Protein 6A8A (pdb70)

Organism: Leishmania donovani (NCBI:txid5661)

Solvent-accessible surface area: 25463 Å² total; per-residue (Å²): 179,32,52,57,111,56,38,120,116,33,120,142,31,12,29,0,0,0,0,0,0,0,9,0,25,2,14,0,64,4,101,85,26,10,138,82,56,41,80,18,96,19,94,62,38,66,41,12,39,2,9,55,0,0,8,0,0,0,1,0,6,39,4,56,7,106,2,0,0,0,0,4,0,0,87,26,6,3,0,23,17,0,0,99,11,0,57,163,20,40,2,34,0,12,27,0,19,57,22,52,191,25,22,1,0,1,6,5,24,10,24,11,97,102,56,89,56,63,5,36,2,26,0,15,19,0,1,85,107,0,42,11,110,58,0,106,82,92,2,106,81,6,82,36,4,4,88,148,52,11,84,24,0,0,0,1,11,32,12,32,12,64,0,0,5,49,0,0,81,59,0,66,83,99,69,7,40,0,0,0,13,0,7,57,40,3,146,119,64,42,17,118,75,0,78,89,45,0,65,68,2,8,0,0,1,0,58,41,90,7,0,27,81,1,27,70,37,142,5,78,66,39,120,7,0,55,47,0,0,104,26,0,42,160,54,36,5,124,9,0,0,0,21,9,65,99,42,3,0,0,2,0,57,89,48,56,153,25,48,70,24,74,6,91,172,67,171,71,81,34,80,81,15,15,40,10,0,8,2,0,1,0,0,10,0,19,18,128,65,66,74,6,43,59,0,0,91,40,0,9,26,0,11,10,25,1,21,46,97,155,24,21,5,107,0,1,2,85,49,112,66,18,73,109,55,16,67,181,32,56,58,106,52,30,118,111,35,116,138,47,27,36,0,2,0,0,0,0,0,8,0,24,0,15,0,51,4,101,68,24,10,130,90,56,38,81,19,100,16,104,58,33,68,31,12,43,1,8,52,0,0,9,0,0,0,2,0,6,28,4,47,7,137,2,1,0,0,0,4,0,0,85,23,8,2,0,26,24,0,0,97,9,0,59,168,14,42,3,34,0,11,42,0,18,59,23,58,185,22,24,1,0,0,6,5,22,10,23,14,101,100,53,85,57,56,5,34,2,18,0,20,18,0,2,88,99,0,43,12,110,51,0,103,81,92,0,93,81,6,99,129,7,3,75,147,52,13,86,27,0,0,0,0,12,28,13,34,14,63,0,0,6,47,0,0,88,54,0,64,82,85,69,5,37,0,0,0,12,0,8,53,36,1,144,112,66,46,12,128,81,0,76,89,45,0,66,68,2,6,0,0,2,0,54,47,82,9,0,27,81,0,27,66,42,143,8,89,72,38,76,20,0,64,60,0,1,50,22,0,52,160,53,36,3,113,2,0,0,0,22,9,65,98,43,3,0,0,2,0,63,100,53,56,85,51,63,69,32,74,6,100,172,66,159,64,62,30,80,79,16,17,41,8,0,7,2,0,1,0,0,10,0,17,15,127,66,67,67,6,42,68,0,0,97,54,0,11,25,0,12,11,43,1,18,56,46,134,23,22,4,119,12,2,6,66,50,113,107,18,75,110,73,10,66

InterPro domains:
  IPR002139 Ribokinase/fructokinase [PR00990] (20-41)
  IPR002139 Ribokinase/fructokinase [PR00990] (47-66)
  IPR002139 Ribokinase/fructokinase [PR00990] (198-213)
  IPR002139 Ribokinase/fructokinase [PR00990] (242-253)
  IPR011611 Carbohydrate kinase PfkB [PF00294] (17-320)
  IPR011877 Ribokinase [MF_01987] (16-326)
  IPR011877 Ribokinase [cd01174] (17-320)
  IPR029056 Ribokinase-like [G3DSA:3.40.1190.20] (3-329)
  IPR029056 Ribokinase-like [SSF53613] (16-322)

Secondary structure (DSSP, 8-state):
--S----TT-TT--SEEEES--EEEEEEE-SSPPPTT-EEE-SEEEEEEE-HHHHHHHHHHHHT--EEEEEEEESSHHHHHHHHHHHTTTEE-TTEEEESSSPPPEEEEEEETTTTEEEEEEE-GGGGG--HHHHHHHTTTTTTTS-TT--EEEE-SSS-HHHHHHHHHHHHHTT-EEEE---SPPPHHHHHHHGGGGGG-SEE---HHHHHHHHS----SHHHHHHHHHHHHHTT-SEEEEE-GGG-EEEESTTSPPEEEPPP----S--TTHHHHHHHHHHHHHHTT--HHHHHHHHHHHHHHHHTSSSGGGGSPPGGGSPTT--/--S----TT-TT--SEEEES--EEEEEEEESSPPPTT-EEE-SEEEEEEE-HHHHHHHHHHHTT--EEEEEEEESSHHHHHHHHHHHTTTEE-TTEEEETTSPPPEEEEEEETTT--EEEEEE-GGGGG--HHHHHHHHTTTTTTS-TT--EEEE-SSS-HHHHHHHHHHHHHTT-EEEE---SPPPHHHHHHHGGGGGG-SEE---HHHHHHHHS---SSHHHHHHHHHHHHHTT-SEEEEE-GGG-EEEESTTPPPEEEPPP----S--TTHHHHHHHHHHHHHHTT--HHHHHHHHHHHHHHHHTSSSGGGGSPPGGGSPTT--

CATH classification: 3.40.1190.20

Radius of gyration: 28.68 Å; Cα contacts (8 Å, |Δi|>4): 1686; chains: 2; bounding box: 71×69×66 Å

B-factor: mean 31.41, std 11.91, range [14.88, 84.22]

Sequence (654 aa):
RARNVRSHTGEYAPDILVVGSCFLDYVGYVDHMPQVGETMHSVSSFHKGFGGKGANQAVAAGRLGAKVAMVSMVGTDGDGSDYIKELERNGVDTAYMFRTGKSSTGLAMILVDTKSSNNNEIVICPNATNHFTPELLLRAQTNNYERILHHTGLKYLICQNEIPLPTTLDTIKEEAHSRGVYTVFNSAPAPKPAEVEQIKPFLPYVSLFCCPNEVEATLITGVKVTDTESAFSAIKALQQLGVRDVVITLGAAGFVLSEENGAEPVHVTGKHVKAVDTTGAGDCFVGSSMVYFMSRGRNLLEACKRANECAAISVTRKGTQLSYPHHPSELPAGVMRARNVRSHTGEYAPDILVVGSCFLDYVGYVDHMPQVGETMHSVSFHKGFGGKGANQAVAAGRLGAKVAMVSMMVGTDGDGSDYIKELERNGVDTAYMFRTGKSSTGLAMMILVDTKSSNNNEIVICPNATNHFTPELLLRAQTNNYERILHTGLKYLICQNEIPLPTTLDTIKEAHSRGVYTVFNSAPAPKPAEVEQIKPFLPYVSLFCCPNEVVEATLITGVKVTDTESAFSAIKALQQLGVRDVVITLGAAGFVLSEENGAEPVHVTGKHVKAVDTTTGAGDCFVGSMVYFMSSRGRNLLEACKRANECAAISVTRKGTQLSYPHPSELPAGVM

Nearest PDB structures (foldseek):
  6a8c-assembly1_B  TM=9.988E-01  e=6.078E-63  Leishmania donovani BPK282A1
  5zwy-assembly1_B  TM=9.967E-01  e=1.254E-61  Leishmania donovani BPK282A1
  5zwy-assembly1_A  TM=9.913E-01  e=1.463E-56  Leishmania donovani BPK282A1
  7vtg-assembly2_D  TM=9.209E-01  e=3.611E-22  Escherichia coli
  7vtg-assembly1_B  TM=9.178E-01  e=1.147E-21  Escherichia coli

Structure (mmCIF, N/CA/C/O backbone):
data_6A8A
#
_entry.id   6A8A
#
_cell.length_a   99.902
_cell.length_b   99.902
_cell.length_c   125.554
_cell.angle_alpha   90.00
_cell.angle_beta   90.00
_cell.angle_gamma   120.00
#
_symmetry.space_group_name_H-M   'P 61'
#
loop_
_entity.id
_entity.type
_entity.pdbx_description
1 polymer Ribokinase
2 non-polymer GLYCEROL
3 non-polymer "ADENOSINE-5'-TRIPHOSPHATE"
4 non-polymer 'SODIUM ION'
5 non-polymer 'CHLORIDE ION'
6 water water
#
loop_
_atom_site.group_PDB
_atom_site.id
_atom_site.type_symbol
_atom_site.label_atom_id
_atom_site.label_alt_id
_atom_site.label_comp_id
_atom_site.label_asym_id
_atom_site.label_entity_id
_atom_site.label_seq_id
_atom_site.pdbx_PDB_ins_code
_atom_site.Cartn_x
_atom_site.Cartn_y
_atom_site.Cartn_z
_atom_site.occupancy
_atom_site.B_iso_or_equiv
_atom_site.auth_seq_id
_atom_site.auth_comp_id
_atom_site.auth_asym_id
_atom_site.auth_atom_id
_atom_site.pdbx_PDB_model_num
ATOM 1 N N . ARG A 1 23 ? 4.861 -1.455 7.834 1.00 50.93 3 ARG A N 1
ATOM 2 C CA . ARG A 1 23 ? 6.088 -1.439 6.991 1.00 45.60 3 ARG A CA 1
ATOM 3 C C . ARG A 1 23 ? 7.264 -1.018 7.883 1.00 40.10 3 ARG A C 1
ATOM 4 O O . ARG A 1 23 ? 7.341 0.113 8.352 1.00 37.92 3 ARG A O 1
ATOM 12 N N . ALA A 1 24 ? 8.157 -1.971 8.138 1.00 33.73 4 ALA A N 1
ATOM 13 C CA . ALA A 1 24 ? 9.418 -1.694 8.802 1.00 34.88 4 ALA A CA 1
ATOM 14 C C . ALA A 1 24 ? 10.342 -0.974 7.800 1.00 32.25 4 ALA A C 1
ATOM 15 O O . ALA A 1 24 ? 11.110 -0.103 8.183 1.00 29.43 4 ALA A O 1
ATOM 17 N N . ARG A 1 25 ? 10.166 -1.260 6.496 1.00 29.64 5 ARG A N 1
ATOM 18 C CA . ARG A 1 25 ? 11.079 -0.754 5.490 1.00 28.91 5 ARG A CA 1
ATOM 19 C C . ARG A 1 25 ? 10.851 0.736 5.295 1.00 29.87 5 ARG A C 1
ATOM 20 O O . ARG A 1 25 ? 9.749 1.206 5.436 1.00 29.37 5 ARG A O 1
ATOM 28 N N . ASN A 1 26 ? 11.915 1.426 4.878 1.00 27.77 6 ASN A N 1
ATOM 29 C CA . ASN A 1 26 ? 11.841 2.784 4.341 1.00 26.99 6 ASN A CA 1
ATOM 30 C C . ASN A 1 26 ? 10.929 2.851 3.107 1.00 27.65 6 ASN A C 1
ATOM 31 O O . ASN A 1 26 ? 10.643 1.830 2.446 1.00 23.62 6 ASN A O 1
ATOM 36 N N . VAL A 1 27 ? 10.470 4.075 2.829 1.00 31.83 7 VAL A N 1
ATOM 37 C CA . VAL A 1 27 ? 9.728 4.408 1.626 1.00 36.27 7 VAL A CA 1
ATOM 38 C C . VAL A 1 27 ? 10.540 5.433 0.822 1.00 35.45 7 VAL A C 1
ATOM 39 O O . VAL A 1 27 ? 11.075 6.388 1.389 1.00 37.45 7 VAL A O 1
ATOM 43 N N . ARG A 1 28 ? 10.645 5.192 -0.490 1.00 38.87 8 ARG A N 1
ATOM 44 C CA . ARG A 1 28 ? 11.268 6.117 -1.443 1.00 39.92 8 ARG A CA 1
ATOM 45 C C . ARG A 1 28 ? 10.246 7.219 -1.712 1.00 49.30 8 ARG A C 1
ATOM 46 O O . ARG A 1 28 ? 9.060 6.947 -1.611 1.00 51.24 8 ARG A O 1
ATOM 48 N N . SER A 1 29 ? 10.687 8.451 -2.001 1.00 57.39 9 SER A N 1
ATOM 49 C CA . SER A 1 29 ? 9.729 9.544 -2.366 1.00 64.93 9 SER A CA 1
ATOM 50 C C . SER A 1 29 ? 9.577 9.652 -3.893 1.00 68.44 9 SER A C 1
ATOM 51 O O . SER A 1 29 ? 10.428 9.152 -4.632 1.00 72.58 9 SER A O 1
ATOM 54 N N . HIS A 1 30 ? 8.497 10.313 -4.349 1.00 69.47 10 HIS A N 1
ATOM 55 C CA . HIS A 1 30 ? 8.207 10.541 -5.792 1.00 70.21 10 HIS A CA 1
ATOM 56 C C . HIS A 1 30 ? 9.380 11.260 -6.478 1.00 73.13 10 HIS A C 1
ATOM 57 O O . HIS A 1 30 ? 9.691 10.960 -7.633 1.00 72.91 10 HIS A O 1
ATOM 59 N N . THR A 1 31 ? 10.024 12.198 -5.760 1.00 74.59 11 THR A N 1
ATOM 60 C CA . THR A 1 31 ? 11.058 13.102 -6.335 1.00 74.97 11 THR A CA 1
ATOM 61 C C . THR A 1 31 ? 12.480 12.543 -6.175 1.00 67.47 11 THR A C 1
ATOM 62 O O . THR A 1 31 ? 13.405 13.067 -6.778 1.00 68.89 11 THR A O 1
ATOM 66 N N . GLY A 1 32 ? 12.643 11.507 -5.345 1.00 64.40 12 GLY A N 1
ATOM 67 C CA . GLY A 1 32 ? 13.931 10.855 -5.113 1.00 61.29 12 GLY A CA 1
ATOM 68 C C . GLY A 1 32 ? 14.852 11.669 -4.215 1.00 53.80 12 GLY A C 1
ATOM 69 O O . GLY A 1 32 ? 16.055 11.642 -4.406 1.00 49.80 12 GLY A O 1
ATOM 70 N N . GLU A 1 33 ? 14.298 12.357 -3.207 1.00 54.72 13 GLU A N 1
ATOM 71 C CA . GLU A 1 33 ? 15.105 13.288 -2.351 1.00 58.22 13 GLU A CA 1
ATOM 72 C C . GLU A 1 33 ? 16.117 12.518 -1.483 1.00 55.68 13 GLU A C 1
ATOM 73 O O . GLU A 1 33 ? 17.128 13.110 -1.085 1.00 54.64 13 GLU A O 1
ATOM 79 N N . TYR A 1 34 ? 15.837 11.237 -1.183 1.00 49.02 14 TYR A N 1
ATOM 80 C CA . TYR A 1 34 ? 16.646 10.440 -0.257 1.00 49.67 14 TYR A CA 1
ATOM 81 C C . TYR A 1 34 ? 17.399 9.338 -1.013 1.00 43.36 14 TYR A C 1
ATOM 82 O O . TYR A 1 34 ? 17.898 8.407 -0.377 1.00 36.31 14 TYR A O 1
ATOM 91 N N . ALA A 1 35 ? 17.510 9.470 -2.345 1.00 38.89 15 ALA A N 1
ATOM 92 C CA . ALA A 1 35 ? 18.109 8.429 -3.193 1.00 39.87 15 ALA A CA 1
ATOM 93 C C . ALA A 1 35 ? 19.555 8.219 -2.767 1.00 31.19 15 ALA A C 1
ATOM 94 O O . ALA A 1 35 ? 20.279 9.143 -2.417 1.00 31.02 15 ALA A O 1
ATOM 96 N N . PRO A 1 36 ? 20.019 6.970 -2.729 1.00 28.76 16 PRO A N 1
ATOM 97 C CA . PRO A 1 36 ? 21.359 6.709 -2.225 1.00 25.30 16 PRO A CA 1
ATOM 98 C C . PRO A 1 36 ? 22.477 7.047 -3.229 1.00 24.40 16 PRO A C 1
ATOM 99 O O . PRO A 1 36 ? 22.308 7.030 -4.455 1.00 24.22 16 PRO A O 1
ATOM 103 N N . ASP A 1 37 ? 23.659 7.289 -2.674 1.00 25.25 17 ASP A N 1
ATOM 104 C CA . ASP A 1 37 ? 24.936 7.349 -3.388 1.00 27.28 17 ASP A CA 1
ATOM 105 C C . ASP A 1 37 ? 25.493 5.949 -3.683 1.00 22.15 17 ASP A C 1
ATOM 106 O O . ASP A 1 37 ? 26.202 5.785 -4.685 1.00 22.06 17 ASP A O 1
ATOM 111 N N . ILE A 1 38 ? 25.265 5.002 -2.757 1.00 21.18 18 ILE A N 1
ATOM 112 C CA . ILE A 1 38 ? 25.787 3.661 -2.819 1.00 20.01 18 ILE A CA 1
ATOM 113 C C . ILE A 1 38 ? 24.631 2.651 -2.722 1.00 20.96 18 ILE A C 1
ATOM 114 O O . ILE A 1 38 ? 23.843 2.660 -1.761 1.00 21.31 18 ILE A O 1
ATOM 119 N N . LEU A 1 39 ? 24.574 1.746 -3.697 1.00 20.68 19 LEU A N 1
ATOM 120 C CA . LEU A 1 39 ? 23.623 0.637 -3.714 1.00 19.36 19 LEU A CA 1
ATOM 121 C C . LEU A 1 39 ? 24.384 -0.666 -3.511 1.00 19.33 19 LEU A C 1
ATOM 122 O O . LEU A 1 39 ? 25.356 -0.928 -4.203 1.00 19.07 19 LEU A O 1
ATOM 127 N N . VAL A 1 40 ? 23.987 -1.446 -2.497 1.00 19.22 20 VAL A N 1
ATOM 128 C CA . VAL A 1 40 ? 24.483 -2.809 -2.253 1.00 17.39 20 VAL A CA 1
ATOM 129 C C . VAL A 1 40 ? 23.396 -3.797 -2.665 1.00 19.61 20 VAL A C 1
ATOM 130 O O . VAL A 1 40 ? 22.310 -3.788 -2.060 1.00 19.94 20 VAL A O 1
ATOM 134 N N . VAL A 1 41 ? 23.722 -4.630 -3.662 1.00 17.73 21 VAL A N 1
ATOM 135 C CA . VAL A 1 41 ? 22.854 -5.674 -4.123 1.00 18.16 21 VAL A CA 1
ATOM 136 C C . VAL A 1 41 ? 23.501 -6.998 -3.747 1.00 19.05 21 VAL A C 1
ATOM 137 O O . VAL A 1 41 ? 24.472 -7.408 -4.347 1.00 20.62 21 VAL A O 1
ATOM 141 N N . GLY A 1 42 ? 22.967 -7.620 -2.691 1.00 18.96 22 GLY A N 1
ATOM 142 C CA . GLY A 1 42 ? 23.576 -8.816 -2.144 1.00 18.24 22 GLY A CA 1
ATOM 143 C C . GLY A 1 42 ? 22.762 -9.381 -0.990 1.00 18.37 22 GLY A C 1
ATOM 144 O O . GLY A 1 42 ? 21.542 -9.201 -0.919 1.00 17.53 22 GLY A O 1
ATOM 145 N N . SER A 1 43 ? 23.449 -10.132 -0.139 1.00 18.55 23 SER A N 1
ATOM 146 C CA . SER A 1 43 ? 22.904 -11.076 0.815 1.00 18.76 23 SER A CA 1
ATOM 147 C C . SER A 1 43 ? 22.703 -10.429 2.186 1.00 18.36 23 SER A C 1
ATOM 148 O O . SER A 1 43 ? 23.549 -9.677 2.697 1.00 16.85 23 SER A O 1
ATOM 151 N N . CYS A 1 44 ? 21.637 -10.891 2.838 1.00 19.23 24 CYS A N 1
ATOM 152 C CA . CYS A 1 44 ? 21.394 -10.646 4.224 1.00 17.96 24 CYS A CA 1
ATOM 153 C C . CYS A 1 44 ? 21.106 -11.981 4.907 1.00 19.53 24 CYS A C 1
ATOM 154 O O . CYS A 1 44 ? 20.120 -12.607 4.574 1.00 20.20 24 CYS A O 1
ATOM 157 N N . PHE A 1 45 ? 21.960 -12.394 5.856 1.00 18.43 25 PHE A N 1
ATOM 158 C CA . PHE A 1 45 ? 21.800 -13.633 6.548 1.00 17.70 25 PHE A CA 1
ATOM 159 C C . PHE A 1 45 ? 21.854 -13.347 8.042 1.00 18.36 25 PHE A C 1
ATOM 160 O O . PHE A 1 45 ? 22.771 -12.697 8.510 1.00 20.61 25 PHE A O 1
ATOM 168 N N . LEU A 1 46 ? 20.911 -13.891 8.790 1.00 18.67 26 LEU A N 1
ATOM 169 C CA . LEU A 1 46 ? 21.013 -13.886 10.240 1.00 18.39 26 LEU A CA 1
ATOM 170 C C . LEU A 1 46 ? 22.021 -14.962 10.644 1.00 19.03 26 LEU A C 1
ATOM 171 O O . LEU A 1 46 ? 22.070 -16.002 10.035 1.00 19.72 26 LEU A O 1
ATOM 176 N N . ASP A 1 47 ? 22.786 -14.727 11.714 1.00 17.95 27 ASP A N 1
ATOM 177 C CA . ASP A 1 47 ? 23.727 -15.688 12.144 1.00 17.92 27 ASP A CA 1
ATOM 178 C C . ASP A 1 47 ? 23.238 -16.203 13.481 1.00 18.20 27 ASP A C 1
ATOM 179 O O . ASP A 1 47 ? 23.174 -15.437 14.448 1.00 21.00 27 ASP A O 1
ATOM 184 N N . TYR A 1 48 ? 22.885 -17.479 13.514 1.00 19.08 28 TYR A N 1
ATOM 185 C CA . TYR A 1 48 ? 22.323 -18.112 14.697 1.00 20.21 28 TYR A CA 1
ATOM 186 C C . TYR A 1 48 ? 23.488 -18.886 15.315 1.00 20.99 28 TYR A C 1
ATOM 187 O O . TYR A 1 48 ? 23.944 -19.882 14.718 1.00 21.51 28 TYR A O 1
ATOM 196 N N . VAL A 1 49 ? 24.022 -18.411 16.456 1.00 21.40 29 VAL A N 1
ATOM 197 C CA . VAL A 1 49 ? 25.297 -18.970 16.922 1.00 20.86 29 VAL A CA 1
ATOM 198 C C . VAL A 1 49 ? 25.054 -19.722 18.220 1.00 23.11 29 VAL A C 1
ATOM 199 O O . VAL A 1 49 ? 24.698 -19.121 19.189 1.00 21.35 29 VAL A O 1
ATOM 203 N N . GLY A 1 50 ? 25.205 -21.052 18.175 1.00 21.44 30 GLY A N 1
ATOM 204 C CA . GLY A 1 50 ? 25.076 -21.830 19.346 1.00 23.37 30 GLY A CA 1
ATOM 205 C C . GLY A 1 50 ? 26.448 -22.256 19.817 1.00 25.25 30 GLY A C 1
ATOM 206 O O . GLY A 1 50 ? 27.191 -22.865 19.030 1.00 24.39 30 GLY A O 1
ATOM 207 N N . TYR A 1 51 ? 26.771 -21.894 21.060 1.00 23.10 31 TYR A N 1
ATOM 208 C CA . TYR A 1 51 ? 28.027 -22.221 21.691 1.00 25.14 31 TYR A CA 1
ATOM 209 C C . TYR A 1 51 ? 27.826 -23.564 22.370 1.00 26.94 31 TYR A C 1
ATOM 210 O O . TYR A 1 51 ? 26.864 -23.707 23.099 1.00 24.63 31 TYR A O 1
ATOM 219 N N . VAL A 1 52 ? 28.729 -24.515 22.104 1.00 24.51 32 VAL A N 1
ATOM 220 C CA . VAL A 1 52 ? 28.555 -25.871 22.586 1.00 27.00 32 VAL A CA 1
ATOM 221 C C . VAL A 1 52 ? 29.839 -26.387 23.268 1.00 29.36 32 VAL A C 1
ATOM 222 O O . VAL A 1 52 ? 30.981 -25.948 22.958 1.00 26.91 32 VAL A O 1
ATOM 226 N N . ASP A 1 53 ? 29.639 -27.317 24.213 1.00 30.91 33 ASP A N 1
ATOM 227 C CA . ASP A 1 53 ? 30.738 -27.928 24.970 1.00 32.45 33 ASP A CA 1
ATOM 228 C C . ASP A 1 53 ? 31.464 -28.965 24.100 1.00 33.66 33 ASP A C 1
ATOM 229 O O . ASP A 1 53 ? 32.608 -29.261 24.331 1.00 31.37 33 ASP A O 1
ATOM 234 N N . HIS A 1 54 ? 30.778 -29.494 23.091 1.00 30.65 34 HIS A N 1
ATOM 235 C CA . HIS A 1 54 ? 31.357 -30.361 22.072 1.00 30.41 34 HIS A CA 1
ATOM 236 C C . HIS A 1 54 ? 30.452 -30.284 20.838 1.00 30.73 34 HIS A C 1
ATOM 237 O O . HIS A 1 54 ? 29.274 -29.896 20.944 1.00 29.99 34 HIS A O 1
ATOM 244 N N . MET A 1 55 ? 30.987 -30.632 19.676 1.00 28.44 35 MET A N 1
ATOM 245 C CA . MET A 1 55 ? 30.151 -30.712 18.490 1.00 29.60 35 MET A CA 1
ATOM 246 C C . MET A 1 55 ? 29.214 -31.896 18.624 1.00 31.63 35 MET A C 1
ATOM 247 O O . MET A 1 55 ? 29.576 -32.929 19.183 1.00 30.93 35 MET A O 1
ATOM 252 N N . PRO A 1 56 ? 27.959 -31.790 18.154 1.00 30.24 36 PRO A N 1
ATOM 253 C CA . PRO A 1 56 ? 27.036 -32.914 18.281 1.00 30.87 36 PRO A CA 1
ATOM 254 C C . PRO A 1 56 ? 27.489 -34.080 17.382 1.00 35.24 36 PRO A C 1
ATOM 255 O O . PRO A 1 56 ? 27.927 -33.876 16.238 1.00 30.31 36 PRO A O 1
ATOM 259 N N . GLN A 1 57 ? 27.401 -35.300 17.914 1.00 36.62 37 GLN A N 1
ATOM 260 C CA . GLN A 1 57 ? 27.577 -36.487 17.068 1.00 39.45 37 GLN A CA 1
ATOM 261 C C . GLN A 1 57 ? 26.216 -36.805 16.439 1.00 36.16 37 GLN A C 1
ATOM 262 O O . GLN A 1 57 ? 25.175 -36.322 16.869 1.00 33.46 37 GLN A O 1
ATOM 268 N N . VAL A 1 58 ? 26.235 -37.667 15.425 1.00 38.31 38 VAL A N 1
ATOM 269 C CA . VAL A 1 58 ? 25.041 -38.040 14.705 1.00 37.87 38 VAL A CA 1
ATOM 270 C C . VAL A 1 58 ? 24.035 -38.602 15.701 1.00 39.14 38 VAL A C 1
ATOM 271 O O . VAL A 1 58 ? 24.386 -39.397 16.532 1.00 42.45 38 VAL A O 1
ATOM 275 N N . GLY A 1 59 ? 22.790 -38.133 15.627 1.00 39.73 39 GLY A N 1
ATOM 276 C CA . GLY A 1 59 ? 21.719 -38.604 16.469 1.00 38.79 39 GLY A CA 1
ATOM 277 C C . GLY A 1 59 ? 21.628 -37.856 17.792 1.00 36.73 39 GLY A C 1
ATOM 278 O O . GLY A 1 59 ? 20.682 -38.073 18.539 1.00 35.78 39 GLY A O 1
ATOM 279 N N . GLU A 1 60 ? 22.584 -36.959 18.066 1.00 37.36 40 GLU A N 1
ATOM 280 C CA . GLU A 1 60 ? 22.663 -36.317 19.384 1.00 36.20 40 GLU A CA 1
ATOM 281 C C . GLU A 1 60 ? 21.717 -35.113 19.458 1.00 35.16 40 GLU A C 1
ATOM 282 O O . GLU A 1 60 ? 21.667 -34.315 18.531 1.00 32.84 40 GLU A O 1
ATOM 288 N N . THR A 1 61 ? 20.965 -35.030 20.562 1.00 32.46 41 THR A N 1
ATOM 289 C CA . THR A 1 61 ? 20.287 -33.840 21.011 1.00 33.04 41 THR A CA 1
ATOM 290 C C . THR A 1 61 ? 21.037 -33.289 22.220 1.00 33.10 41 THR A C 1
ATOM 291 O O . THR A 1 61 ? 21.191 -34.018 23.185 1.00 32.26 41 THR A O 1
ATOM 295 N N . MET A 1 62 ? 21.491 -32.024 22.158 1.00 29.67 42 MET A N 1
ATOM 296 C CA . MET A 1 62 ? 22.193 -31.369 23.293 1.00 29.05 42 MET A CA 1
ATOM 297 C C . MET A 1 62 ? 21.697 -29.922 23.496 1.00 27.49 42 MET A C 1
ATOM 298 O O . MET A 1 62 ? 20.963 -29.363 22.700 1.00 22.58 42 MET A O 1
ATOM 303 N N . HIS A 1 63 ? 22.107 -29.335 24.609 1.00 25.71 43 HIS A N 1
ATOM 304 C CA . HIS A 1 63 ? 21.870 -27.941 24.865 1.00 25.85 43 HIS A CA 1
ATOM 305 C C . HIS A 1 63 ? 23.129 -27.150 24.547 1.00 23.71 43 HIS A C 1
ATOM 306 O O . HIS A 1 63 ? 24.252 -27.657 24.704 1.00 25.24 43 HIS A O 1
ATOM 313 N N . SER A 1 64 ? 22.921 -25.878 24.191 1.00 22.43 44 SER A N 1
ATOM 314 C CA . SER A 1 64 ? 23.978 -24.931 24.067 1.00 23.10 44 SER A CA 1
ATOM 315 C C . SER A 1 64 ? 24.367 -24.462 25.466 1.00 21.28 44 SER A C 1
ATOM 316 O O . SER A 1 64 ? 23.611 -24.604 26.385 1.00 22.15 44 SER A O 1
ATOM 319 N N . VAL A 1 65 ? 25.559 -23.895 25.574 1.00 23.12 45 VAL A N 1
ATOM 320 C CA . VAL A 1 65 ? 26.005 -23.257 26.814 1.00 27.28 45 VAL A CA 1
ATOM 321 C C . VAL A 1 65 ? 25.768 -21.749 26.722 1.00 27.02 45 VAL A C 1
ATOM 322 O O . VAL A 1 65 ? 25.637 -21.092 27.737 1.00 27.35 45 VAL A O 1
ATOM 326 N N . SER A 1 66 ? 25.636 -21.234 25.498 1.00 23.47 46 SER A N 1
ATOM 327 C CA A SER A 1 66 ? 25.352 -19.838 25.250 0.70 24.68 46 SER A CA 1
ATOM 328 C CA B SER A 1 66 ? 25.277 -19.847 25.272 0.30 24.29 46 SER A CA 1
ATOM 329 C C . SER A 1 66 ? 24.810 -19.724 23.820 1.00 23.69 46 SER A C 1
ATOM 330 O O . SER A 1 66 ? 24.970 -20.639 23.034 1.00 21.75 46 SER A O 1
ATOM 335 N N . PHE A 1 67 ? 24.156 -18.604 23.517 1.00 22.31 47 PHE A N 1
ATOM 336 C CA . PHE A 1 67 ? 23.646 -18.333 22.202 1.00 21.37 47 PHE A CA 1
ATOM 337 C C . PHE A 1 67 ? 23.874 -16.849 21.867 1.00 24.58 47 PHE A C 1
ATOM 338 O O . PHE A 1 67 ? 23.825 -16.005 22.732 1.00 21.99 47 PHE A O 1
ATOM 346 N N . HIS A 1 68 ? 24.066 -16.545 20.584 1.00 23.30 48 HIS A N 1
ATOM 347 C CA . HIS A 1 68 ? 24.242 -15.210 20.108 1.00 22.45 48 HIS A CA 1
ATOM 348 C C . HIS A 1 68 ? 23.565 -15.125 18.742 1.00 22.37 48 HIS A C 1
ATOM 349 O O . HIS A 1 68 ? 23.727 -16.040 17.931 1.00 21.52 48 HIS A O 1
ATOM 356 N N . LYS A 1 69 ? 22.770 -14.073 18.543 1.00 21.49 49 LYS A N 1
ATOM 357 C CA . LYS A 1 69 ? 22.169 -13.780 17.251 1.00 23.44 49 LYS A CA 1
ATOM 358 C C . LYS A 1 69 ? 22.886 -12.571 16.669 1.00 24.40 49 LYS A C 1
ATOM 359 O O . LYS A 1 69 ? 22.986 -11.524 17.311 1.00 23.18 49 LYS A O 1
ATOM 365 N N . GLY A 1 70 ? 23.467 -12.793 15.494 1.00 23.19 50 GLY A N 1
ATOM 366 C CA . GLY A 1 70 ? 24.217 -11.788 14.787 1.00 25.15 50 GLY A CA 1
ATOM 367 C C . GLY A 1 70 ? 23.575 -11.503 13.443 1.00 22.07 50 GLY A C 1
ATOM 368 O O . GLY A 1 70 ? 22.765 -12.257 12.977 1.00 19.25 50 GLY A O 1
ATOM 369 N N . PHE A 1 71 ? 23.952 -10.362 12.868 1.00 18.80 51 PHE A N 1
ATOM 370 C CA . PHE A 1 71 ? 23.487 -9.910 11.587 1.00 18.75 51 PHE A CA 1
ATOM 371 C C . PHE A 1 71 ? 24.654 -10.045 10.610 1.00 19.35 51 PHE A C 1
ATOM 372 O O . PHE A 1 71 ? 25.665 -9.329 10.756 1.00 21.71 51 PHE A O 1
ATOM 380 N N . GLY A 1 72 ? 24.495 -10.898 9.590 1.00 17.82 52 GLY A N 1
ATOM 381 C CA . GLY A 1 72 ? 25.520 -11.151 8.644 1.00 17.64 52 GLY A CA 1
ATOM 382 C C . GLY A 1 72 ? 25.014 -11.160 7.234 1.00 15.92 52 GLY A C 1
ATOM 383 O O . GLY A 1 72 ? 24.083 -10.507 6.902 1.00 15.80 52 GLY A O 1
ATOM 384 N N . GLY A 1 73 ? 25.676 -11.954 6.405 1.00 16.94 53 GLY A N 1
ATOM 385 C CA . GLY A 1 73 ? 25.574 -11.811 4.946 1.00 17.69 53 GLY A CA 1
ATOM 386 C C . GLY A 1 73 ? 26.577 -10.789 4.514 1.00 18.59 53 GLY A C 1
ATOM 387 O O . GLY A 1 73 ? 26.607 -9.722 5.093 1.00 19.78 53 GLY A O 1
ATOM 388 N N . LYS A 1 74 ? 27.400 -11.122 3.511 1.00 17.76 54 LYS A N 1
ATOM 389 C CA . LYS A 1 74 ? 28.438 -10.223 3.042 1.00 18.77 54 LYS A CA 1
ATOM 390 C C . LYS A 1 74 ? 27.812 -8.921 2.518 1.00 19.38 54 LYS A C 1
ATOM 391 O O . LYS A 1 74 ? 28.382 -7.862 2.672 1.00 18.33 54 LYS A O 1
ATOM 397 N N . GLY A 1 75 ? 26.642 -9.003 1.864 1.00 20.06 55 GLY A N 1
ATOM 398 C CA . GLY A 1 75 ? 25.980 -7.816 1.321 1.00 19.71 55 GLY A CA 1
ATOM 399 C C . GLY A 1 75 ? 25.645 -6.811 2.415 1.00 17.80 55 GLY A C 1
ATOM 400 O O . GLY A 1 75 ? 26.069 -5.630 2.400 1.00 18.98 55 GLY A O 1
ATOM 401 N N . ALA A 1 76 ? 24.930 -7.291 3.433 1.00 17.93 56 ALA A N 1
ATOM 402 C CA . ALA A 1 76 ? 24.520 -6.482 4.546 1.00 17.10 56 ALA A CA 1
ATOM 403 C C . ALA A 1 76 ? 25.735 -6.002 5.333 1.00 16.89 56 ALA A C 1
ATOM 404 O O . ALA A 1 76 ? 25.751 -4.872 5.799 1.00 16.29 56 ALA A O 1
ATOM 406 N N . ASN A 1 77 ? 26.721 -6.885 5.529 1.00 17.97 57 ASN A N 1
ATOM 407 C CA . ASN A 1 77 ? 27.937 -6.494 6.240 1.00 18.11 57 ASN A CA 1
ATOM 408 C C . ASN A 1 77 ? 28.547 -5.285 5.537 1.00 18.40 57 ASN A C 1
ATOM 409 O O . ASN A 1 77 ? 28.985 -4.330 6.177 1.00 16.07 57 ASN A O 1
ATOM 414 N N . GLN A 1 78 ? 28.620 -5.343 4.200 1.00 17.59 58 GLN A N 1
ATOM 415 C CA . GLN A 1 78 ? 29.312 -4.250 3.496 1.00 17.26 58 GLN A CA 1
ATOM 416 C C . GLN A 1 78 ? 28.480 -2.976 3.597 1.00 17.54 58 GLN A C 1
ATOM 417 O O . GLN A 1 78 ? 29.056 -1.868 3.751 1.00 19.13 58 GLN A O 1
ATOM 423 N N . ALA A 1 79 ? 27.150 -3.098 3.485 1.00 16.91 59 ALA A N 1
ATOM 424 C CA . ALA A 1 79 ? 26.255 -1.940 3.602 1.00 15.65 59 ALA A CA 1
ATOM 425 C C . ALA A 1 79 ? 26.386 -1.306 4.980 1.00 14.88 59 ALA A C 1
ATOM 426 O O . ALA A 1 79 ? 26.468 -0.095 5.071 1.00 16.12 59 ALA A O 1
ATOM 428 N N . VAL A 1 80 ? 26.416 -2.130 6.021 1.00 16.73 60 VAL A N 1
ATOM 429 C CA . VAL A 1 80 ? 26.501 -1.659 7.408 1.00 17.95 60 VAL A CA 1
ATOM 430 C C . VAL A 1 80 ? 27.879 -1.070 7.716 1.00 18.30 60 VAL A C 1
ATOM 431 O O . VAL A 1 80 ? 27.983 -0.091 8.452 1.00 20.57 60 VAL A O 1
ATOM 435 N N . ALA A 1 81 ? 28.946 -1.655 7.199 1.00 20.02 61 ALA A N 1
ATOM 436 C CA . ALA A 1 81 ? 30.273 -1.015 7.319 1.00 19.67 61 ALA A CA 1
ATOM 437 C C . ALA A 1 81 ? 30.180 0.426 6.808 1.00 18.16 61 ALA A C 1
ATOM 438 O O . ALA A 1 81 ? 30.540 1.386 7.506 1.00 21.86 61 ALA A O 1
ATOM 440 N N . ALA A 1 82 ? 29.609 0.608 5.624 1.00 19.32 62 ALA A N 1
ATOM 441 C CA . ALA A 1 82 ? 29.447 1.941 5.000 1.00 19.12 62 ALA A CA 1
ATOM 442 C C . ALA A 1 82 ? 28.499 2.829 5.825 1.00 20.36 62 ALA A C 1
ATOM 443 O O . ALA A 1 82 ? 28.834 3.963 6.204 1.00 20.81 62 ALA A O 1
ATOM 445 N N . GLY A 1 83 ? 27.341 2.258 6.206 1.00 19.46 63 GLY A N 1
ATOM 446 C CA . GLY A 1 83 ? 26.306 2.955 6.906 1.00 19.86 63 GLY A CA 1
ATOM 447 C C . GLY A 1 83 ? 26.757 3.463 8.271 1.00 20.16 63 GLY A C 1
ATOM 448 O O . GLY A 1 83 ? 26.405 4.569 8.632 1.00 21.05 63 GLY A O 1
ATOM 449 N N . ARG A 1 84 ? 27.576 2.684 8.976 1.00 19.13 64 ARG A N 1
ATOM 450 C CA . ARG A 1 84 ? 28.084 3.080 10.267 1.00 22.64 64 ARG A CA 1
ATOM 451 C C . ARG A 1 84 ? 29.015 4.304 10.152 1.00 22.14 64 ARG A C 1
ATOM 452 O O . ARG A 1 84 ? 29.223 4.987 11.123 1.00 19.51 64 ARG A O 1
ATOM 460 N N . LEU A 1 85 ? 29.583 4.526 8.966 1.00 20.47 65 LEU A N 1
ATOM 461 C CA . LEU A 1 85 ? 30.494 5.657 8.738 1.00 22.02 65 LEU A CA 1
ATOM 462 C C . LEU A 1 85 ? 29.704 6.861 8.236 1.00 22.56 65 LEU A C 1
ATOM 463 O O . LEU A 1 85 ? 30.264 7.950 8.153 1.00 21.51 65 LEU A O 1
ATOM 468 N N . GLY A 1 86 ? 28.406 6.654 7.920 1.00 20.49 66 GLY A N 1
ATOM 469 C CA . GLY A 1 86 ? 27.534 7.734 7.544 1.00 20.60 66 GLY A CA 1
ATOM 470 C C . GLY A 1 86 ? 27.144 7.679 6.071 1.00 20.09 66 GLY A C 1
ATOM 471 O O . GLY A 1 86 ? 26.475 8.579 5.554 1.00 22.89 66 GLY A O 1
ATOM 472 N N . ALA A 1 87 ? 27.483 6.579 5.398 1.00 21.33 67 ALA A N 1
ATOM 473 C CA . ALA A 1 87 ? 27.158 6.435 3.956 1.00 21.50 67 ALA A CA 1
ATOM 474 C C . ALA A 1 87 ? 25.661 6.591 3.657 1.00 23.41 67 ALA A C 1
ATOM 475 O O . ALA A 1 87 ? 24.819 6.072 4.383 1.00 19.62 67 ALA A O 1
ATOM 477 N N . LYS A 1 88 ? 25.343 7.252 2.537 1.00 20.86 68 LYS A N 1
ATOM 478 C CA . LYS A 1 88 ? 24.012 7.205 1.970 1.00 25.20 68 LYS A CA 1
ATOM 479 C C . LYS A 1 88 ? 23.863 5.930 1.136 1.00 21.59 68 LYS A C 1
ATOM 480 O O . LYS A 1 88 ? 23.919 5.967 -0.125 1.00 22.49 68 LYS A O 1
ATOM 486 N N . VAL A 1 89 ? 23.714 4.811 1.838 1.00 20.95 69 VAL A N 1
ATOM 487 C CA . VAL A 1 89 ? 23.794 3.489 1.240 1.00 20.81 69 VAL A CA 1
ATOM 488 C C . VAL A 1 89 ? 22.387 2.889 1.338 1.00 21.19 69 VAL A C 1
ATOM 489 O O . VAL A 1 89 ? 21.655 3.169 2.293 1.00 17.38 69 VAL A O 1
ATOM 493 N N . ALA A 1 90 ? 22.002 2.122 0.319 1.00 21.32 70 ALA A N 1
ATOM 494 C CA . ALA A 1 90 ? 20.739 1.371 0.321 1.00 20.16 70 ALA A CA 1
ATOM 495 C C . ALA A 1 90 ? 21.049 -0.086 0.039 1.00 19.15 70 ALA A C 1
ATOM 496 O O . ALA A 1 90 ? 21.936 -0.387 -0.756 1.00 21.07 70 ALA A O 1
ATOM 498 N N . MET A 1 91 ? 20.331 -0.976 0.738 1.00 19.67 71 MET A N 1
ATOM 499 C CA . MET A 1 91 ? 20.470 -2.387 0.637 1.00 18.33 71 MET A CA 1
ATOM 500 C C . MET A 1 91 ? 19.362 -2.925 -0.248 1.00 20.63 71 MET A C 1
ATOM 501 O O . MET A 1 91 ? 18.156 -2.612 -0.046 1.00 21.29 71 MET A O 1
ATOM 506 N N . VAL A 1 92 ? 19.765 -3.712 -1.247 1.00 20.71 72 VAL A N 1
ATOM 507 C CA . VAL A 1 92 ? 18.809 -4.373 -2.121 1.00 19.87 72 VAL A CA 1
ATOM 508 C C . VAL A 1 92 ? 19.052 -5.866 -1.959 1.00 18.56 72 VAL A C 1
ATOM 509 O O . VAL A 1 92 ? 20.154 -6.337 -2.195 1.00 17.77 72 VAL A O 1
ATOM 513 N N . SER A 1 93 ? 18.040 -6.590 -1.496 1.00 17.35 73 SER A N 1
ATOM 514 C CA . SER A 1 93 ? 18.206 -7.954 -1.143 1.00 17.52 73 SER A CA 1
ATOM 515 C C . SER A 1 93 ? 16.818 -8.578 -1.038 1.00 18.26 73 SER A C 1
ATOM 516 O O . SER A 1 93 ? 15.790 -7.887 -1.295 1.00 19.77 73 SER A O 1
ATOM 519 N N . MET A 1 94 ? 16.783 -9.859 -0.666 1.00 18.50 74 MET A N 1
ATOM 520 C CA . MET A 1 94 ? 15.477 -10.467 -0.307 1.00 19.43 74 MET A CA 1
ATOM 521 C C . MET A 1 94 ? 15.600 -11.151 1.043 1.00 19.50 74 MET A C 1
ATOM 522 O O . MET A 1 94 ? 16.588 -11.839 1.342 1.00 18.74 74 MET A O 1
ATOM 527 N N . VAL A 1 95 ? 14.590 -10.875 1.868 1.00 20.03 75 VAL A N 1
ATOM 528 C CA . VAL A 1 95 ? 14.397 -11.527 3.162 1.00 19.86 75 VAL A CA 1
ATOM 529 C C . VAL A 1 95 ? 12.952 -12.054 3.200 1.00 20.21 75 VAL A C 1
ATOM 530 O O . VAL A 1 95 ? 12.207 -11.866 2.255 1.00 20.17 75 VAL A O 1
ATOM 534 N N . GLY A 1 96 ? 12.592 -12.759 4.277 1.00 20.28 76 GLY A N 1
ATOM 535 C CA . GLY A 1 96 ? 11.226 -13.266 4.429 1.00 21.71 76 GLY A CA 1
ATOM 536 C C . GLY A 1 96 ? 10.263 -12.203 4.936 1.00 20.54 76 GLY A C 1
ATOM 537 O O . GLY A 1 96 ? 10.656 -11.143 5.328 1.00 19.28 76 GLY A O 1
ATOM 538 N N . THR A 1 97 ? 8.962 -12.541 4.954 1.00 20.38 77 THR A N 1
ATOM 539 C CA . THR A 1 97 ? 7.970 -11.792 5.660 1.00 20.25 77 THR A CA 1
ATOM 540 C C . THR A 1 97 ? 8.017 -12.156 7.149 1.00 19.79 77 THR A C 1
ATOM 541 O O . THR A 1 97 ? 7.301 -11.559 7.970 1.00 20.89 77 THR A O 1
ATOM 545 N N . ASP A 1 98 ? 8.799 -13.176 7.464 1.00 19.21 78 ASP A N 1
ATOM 546 C CA . ASP A 1 98 ? 9.024 -13.621 8.827 1.00 20.35 78 ASP A CA 1
ATOM 547 C C . ASP A 1 98 ? 9.584 -12.477 9.694 1.00 19.77 78 ASP A C 1
ATOM 548 O O . ASP A 1 98 ? 10.120 -1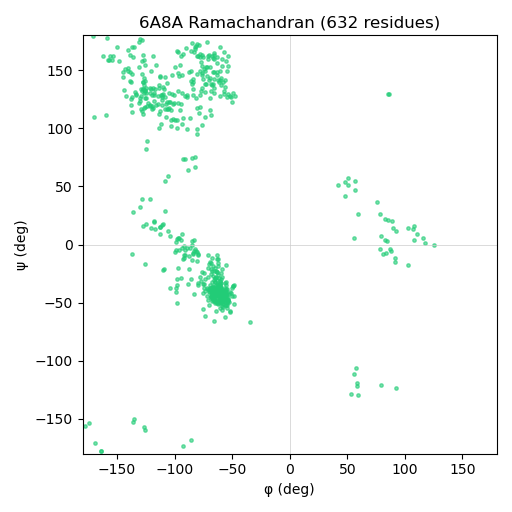1.429 9.226 1.00 19.19 78 ASP A O 1
ATOM 553 N N . GLY A 1 99 ? 9.534 -12.698 11.010 1.00 20.65 79 GLY A N 1
ATOM 554 C CA . GLY A 1 99 ? 9.999 -11.730 11.980 1.00 19.67 79 GLY A CA 1
ATOM 555 C C . GLY A 1 99 ? 11.510 -11.495 11.871 1.00 19.60 79 GLY A C 1
ATOM 556 O O . GLY A 1 99 ? 11.999 -10.390 12.092 1.00 19.18 79 GLY A O 1
ATOM 557 N N . ASP A 1 100 ? 12.256 -12.532 11.498 1.00 19.37 80 ASP A N 1
ATOM 558 C CA . ASP A 1 100 ? 13.702 -12.431 11.237 1.00 21.43 80 ASP A CA 1
ATOM 559 C C . ASP A 1 100 ? 13.968 -11.380 10.156 1.00 20.29 80 ASP A C 1
ATOM 560 O O . ASP A 1 100 ? 14.877 -10.544 10.309 1.00 21.82 80 ASP A O 1
ATOM 565 N N . GLY A 1 101 ? 13.155 -11.386 9.093 1.00 20.85 81 GLY A N 1
ATOM 566 C CA . GLY A 1 101 ? 13.230 -10.400 8.038 1.00 19.96 81 GLY A CA 1
ATOM 567 C C . GLY A 1 101 ? 13.002 -8.989 8.580 1.00 22.03 81 GLY A C 1
ATOM 568 O O . GLY A 1 101 ? 13.749 -8.029 8.266 1.00 18.18 81 GLY A O 1
ATOM 569 N N . SER A 1 102 ? 11.966 -8.840 9.409 1.00 20.41 82 SER A N 1
ATOM 570 C CA . SER A 1 102 ? 11.642 -7.535 10.009 1.00 20.69 82 SER A CA 1
ATOM 571 C C . SER A 1 102 ? 12.783 -7.089 10.925 1.00 20.11 82 SER A C 1
ATOM 572 O O . SER A 1 102 ? 13.141 -5.916 10.925 1.00 20.25 82 SER A O 1
ATOM 575 N N . ASP A 1 103 ? 13.319 -8.015 11.729 1.00 19.72 83 ASP A N 1
ATOM 576 C CA . ASP A 1 103 ? 14.468 -7.704 12.599 1.00 20.16 83 ASP A CA 1
ATOM 577 C C . ASP A 1 103 ? 15.641 -7.162 11.773 1.00 20.47 83 ASP A C 1
ATOM 578 O O . ASP A 1 103 ? 16.292 -6.185 12.193 1.00 19.13 83 ASP A O 1
ATOM 583 N N . TYR A 1 104 ? 15.914 -7.787 10.615 1.00 18.52 84 TYR A N 1
ATOM 584 C CA . TYR A 1 104 ? 17.052 -7.356 9.775 1.00 20.05 84 TYR A CA 1
ATOM 585 C C . TYR A 1 104 ? 16.774 -5.946 9.231 1.00 19.92 84 TYR A C 1
ATOM 586 O O . TYR A 1 104 ? 17.643 -5.051 9.206 1.00 18.55 84 TYR A O 1
ATOM 595 N N . ILE A 1 105 ? 15.547 -5.741 8.766 1.00 19.64 85 ILE A N 1
ATOM 596 C CA . ILE A 1 105 ? 15.219 -4.477 8.119 1.00 20.14 85 ILE A CA 1
ATOM 597 C C . ILE A 1 105 ? 15.421 -3.333 9.119 1.00 20.91 85 ILE A C 1
ATOM 598 O O . ILE A 1 105 ? 16.051 -2.301 8.792 1.00 19.23 85 ILE A O 1
ATOM 603 N N . LYS A 1 106 ? 14.963 -3.541 10.361 1.00 19.67 86 LYS A N 1
ATOM 604 C CA . LYS A 1 106 ? 15.155 -2.548 11.396 1.00 20.56 86 LYS A CA 1
ATOM 605 C C . LYS A 1 106 ? 16.660 -2.344 11.688 1.00 20.42 86 LYS A C 1
ATOM 606 O O . LYS A 1 106 ? 17.107 -1.203 11.889 1.00 22.37 86 LYS A O 1
ATOM 612 N N . GLU A 1 107 ? 17.436 -3.436 11.766 1.00 18.52 87 GLU A N 1
ATOM 613 C CA . GLU A 1 107 ? 18.832 -3.394 12.119 1.00 16.97 87 GLU A CA 1
ATOM 614 C C . GLU A 1 107 ? 19.590 -2.575 11.093 1.00 15.99 87 GLU A C 1
ATOM 615 O O . GLU A 1 107 ? 20.527 -1.875 11.423 1.00 16.63 87 GLU A O 1
ATOM 621 N N . LEU A 1 108 ? 19.184 -2.704 9.834 1.00 17.38 88 LEU A N 1
ATOM 622 C CA . LEU A 1 108 ? 19.831 -2.018 8.761 1.00 17.39 88 LEU A CA 1
ATOM 623 C C . LEU A 1 108 ? 19.624 -0.518 8.951 1.00 18.15 88 LEU A C 1
ATOM 624 O O . LEU A 1 108 ? 20.588 0.273 8.827 1.00 16.44 88 LEU A O 1
ATOM 629 N N . GLU A 1 109 ? 18.378 -0.137 9.257 1.00 16.91 89 GLU A N 1
ATOM 630 C CA . GLU A 1 109 ? 18.033 1.265 9.443 1.00 17.40 89 GLU A CA 1
ATOM 631 C C . GLU A 1 109 ? 18.850 1.865 10.581 1.00 17.86 89 GLU A C 1
ATOM 632 O O . GLU A 1 109 ? 19.375 2.976 10.471 1.00 18.15 89 GLU A O 1
ATOM 638 N N . ARG A 1 110 ? 18.951 1.130 11.684 1.00 17.43 90 ARG A N 1
ATOM 639 C CA . ARG A 1 110 ? 19.673 1.606 12.846 1.00 19.95 90 ARG A CA 1
ATOM 640 C C . ARG A 1 110 ? 21.177 1.715 12.560 1.00 19.32 90 ARG A C 1
ATOM 641 O O . ARG A 1 110 ? 21.900 2.260 13.380 1.00 20.62 90 ARG A O 1
ATOM 649 N N . ASN A 1 111 ? 21.646 1.156 11.428 1.00 18.86 91 ASN A N 1
ATOM 650 C CA . ASN A 1 111 ? 23.038 1.228 11.059 1.00 19.24 91 ASN A CA 1
ATOM 651 C C . ASN A 1 111 ? 23.232 2.084 9.814 1.00 17.90 91 ASN A C 1
ATOM 652 O O . ASN A 1 111 ? 24.324 2.036 9.176 1.00 21.13 91 ASN A O 1
ATOM 657 N N . GLY A 1 112 ? 22.198 2.852 9.459 1.00 19.50 92 GLY A N 1
ATOM 658 C CA . GLY A 1 112 ? 22.321 3.912 8.513 1.00 17.76 92 GLY A CA 1
ATOM 659 C C . GLY A 1 112 ? 22.086 3.440 7.094 1.00 19.14 92 GLY A C 1
ATOM 660 O O . GLY A 1 112 ? 22.539 4.075 6.169 1.00 17.40 92 GLY A O 1
ATOM 661 N N . VAL A 1 113 ? 21.409 2.296 6.937 1.00 18.70 93 VAL A N 1
ATOM 662 C CA . VAL A 1 113 ? 21.201 1.692 5.637 1.00 19.06 93 VAL A CA 1
ATOM 663 C C . VAL A 1 113 ? 19.713 1.799 5.289 1.00 21.26 93 VAL A C 1
ATOM 664 O O . VAL A 1 113 ? 18.841 1.447 6.130 1.00 22.73 93 VAL A O 1
ATOM 668 N N . ASP A 1 114 ? 19.447 2.361 4.111 1.00 19.93 94 ASP A N 1
ATOM 669 C CA . ASP A 1 114 ? 18.089 2.547 3.572 1.00 22.15 94 ASP A CA 1
ATOM 670 C C . ASP A 1 114 ? 17.557 1.177 3.138 1.00 20.20 94 ASP A C 1
ATOM 671 O O . ASP A 1 114 ? 18.300 0.379 2.491 1.00 19.53 94 ASP A O 1
ATOM 676 N N . THR A 1 115 ? 16.277 0.903 3.433 1.00 19.76 95 THR A N 1
ATOM 677 C CA . THR A 1 115 ? 15.732 -0.433 3.227 1.00 19.11 95 THR A CA 1
ATOM 678 C C . THR A 1 115 ? 14.559 -0.438 2.271 1.00 20.06 95 THR A C 1
ATOM 679 O O . THR A 1 115 ? 13.914 -1.443 2.147 1.00 20.80 95 THR A O 1
ATOM 683 N N . ALA A 1 116 ? 14.362 0.647 1.541 1.00 23.65 96 ALA A N 1
ATOM 684 C CA . ALA A 1 116 ? 13.212 0.783 0.677 1.00 25.42 96 ALA A CA 1
ATOM 685 C C . ALA A 1 116 ? 13.185 -0.327 -0.368 1.00 28.40 96 ALA A C 1
ATOM 686 O O . ALA A 1 116 ? 12.108 -0.690 -0.847 1.00 27.86 96 ALA A O 1
ATOM 688 N N . TYR A 1 117 ? 14.356 -0.834 -0.777 1.00 26.70 97 TYR A N 1
ATOM 689 C CA . TYR A 1 117 ? 14.395 -1.731 -1.890 1.00 27.64 97 TYR A CA 1
ATOM 690 C C . TYR A 1 117 ? 14.736 -3.126 -1.395 1.00 27.72 97 TYR A C 1
ATOM 691 O O . TYR A 1 117 ? 15.205 -3.953 -2.173 1.00 31.25 97 TYR A O 1
ATOM 700 N N . MET A 1 118 ? 14.570 -3.364 -0.089 1.00 24.88 98 MET A N 1
ATOM 701 C CA . MET A 1 118 ? 14.551 -4.688 0.442 1.00 24.33 98 MET A CA 1
ATOM 702 C C . MET A 1 118 ? 13.254 -5.365 -0.062 1.00 27.85 98 MET A C 1
ATOM 703 O O . MET A 1 118 ? 12.178 -4.736 -0.070 1.00 32.29 98 MET A O 1
ATOM 708 N N . PHE A 1 119 ? 13.377 -6.583 -0.583 1.00 22.34 99 PHE A N 1
ATOM 709 C CA . PHE A 1 119 ? 12.243 -7.353 -1.041 1.00 23.57 99 PHE A CA 1
ATOM 710 C C . PHE A 1 119 ? 11.915 -8.394 0.011 1.00 22.77 99 PHE A C 1
ATOM 711 O O . PHE A 1 119 ? 12.806 -8.825 0.713 1.00 20.92 99 PHE A O 1
ATOM 719 N N . ARG A 1 120 ? 10.626 -8.709 0.169 1.00 20.92 100 ARG A N 1
ATOM 720 C CA . ARG A 1 120 ? 10.180 -9.660 1.185 1.00 23.15 100 ARG A CA 1
ATOM 721 C C . ARG A 1 120 ? 9.333 -10.710 0.475 1.00 24.30 100 ARG A C 1
ATOM 722 O O . ARG A 1 120 ? 8.498 -10.343 -0.368 1.00 24.14 100 ARG A O 1
ATOM 730 N N . THR A 1 121 ? 9.648 -11.973 0.743 1.00 22.87 101 THR A N 1
ATOM 731 C CA . THR A 1 121 ? 8.926 -13.090 0.203 1.00 24.75 101 THR A CA 1
ATOM 732 C C . THR A 1 121 ? 8.222 -13.825 1.335 1.00 27.80 101 THR A C 1
ATOM 733 O O . THR A 1 121 ? 8.791 -14.110 2.392 1.00 24.69 101 THR A O 1
ATOM 737 N N . GLY A 1 122 ? 6.969 -14.203 1.044 1.00 28.43 102 GLY A N 1
ATOM 738 C CA . GLY A 1 122 ? 6.197 -15.051 1.904 1.00 27.09 102 GLY A CA 1
ATOM 739 C C . GLY A 1 122 ? 6.503 -16.515 1.687 1.00 26.71 102 GLY A C 1
ATOM 740 O O . GLY A 1 122 ? 6.038 -17.327 2.421 1.00 30.51 102 GLY A O 1
ATOM 741 N N . LYS A 1 123 ? 7.320 -16.865 0.706 1.00 24.71 103 LYS A N 1
ATOM 742 C CA . LYS A 1 123 ? 7.493 -18.263 0.330 1.00 26.16 103 LYS A CA 1
ATOM 743 C C . LYS A 1 1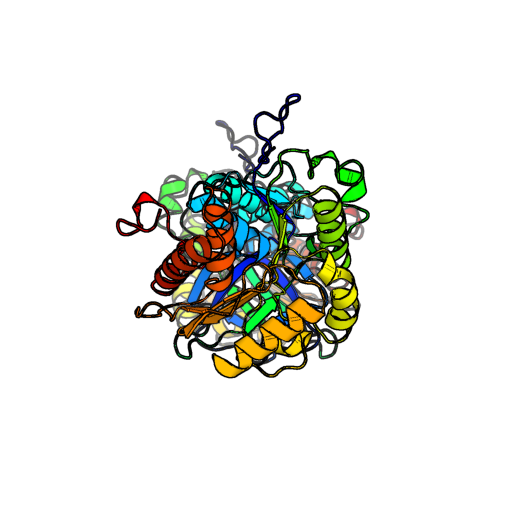23 ? 8.765 -18.884 0.913 1.00 26.47 103 LYS A C 1
ATOM 744 O O . LYS A 1 123 ? 8.963 -20.093 0.774 1.00 25.78 103 LYS A O 1
ATOM 750 N N . SER A 1 124 ? 9.612 -18.064 1.561 1.00 23.16 104 SER A N 1
ATOM 751 C CA . SER A 1 124 ? 10.915 -18.480 2.032 1.00 21.20 104 SER A CA 1
ATOM 752 C C . SER A 1 124 ? 11.171 -17.752 3.346 1.00 19.30 104 SER A C 1
ATOM 753 O O . SER A 1 124 ? 10.722 -16.626 3.504 1.00 19.80 104 SER A O 1
ATOM 756 N N . SER A 1 125 ? 11.909 -18.409 4.227 1.00 18.98 105 SER A N 1
ATOM 757 C CA . SER A 1 125 ? 12.425 -17.799 5.396 1.00 18.93 105 SER A CA 1
ATOM 758 C C . SER A 1 125 ? 13.538 -16.806 5.000 1.00 18.55 105 SER A C 1
ATOM 759 O O . SER A 1 125 ? 14.091 -16.826 3.884 1.00 18.79 105 SER A O 1
ATOM 762 N N . THR A 1 126 ? 13.867 -15.912 5.922 1.00 17.52 106 THR A N 1
ATOM 763 C CA . THR A 1 126 ? 15.012 -15.090 5.787 1.00 18.47 106 THR A CA 1
ATOM 764 C C . THR A 1 126 ? 16.243 -16.000 5.761 1.00 17.90 106 THR A C 1
ATOM 765 O O . THR A 1 126 ? 16.302 -17.023 6.457 1.00 19.06 106 THR A O 1
ATOM 769 N N . GLY A 1 127 ? 17.213 -15.650 4.914 1.00 17.57 107 GLY A N 1
ATOM 770 C CA . GLY A 1 127 ? 18.484 -16.313 4.899 1.00 16.58 107 GLY A CA 1
ATOM 771 C C . GLY A 1 127 ? 19.138 -16.301 6.278 1.00 19.84 107 GLY A C 1
ATOM 772 O O . GLY A 1 127 ? 18.927 -15.399 7.071 1.00 20.59 107 GLY A O 1
ATOM 773 N N . LEU A 1 128 ? 19.919 -17.332 6.578 1.00 20.10 108 LEU A N 1
ATOM 774 C CA . LEU A 1 128 ? 20.570 -17.449 7.868 1.00 19.26 108 LEU A CA 1
ATOM 775 C C . LEU A 1 128 ? 21.713 -18.460 7.762 1.00 19.23 108 LEU A C 1
ATOM 776 O O . LEU A 1 128 ? 21.777 -19.244 6.831 1.00 20.61 108 LEU A O 1
ATOM 781 N N . ALA A 1 129 ? 22.619 -18.405 8.737 1.00 18.79 109 ALA A N 1
ATOM 782 C CA . ALA A 1 129 ? 23.648 -19.384 8.914 1.00 20.54 109 ALA A CA 1
ATOM 783 C C . ALA A 1 129 ? 23.459 -19.966 10.309 1.00 20.32 109 ALA A C 1
ATOM 784 O O . ALA A 1 129 ? 23.267 -19.212 11.243 1.00 19.60 109 ALA A O 1
ATOM 786 N N . MET A 1 130 ? 23.439 -21.299 10.403 1.00 20.46 110 MET A N 1
ATOM 787 C CA . MET A 1 130 ? 23.450 -21.996 11.666 1.00 20.99 110 MET A CA 1
ATOM 788 C C . MET A 1 130 ? 24.898 -22.379 12.003 1.00 22.38 110 MET A C 1
ATOM 789 O O . MET A 1 130 ? 25.528 -23.149 11.302 1.00 20.66 110 MET A O 1
ATOM 794 N N . ILE A 1 131 ? 25.403 -21.805 13.091 1.00 21.88 111 ILE A N 1
ATOM 795 C CA . ILE A 1 131 ? 26.785 -21.785 13.422 1.00 22.42 111 ILE A CA 1
ATOM 796 C C . ILE A 1 131 ? 26.942 -22.406 14.810 1.00 24.63 111 ILE A C 1
ATOM 797 O O . ILE A 1 131 ? 26.352 -21.916 15.762 1.00 24.16 111 ILE A O 1
ATOM 802 N N . LEU A 1 132 ? 27.734 -23.475 14.908 1.00 22.11 112 LEU A N 1
ATOM 803 C CA . LEU A 1 132 ? 28.046 -24.065 16.221 1.00 23.57 112 LEU A CA 1
ATOM 804 C C . LEU A 1 132 ? 29.501 -23.766 16.508 1.00 23.78 112 LEU A C 1
ATOM 805 O O . LEU A 1 132 ? 30.331 -23.952 15.638 1.00 24.12 112 LEU A O 1
ATOM 810 N N . VAL A 1 133 ? 29.768 -23.308 17.731 1.00 25.47 113 VAL A N 1
ATOM 811 C CA . VAL A 1 133 ? 31.071 -22.849 18.136 1.00 25.67 113 VAL A CA 1
ATOM 812 C C . VAL A 1 133 ? 31.437 -23.609 19.396 1.00 30.49 113 VAL A C 1
ATOM 813 O O . VAL A 1 133 ? 30.714 -23.512 20.388 1.00 29.12 113 VAL A O 1
ATOM 817 N N . ASP A 1 134 ? 32.522 -24.389 19.310 1.00 30.86 114 ASP A N 1
ATOM 818 C CA . ASP A 1 134 ? 33.151 -24.977 20.494 1.00 31.68 114 ASP A CA 1
ATOM 819 C C . ASP A 1 134 ? 34.269 -24.023 20.935 1.00 33.44 114 ASP A C 1
ATOM 820 O O . ASP A 1 134 ? 35.320 -23.970 20.316 1.00 33.20 114 ASP A O 1
ATOM 825 N N . THR A 1 135 ? 34.044 -23.253 21.995 1.00 37.54 115 THR A N 1
ATOM 826 C CA . THR A 1 135 ? 35.056 -22.273 22.457 1.00 43.36 115 THR A CA 1
ATOM 827 C C . THR A 1 135 ? 36.302 -22.986 23.018 1.00 46.29 115 THR A C 1
ATOM 828 O O . THR A 1 135 ? 37.417 -22.506 22.775 1.00 42.31 115 THR A O 1
ATOM 832 N N . LYS A 1 136 ? 36.112 -24.119 23.731 1.00 44.10 116 LYS A N 1
ATOM 833 C CA . LYS A 1 136 ? 37.233 -24.907 24.327 1.00 46.97 116 LYS A CA 1
ATOM 834 C C . LYS A 1 136 ? 38.245 -25.255 23.222 1.00 51.63 116 LYS A C 1
ATOM 835 O O . LYS A 1 136 ? 39.407 -24.896 23.323 1.00 49.27 116 LYS A O 1
ATOM 837 N N . SER A 1 137 ? 37.763 -25.893 22.143 1.00 48.78 117 SER A N 1
ATOM 838 C CA . SER A 1 137 ? 38.583 -26.335 21.008 1.00 47.80 117 SER A CA 1
ATOM 839 C C . SER A 1 137 ? 38.669 -25.276 19.907 1.00 49.00 117 SER A C 1
ATOM 840 O O . SER A 1 137 ? 39.368 -25.511 18.931 1.00 47.97 117 SER A O 1
ATOM 843 N N . SER A 1 138 ? 37.934 -24.159 20.056 1.00 44.23 118 SER A N 1
ATOM 844 C CA . SER A 1 138 ? 37.805 -23.096 19.058 1.00 48.90 118 SER A CA 1
ATOM 845 C C . SER A 1 138 ? 37.654 -23.683 17.641 1.00 46.13 118 SER A C 1
ATOM 846 O O . SER A 1 138 ? 38.372 -23.306 16.712 1.00 52.21 118 SER A O 1
ATOM 849 N N . ASN A 1 139 ? 36.707 -24.609 17.479 1.00 39.81 119 ASN A N 1
ATOM 850 C CA . ASN A 1 139 ? 36.312 -25.126 16.168 1.00 39.46 119 ASN A CA 1
ATOM 851 C C . ASN A 1 139 ? 34.850 -24.736 15.908 1.00 37.59 119 ASN A C 1
ATOM 852 O O . ASN A 1 139 ? 34.108 -24.555 16.863 1.00 35.91 119 ASN A O 1
ATOM 857 N N . ASN A 1 140 ? 34.456 -24.641 14.631 1.00 32.80 120 ASN A N 1
ATOM 858 C CA A ASN A 1 140 ? 33.108 -24.261 14.238 0.70 34.89 120 ASN A CA 1
ATOM 859 C CA B ASN A 1 140 ? 33.077 -24.311 14.314 0.30 32.20 120 ASN A CA 1
ATOM 860 C C . ASN A 1 140 ? 32.523 -25.329 13.319 1.00 33.54 120 ASN A C 1
ATOM 861 O O . ASN A 1 140 ? 33.266 -26.103 12.714 1.00 31.62 120 ASN A O 1
ATOM 870 N N . GLU A 1 141 ? 31.195 -25.351 13.226 1.00 28.54 121 GLU A N 1
ATOM 871 C CA . GLU A 1 141 ? 30.478 -26.031 12.189 1.00 27.22 121 GLU A CA 1
ATOM 872 C C . GLU A 1 141 ? 29.395 -25.065 11.705 1.00 26.99 121 GLU A C 1
ATOM 873 O O . GLU A 1 141 ? 28.745 -24.463 12.510 1.00 27.66 121 GLU A O 1
ATOM 879 N N . ILE A 1 142 ? 29.267 -24.880 10.394 1.00 25.73 122 ILE A N 1
ATOM 880 C CA . ILE A 1 142 ? 28.425 -23.860 9.876 1.00 24.03 122 ILE A CA 1
ATOM 881 C C . ILE A 1 142 ? 27.605 -24.474 8.762 1.00 23.82 122 ILE A C 1
ATOM 882 O O . ILE A 1 142 ? 28.168 -25.073 7.842 1.00 23.06 122 ILE A O 1
ATOM 887 N N . VAL A 1 143 ? 26.287 -24.279 8.831 1.00 22.68 123 VAL A N 1
ATOM 888 C CA . VAL A 1 143 ? 25.397 -24.668 7.748 1.00 23.37 123 VAL A CA 1
ATOM 889 C C . VAL A 1 143 ? 24.715 -23.397 7.259 1.00 22.73 123 VAL A C 1
ATOM 890 O O . VAL A 1 143 ? 23.954 -22.797 8.014 1.00 22.73 123 VAL A O 1
ATOM 894 N N . ILE A 1 144 ? 24.963 -23.055 5.994 1.00 22.49 124 ILE A N 1
ATOM 895 C CA . ILE A 1 144 ? 24.465 -21.861 5.378 1.00 22.87 124 ILE A CA 1
ATOM 896 C C . ILE A 1 144 ? 23.136 -22.176 4.722 1.00 22.40 124 ILE A C 1
ATOM 897 O O . ILE A 1 144 ? 23.051 -23.129 3.945 1.00 22.58 124 ILE A O 1
ATOM 902 N N . CYS A 1 145 ? 22.127 -21.359 5.050 1.00 19.27 125 CYS A N 1
ATOM 903 C CA . CYS A 1 145 ? 20.758 -21.555 4.622 1.00 19.96 125 CYS A CA 1
ATOM 904 C C . CYS A 1 145 ? 20.268 -20.304 3.919 1.00 19.33 125 CYS A C 1
ATOM 905 O O . CYS A 1 145 ? 19.658 -19.430 4.534 1.00 18.52 125 CYS A O 1
ATOM 908 N N . PRO A 1 146 ? 20.579 -20.139 2.621 1.00 18.83 126 PRO A N 1
ATOM 909 C CA . PRO A 1 146 ? 20.327 -18.871 1.945 1.00 19.47 126 PRO A CA 1
ATOM 910 C C . PRO A 1 146 ? 18.848 -18.502 1.829 1.00 17.79 126 PRO A C 1
ATOM 911 O O . PRO A 1 146 ? 18.486 -17.314 1.839 1.00 17.61 126 PRO A O 1
ATOM 915 N N . ASN A 1 147 ? 18.019 -19.531 1.779 1.00 19.82 127 ASN A N 1
ATOM 916 C CA . ASN A 1 147 ? 16.580 -19.418 1.982 1.00 19.55 127 ASN A CA 1
ATOM 917 C C . ASN A 1 147 ? 16.041 -18.448 0.936 1.00 19.74 127 ASN A C 1
ATOM 918 O O . ASN A 1 147 ? 16.249 -18.678 -0.252 1.00 19.60 127 ASN A O 1
ATOM 923 N N . ALA A 1 148 ? 15.397 -17.360 1.358 1.00 20.62 128 ALA A N 1
ATOM 924 C CA . ALA A 1 148 ? 14.871 -16.328 0.435 1.00 21.55 128 ALA A CA 1
ATOM 925 C C . ALA A 1 148 ? 15.905 -15.886 -0.614 1.00 19.64 128 ALA A C 1
ATOM 926 O O . ALA A 1 148 ? 15.556 -15.630 -1.726 1.00 18.25 128 ALA A O 1
ATOM 928 N N . THR A 1 149 ? 17.195 -15.833 -0.244 1.00 20.68 129 THR A N 1
ATOM 929 C CA . THR A 1 149 ? 18.252 -15.351 -1.121 1.00 18.85 129 THR A CA 1
ATOM 930 C C . THR A 1 149 ? 18.290 -16.138 -2.436 1.00 18.98 129 THR A C 1
ATOM 931 O O . THR A 1 149 ? 18.577 -15.603 -3.478 1.00 16.21 129 THR A O 1
ATOM 935 N N . ASN A 1 150 ? 17.950 -17.421 -2.385 1.00 20.93 130 ASN A N 1
ATOM 936 C CA . ASN A 1 150 ? 18.046 -18.295 -3.553 1.00 24.38 130 ASN A CA 1
ATOM 937 C C . ASN A 1 150 ? 17.014 -17.905 -4.612 1.00 22.89 130 ASN A C 1
ATOM 938 O O . ASN A 1 150 ? 17.164 -18.323 -5.735 1.00 23.13 130 ASN A O 1
ATOM 943 N N . HIS A 1 151 ? 16.005 -17.105 -4.240 1.00 19.85 131 HIS A N 1
ATOM 944 C CA . HIS A 1 151 ? 14.938 -16.683 -5.115 1.00 20.27 131 HIS A CA 1
ATOM 945 C C . HIS A 1 151 ? 15.087 -15.215 -5.541 1.00 19.67 131 HIS A C 1
ATOM 946 O O . HIS A 1 151 ? 14.162 -14.643 -6.135 1.00 19.75 131 HIS A O 1
ATOM 953 N N . PHE A 1 152 ? 16.255 -14.625 -5.265 1.00 19.43 132 PHE A N 1
ATOM 954 C CA . PHE A 1 152 ? 16.562 -13.256 -5.568 1.00 18.80 132 PHE A CA 1
ATOM 955 C C . PHE A 1 152 ? 17.218 -13.267 -6.932 1.00 19.83 132 PHE A C 1
ATOM 956 O O . PHE A 1 152 ? 18.451 -13.196 -7.032 1.00 18.38 132 PHE A O 1
ATOM 964 N N . THR A 1 153 ? 16.385 -13.481 -7.944 1.00 19.07 133 THR A N 1
ATOM 965 C CA . THR A 1 153 ? 16.850 -13.764 -9.269 1.00 19.46 133 THR A CA 1
ATOM 966 C C . THR A 1 153 ? 16.844 -12.477 -10.062 1.00 20.11 133 THR A C 1
ATOM 967 O O . THR A 1 153 ? 16.175 -11.513 -9.691 1.00 18.94 133 THR A O 1
ATOM 971 N N . PRO A 1 154 ? 17.509 -12.434 -11.246 1.00 22.26 134 PRO A N 1
ATOM 972 C CA . PRO A 1 154 ? 17.450 -11.225 -12.055 1.00 22.40 134 PRO A CA 1
ATOM 973 C C . PRO A 1 154 ? 16.011 -10.969 -12.506 1.00 21.68 134 PRO A C 1
ATOM 974 O O . PRO A 1 154 ? 15.630 -9.834 -12.653 1.00 23.16 134 PRO A O 1
ATOM 978 N N . GLU A 1 155 ? 15.249 -12.041 -12.781 1.00 20.31 135 GLU A N 1
ATOM 979 C CA . GLU A 1 155 ? 13.912 -11.863 -13.337 1.00 21.07 135 GLU A CA 1
ATOM 980 C C . GLU A 1 155 ? 13.015 -11.202 -12.294 1.00 20.29 135 GLU A C 1
ATOM 981 O O . GLU A 1 155 ? 12.196 -10.326 -12.593 1.00 20.52 135 GLU A O 1
ATOM 987 N N . LEU A 1 156 ? 13.146 -11.655 -11.045 1.00 20.84 136 LEU A N 1
ATOM 988 C CA A LEU A 1 156 ? 12.363 -11.092 -9.959 0.50 20.93 136 LEU A CA 1
ATOM 989 C CA B LEU A 1 156 ? 12.387 -11.104 -9.915 0.50 21.29 136 LEU A CA 1
ATOM 990 C C . LEU A 1 156 ? 12.788 -9.645 -9.705 1.00 20.65 136 LEU A C 1
ATOM 991 O O . LEU A 1 156 ? 11.942 -8.766 -9.552 1.00 21.32 136 LEU A O 1
ATOM 1000 N N . LEU A 1 157 ? 14.104 -9.416 -9.655 1.00 23.13 137 LEU A N 1
ATOM 1001 C CA . LEU A 1 157 ? 14.674 -8.082 -9.436 1.00 22.26 137 LEU A CA 1
ATOM 1002 C C . LEU A 1 157 ? 14.167 -7.156 -10.522 1.00 20.96 137 LEU A C 1
ATOM 1003 O O . LEU A 1 157 ? 13.669 -6.098 -10.222 1.00 22.59 137 LEU A O 1
ATOM 1008 N N . ARG A 1 158 ? 14.299 -7.570 -11.791 1.00 22.99 138 ARG A N 1
ATOM 1009 C CA . ARG A 1 158 ? 13.770 -6.746 -12.864 1.00 24.42 138 ARG A CA 1
ATOM 1010 C C . ARG A 1 158 ? 12.252 -6.509 -12.688 1.00 26.16 138 ARG A C 1
ATOM 1011 O O . ARG A 1 158 ? 11.796 -5.389 -12.808 1.00 26.43 138 ARG A O 1
ATOM 1019 N N . ALA A 1 159 ? 11.477 -7.557 -12.368 1.00 24.78 139 ALA A N 1
ATOM 1020 C CA . ALA A 1 159 ? 9.992 -7.405 -12.267 1.00 27.42 139 ALA A CA 1
ATOM 1021 C C . ALA A 1 159 ? 9.617 -6.373 -11.197 1.00 28.69 139 ALA A C 1
ATOM 1022 O O . ALA A 1 159 ? 8.596 -5.712 -11.325 1.00 28.93 139 ALA A O 1
ATOM 1024 N N . GLN A 1 160 ? 10.417 -6.284 -10.137 1.00 30.54 140 GLN A N 1
ATOM 1025 C CA . GLN A 1 160 ? 10.099 -5.463 -8.973 1.00 33.91 140 GLN A CA 1
ATOM 1026 C C . GLN A 1 160 ? 10.694 -4.047 -9.115 1.00 34.39 140 GLN A C 1
ATOM 1027 O O . GLN A 1 160 ? 10.409 -3.198 -8.306 1.00 34.77 140 GLN A O 1
ATOM 1033 N N . THR A 1 161 ? 11.581 -3.814 -10.084 1.00 28.30 141 THR A N 1
ATOM 1034 C CA . THR A 1 161 ? 12.309 -2.522 -10.170 1.00 27.34 141 THR A CA 1
ATOM 1035 C C . THR A 1 161 ? 12.147 -1.842 -11.540 1.00 27.00 141 THR A C 1
ATOM 1036 O O . THR A 1 161 ? 12.957 -0.986 -11.902 1.00 25.11 141 THR A O 1
ATOM 1040 N N . ASN A 1 162 ? 11.141 -2.253 -12.319 1.00 30.94 142 ASN A N 1
ATOM 1041 C CA . ASN A 1 162 ? 10.965 -1.772 -13.680 1.00 31.96 142 ASN A CA 1
ATOM 1042 C C . ASN A 1 162 ? 12.274 -1.900 -14.476 1.00 29.59 142 ASN A C 1
ATOM 1043 O O . ASN A 1 162 ? 12.824 -0.931 -14.954 1.00 29.03 142 ASN A O 1
ATOM 1048 N N . ASN A 1 163 ? 12.803 -3.118 -14.560 1.00 28.27 143 ASN A N 1
ATOM 1049 C CA . ASN A 1 163 ? 14.021 -3.404 -15.321 1.00 30.23 143 ASN A CA 1
ATOM 1050 C C . ASN A 1 163 ? 15.159 -2.512 -14.819 1.00 27.02 143 ASN A C 1
ATOM 1051 O O . ASN A 1 163 ? 15.884 -1.926 -15.626 1.00 25.51 143 ASN A O 1
ATOM 1056 N N . TYR A 1 164 ? 15.294 -2.465 -13.481 1.00 23.96 144 TYR A N 1
ATOM 1057 C CA . TYR A 1 164 ? 16.395 -1.823 -12.717 1.00 27.17 144 TYR A CA 1
ATOM 1058 C C . TYR A 1 164 ? 16.249 -0.303 -12.619 1.00 30.21 144 TYR A C 1
ATOM 1059 O O . TYR A 1 164 ? 17.028 0.298 -11.916 1.00 31.96 144 TYR A O 1
ATOM 1068 N N . GLU A 1 165 ? 15.239 0.289 -13.265 1.00 35.24 145 GLU A N 1
ATOM 1069 C CA . GLU A 1 165 ? 15.067 1.744 -13.276 1.00 39.48 145 GLU A CA 1
ATOM 1070 C C . GLU A 1 165 ? 14.829 2.290 -11.868 1.00 35.39 145 GLU A C 1
ATOM 1071 O O . GLU A 1 165 ? 15.289 3.362 -11.561 1.00 35.30 145 GLU A O 1
ATOM 1077 N N . ARG A 1 166 ? 14.077 1.563 -11.042 1.00 36.26 146 ARG A N 1
ATOM 1078 C CA . ARG A 1 166 ? 13.744 1.994 -9.695 1.00 32.76 146 ARG A CA 1
ATOM 1079 C C . ARG A 1 166 ? 15.014 2.065 -8.835 1.00 32.28 146 ARG A C 1
ATOM 1080 O O . ARG A 1 166 ? 15.068 2.817 -7.892 1.00 34.49 146 ARG A O 1
ATOM 1082 N N . ILE A 1 167 ? 16.040 1.254 -9.118 1.00 29.33 147 ILE A N 1
ATOM 1083 C CA . ILE A 1 167 ? 17.167 1.197 -8.182 1.00 28.78 147 ILE A CA 1
ATOM 1084 C C . ILE A 1 167 ? 18.422 1.842 -8.773 1.00 29.22 147 ILE A C 1
ATOM 1085 O O . ILE A 1 167 ? 19.311 2.205 -8.026 1.00 30.34 147 ILE A O 1
ATOM 1090 N N . LEU A 1 168 ? 18.496 1.950 -10.104 1.00 31.00 148 LEU A N 1
ATOM 1091 C CA . LEU A 1 168 ? 19.650 2.539 -10.758 1.00 34.18 148 LEU A CA 1
ATOM 1092 C C . LEU A 1 168 ? 19.298 3.943 -11.275 1.00 36.80 148 LEU A C 1
ATOM 1093 O O . LEU A 1 168 ? 19.414 4.201 -12.431 1.00 40.00 148 LEU A O 1
ATOM 1098 N N . HIS A 1 169 ? 18.890 4.836 -10.358 1.00 39.09 149 HIS A N 1
ATOM 1099 C CA A HIS A 1 169 ? 18.584 6.237 -10.698 0.50 41.07 149 HIS A CA 1
ATOM 1100 C CA B HIS A 1 169 ? 18.613 6.270 -10.586 0.50 40.59 149 HIS A CA 1
ATOM 1101 C C . HIS A 1 169 ? 19.873 6.970 -11.112 1.00 41.44 149 HIS A C 1
ATOM 1102 O O . HIS A 1 169 ? 20.969 6.618 -10.704 1.00 38.45 149 HIS A O 1
ATOM 1115 N N . THR A 1 170 ? 19.720 8.004 -11.955 1.00 43.76 150 THR A N 1
ATOM 1116 C CA . THR A 1 170 ? 20.858 8.829 -12.449 1.00 46.93 150 THR A CA 1
ATOM 1117 C C . THR A 1 170 ? 21.774 9.312 -11.309 1.00 42.63 150 THR A C 1
ATOM 1118 O O . THR A 1 170 ? 22.984 9.370 -11.474 1.00 48.87 150 THR A O 1
ATOM 1122 N N . GLY A 1 171 ? 21.229 9.634 -10.136 1.00 42.49 151 GLY A N 1
ATOM 1123 C CA . GLY A 1 171 ? 22.106 10.084 -9.010 1.00 40.71 151 GLY A CA 1
ATOM 1124 C C . GLY A 1 171 ? 23.112 9.040 -8.490 1.00 40.63 151 GLY A C 1
ATOM 1125 O O . GLY A 1 171 ? 23.967 9.366 -7.644 1.00 38.29 151 GLY A O 1
ATOM 1126 N N . LEU A 1 172 ? 23.018 7.770 -8.923 1.00 31.56 152 LEU A N 1
ATOM 1127 C CA . LEU A 1 172 ? 23.697 6.671 -8.207 1.00 26.12 152 LEU A CA 1
ATOM 1128 C C . LEU A 1 172 ? 25.159 6.622 -8.633 1.00 24.73 152 LEU A C 1
ATOM 1129 O O . LEU A 1 172 ? 25.478 6.510 -9.828 1.00 29.83 152 LEU A O 1
ATOM 1134 N N . LYS A 1 173 ? 26.035 6.657 -7.657 1.00 22.70 153 LYS A N 1
ATOM 1135 C CA . LYS A 1 173 ? 27.441 6.722 -7.933 1.00 24.61 153 LYS A CA 1
ATOM 1136 C C . LYS A 1 173 ? 28.104 5.336 -7.860 1.00 23.79 153 LYS A C 1
ATOM 1137 O O . LYS A 1 173 ? 29.025 5.086 -8.625 1.00 22.75 153 LYS A O 1
ATOM 1143 N N . TYR A 1 174 ? 27.653 4.455 -6.952 1.00 20.78 154 TYR A N 1
ATOM 1144 C CA . TYR A 1 174 ? 28.318 3.178 -6.652 1.00 19.23 154 TYR A CA 1
ATOM 1145 C C . TYR A 1 174 ? 27.312 2.035 -6.481 1.00 20.20 154 TYR A C 1
ATOM 1146 O O . TYR A 1 174 ? 26.247 2.201 -5.943 1.00 19.88 154 TYR A O 1
ATOM 1155 N N . LEU A 1 175 ? 27.697 0.877 -7.010 1.00 20.92 155 LEU A N 1
ATOM 1156 C CA . LEU A 1 175 ? 27.055 -0.390 -6.800 1.00 19.96 155 LEU A CA 1
ATOM 1157 C C . LEU A 1 175 ? 28.105 -1.269 -6.141 1.00 19.66 155 LEU A C 1
ATOM 1158 O O . LEU A 1 175 ? 29.215 -1.306 -6.624 1.00 22.21 155 LEU A O 1
ATOM 1163 N N . ILE A 1 176 ? 27.739 -1.996 -5.092 1.00 17.94 156 ILE A N 1
ATOM 1164 C CA . ILE A 1 176 ? 28.575 -3.047 -4.538 1.00 16.96 156 ILE A CA 1
ATOM 1165 C C . ILE A 1 176 ? 27.814 -4.363 -4.630 1.00 17.99 156 ILE A C 1
ATOM 1166 O O . ILE A 1 176 ? 26.627 -4.444 -4.171 1.00 15.61 156 ILE A O 1
ATOM 1171 N N . CYS A 1 177 ? 28.483 -5.377 -5.201 1.00 17.98 157 CYS A N 1
ATOM 1172 C CA . CYS A 1 177 ? 27.982 -6.736 -5.236 1.00 19.06 157 CYS A CA 1
ATOM 1173 C C . CYS A 1 177 ? 29.035 -7.675 -4.663 1.00 21.15 157 CYS A C 1
ATOM 1174 O O . CYS A 1 177 ? 30.247 -7.362 -4.681 1.00 20.39 157 CYS A O 1
ATOM 1177 N N . GLN A 1 178 ? 28.566 -8.846 -4.236 1.00 18.23 158 GLN A N 1
ATOM 1178 C CA . GLN A 1 178 ? 29.407 -9.911 -3.796 1.00 18.36 158 GLN A CA 1
ATOM 1179 C C . GLN A 1 178 ? 29.035 -11.159 -4.599 1.00 18.88 158 GLN A C 1
ATOM 1180 O O . GLN A 1 178 ? 28.445 -11.050 -5.690 1.00 20.02 158 GLN A O 1
ATOM 1186 N N . ASN A 1 179 ? 29.378 -12.341 -4.074 1.00 19.41 159 ASN A N 1
ATOM 1187 C CA . ASN A 1 179 ? 29.067 -13.609 -4.717 1.00 21.56 159 ASN A CA 1
ATOM 1188 C C . ASN A 1 179 ? 28.224 -14.456 -3.758 1.00 22.20 159 ASN A C 1
ATOM 1189 O O . ASN A 1 179 ? 28.383 -15.635 -3.721 1.00 21.74 159 ASN A O 1
ATOM 1194 N N . GLU A 1 180 ? 27.289 -13.836 -3.018 1.00 21.32 160 GLU A N 1
ATOM 1195 C CA . GLU A 1 180 ? 26.512 -14.547 -2.043 1.00 21.28 160 GLU A CA 1
ATOM 1196 C C . GLU A 1 180 ? 25.012 -14.520 -2.382 1.00 22.19 160 GLU A C 1
ATOM 1197 O O . GLU A 1 180 ? 24.205 -14.721 -1.513 1.00 23.99 160 GLU A O 1
ATOM 1203 N N . ILE A 1 181 ? 24.660 -14.232 -3.637 1.00 18.87 161 ILE A N 1
ATOM 1204 C CA . ILE A 1 181 ? 23.311 -14.292 -4.139 1.00 19.84 161 ILE A CA 1
ATOM 1205 C C . ILE A 1 181 ? 23.433 -14.992 -5.497 1.00 22.82 161 ILE A C 1
ATOM 1206 O O . ILE A 1 181 ? 24.555 -15.278 -5.941 1.00 22.20 161 ILE A O 1
ATOM 1211 N N . PRO A 1 182 ? 22.321 -15.388 -6.159 1.00 21.77 162 PRO A N 1
ATOM 1212 C CA . PRO A 1 182 ? 22.426 -16.075 -7.447 1.00 22.48 162 PRO A CA 1
ATOM 1213 C C . PRO A 1 182 ? 23.363 -15.278 -8.352 1.00 21.95 162 PRO A C 1
ATOM 1214 O O . PRO A 1 182 ? 23.238 -14.086 -8.451 1.00 19.36 162 PRO A O 1
ATOM 1218 N N . LEU A 1 183 ? 24.329 -15.978 -8.955 1.00 23.92 163 LEU A N 1
ATOM 1219 C CA . LEU A 1 183 ? 25.373 -15.299 -9.728 1.00 23.33 163 LEU A CA 1
ATOM 1220 C C . LEU A 1 183 ? 24.770 -14.479 -10.867 1.00 21.94 163 LEU A C 1
ATOM 1221 O O . LEU A 1 183 ? 25.188 -13.343 -11.099 1.00 20.39 163 LEU A O 1
ATOM 1226 N N . PRO A 1 184 ? 23.715 -14.942 -11.572 1.00 21.66 164 PRO A N 1
ATOM 1227 C CA . PRO A 1 184 ? 23.169 -14.125 -12.648 1.00 22.21 164 PRO A CA 1
ATOM 1228 C C . PRO A 1 184 ? 22.662 -12.776 -12.107 1.00 20.47 164 PRO A C 1
ATOM 1229 O O . PRO A 1 184 ? 22.704 -11.759 -12.795 1.00 22.78 164 PRO A O 1
ATOM 1233 N N . THR A 1 185 ? 22.184 -12.733 -10.858 1.00 21.17 165 THR A N 1
ATOM 1234 C CA . THR A 1 185 ? 21.653 -11.486 -10.333 1.00 20.10 165 THR A CA 1
ATOM 1235 C C . THR A 1 185 ? 22.811 -10.491 -10.201 1.00 19.79 165 THR A C 1
ATOM 1236 O O . THR A 1 185 ? 22.687 -9.331 -10.612 1.00 20.58 165 THR A O 1
ATOM 1240 N N . THR A 1 186 ? 23.921 -10.968 -9.626 1.00 18.75 166 THR A N 1
ATOM 1241 C CA . THR A 1 186 ? 25.102 -10.183 -9.417 1.00 20.29 166 THR A CA 1
ATOM 1242 C C . THR A 1 186 ? 25.594 -9.664 -10.781 1.00 19.30 166 THR A C 1
ATOM 1243 O O . THR A 1 186 ? 25.757 -8.485 -10.977 1.00 20.99 166 THR A O 1
ATOM 1247 N N . LEU A 1 187 ? 25.778 -10.579 -11.737 1.00 23.07 167 LEU A N 1
ATOM 1248 C CA . LEU A 1 187 ? 26.389 -10.217 -13.009 1.00 23.29 167 LEU A CA 1
ATOM 1249 C C . LEU A 1 187 ? 25.481 -9.276 -13.797 1.00 22.89 167 LEU A C 1
ATOM 1250 O O . LEU A 1 187 ? 25.953 -8.301 -14.369 1.00 23.42 167 LEU A O 1
ATOM 1255 N N . ASP A 1 188 ? 24.176 -9.562 -13.853 1.00 24.87 168 ASP A N 1
ATOM 1256 C CA . ASP A 1 188 ? 23.271 -8.726 -14.642 1.00 23.69 168 ASP A CA 1
ATOM 1257 C C . ASP A 1 188 ? 23.190 -7.342 -13.993 1.00 23.14 168 ASP A C 1
ATOM 1258 O O . ASP A 1 188 ? 23.142 -6.330 -14.669 1.00 20.98 168 ASP A O 1
ATOM 1263 N N . THR A 1 189 ? 23.184 -7.288 -12.650 1.00 22.58 169 THR A N 1
ATOM 1264 C CA . THR A 1 189 ? 23.103 -6.005 -11.989 1.00 20.10 169 THR A CA 1
ATOM 1265 C C . THR A 1 189 ? 24.371 -5.180 -12.290 1.00 21.50 169 THR A C 1
ATOM 1266 O O . THR A 1 189 ? 24.314 -3.960 -12.524 1.00 19.64 169 THR A O 1
ATOM 1270 N N . ILE A 1 190 ? 25.527 -5.841 -12.265 1.00 21.40 170 ILE A N 1
ATOM 1271 C CA . ILE A 1 190 ? 26.784 -5.162 -12.546 1.00 21.12 170 ILE A CA 1
ATOM 1272 C C . ILE A 1 190 ? 26.725 -4.573 -13.961 1.00 21.97 170 ILE A C 1
ATOM 1273 O O . ILE A 1 190 ? 27.076 -3.394 -14.169 1.00 23.58 170 ILE A O 1
ATOM 1278 N N . LYS A 1 191 ? 26.323 -5.397 -14.921 1.00 23.25 171 LYS A N 1
ATOM 1279 C CA . LYS A 1 191 ? 26.355 -4.986 -16.326 1.00 24.80 171 LYS A CA 1
ATOM 1280 C C . LYS A 1 191 ? 25.446 -3.774 -16.513 1.00 25.65 171 LYS A C 1
ATOM 1281 O O . LYS A 1 191 ? 25.852 -2.727 -17.046 1.00 26.34 171 LYS A O 1
ATOM 1287 N N . GLU A 1 192 ? 24.202 -3.888 -16.023 1.00 24.66 172 GLU A N 1
ATOM 1288 C CA A GLU A 1 192 ? 23.229 -2.784 -16.190 0.50 26.09 172 GLU A CA 1
ATOM 1289 C CA B GLU A 1 192 ? 23.200 -2.807 -16.128 0.50 25.74 172 GLU A CA 1
ATOM 1290 C C . GLU A 1 192 ? 23.738 -1.519 -15.484 1.00 26.60 172 GLU A C 1
ATOM 1291 O O . GLU A 1 192 ? 23.594 -0.414 -16.025 1.00 24.73 172 GLU A O 1
ATOM 1302 N N . ALA A 1 193 ? 24.316 -1.646 -14.277 1.00 23.18 173 ALA A N 1
ATOM 1303 C CA . ALA A 1 193 ? 24.720 -0.458 -13.562 1.00 24.06 173 ALA A CA 1
ATOM 1304 C C . ALA A 1 193 ? 25.880 0.200 -14.333 1.00 23.91 173 ALA A C 1
ATOM 1305 O O . ALA A 1 193 ? 25.918 1.398 -14.516 1.00 25.49 173 ALA A O 1
ATOM 1307 N N . HIS A 1 194 ? 26.822 -0.620 -14.780 1.00 24.25 174 HIS A N 1
ATOM 1308 C CA . HIS A 1 194 ? 27.986 -0.120 -15.490 1.00 29.00 174 HIS A CA 1
ATOM 1309 C C . HIS A 1 194 ? 27.542 0.578 -16.778 1.00 27.61 174 HIS A C 1
ATOM 1310 O O . HIS A 1 194 ? 28.083 1.589 -17.108 1.00 27.54 174 HIS A O 1
ATOM 1317 N N . SER A 1 195 ? 26.524 0.044 -17.455 1.00 29.97 175 SER A N 1
ATOM 1318 C CA . SER A 1 195 ? 26.043 0.617 -18.716 1.00 31.95 175 SER A CA 1
ATOM 1319 C C . SER A 1 195 ? 25.430 1.998 -18.471 1.00 33.81 175 SER A C 1
ATOM 1320 O O . SER A 1 195 ? 25.327 2.809 -19.406 1.00 31.26 175 SER A O 1
ATOM 1323 N N . ARG A 1 196 ? 25.074 2.294 -17.209 1.00 30.90 176 ARG A N 1
ATOM 1324 C CA . ARG A 1 196 ? 24.442 3.570 -16.859 1.00 29.34 176 ARG A CA 1
ATOM 1325 C C . ARG A 1 196 ? 25.474 4.546 -16.285 1.00 29.68 176 ARG A C 1
ATOM 1326 O O . ARG A 1 196 ? 25.131 5.654 -15.921 1.00 31.08 176 ARG A O 1
ATOM 1334 N N . GLY A 1 197 ? 26.738 4.131 -16.233 1.00 27.06 177 GLY A N 1
ATOM 1335 C CA . GLY A 1 197 ? 27.787 4.970 -15.771 1.00 27.74 177 GLY A CA 1
ATOM 1336 C C . GLY A 1 197 ? 27.915 4.918 -14.263 1.00 27.70 177 GLY A C 1
ATOM 1337 O O . GLY A 1 197 ? 28.515 5.776 -13.666 1.00 28.86 177 GLY A O 1
ATOM 1338 N N . VAL A 1 198 ? 27.405 3.857 -13.648 1.00 27.48 178 VAL A N 1
ATOM 1339 C CA . VAL A 1 198 ? 27.645 3.650 -12.223 1.00 25.99 178 VAL A CA 1
ATOM 1340 C C . VAL A 1 198 ? 29.003 2.960 -12.081 1.00 24.01 178 VAL A C 1
ATOM 1341 O O . VAL A 1 198 ? 29.354 2.051 -12.868 1.00 25.52 178 VAL A O 1
ATOM 1345 N N . TYR A 1 199 ? 29.737 3.353 -11.046 1.00 25.26 179 TYR A N 1
ATOM 1346 C CA . TYR A 1 199 ? 30.967 2.710 -10.698 1.00 24.50 179 TYR A CA 1
ATOM 1347 C C . TYR A 1 199 ? 30.662 1.408 -9.957 1.00 22.70 179 TYR A C 1
ATOM 1348 O O . TYR A 1 199 ? 30.210 1.441 -8.818 1.00 22.47 179 TYR A O 1
ATOM 1357 N N . THR A 1 200 ? 30.997 0.275 -10.590 1.00 21.84 180 THR A N 1
ATOM 1358 C CA . THR A 1 200 ? 30.652 -1.044 -10.067 1.00 22.71 180 THR A CA 1
ATOM 1359 C C . THR A 1 200 ? 31.830 -1.650 -9.304 1.00 23.10 180 THR A C 1
ATOM 1360 O O . THR A 1 200 ? 32.968 -1.719 -9.796 1.00 22.14 180 THR A O 1
ATOM 1364 N N . VAL A 1 201 ? 31.513 -2.153 -8.096 1.00 21.33 181 VAL A N 1
ATOM 1365 C CA . VAL A 1 201 ? 32.419 -2.777 -7.206 1.00 18.56 181 VAL A CA 1
ATOM 1366 C C . VAL A 1 201 ? 31.975 -4.234 -6.993 1.00 19.94 181 VAL A C 1
ATOM 1367 O O . VAL A 1 201 ? 30.841 -4.504 -6.613 1.00 20.54 181 VAL A O 1
ATOM 1371 N N . PHE A 1 202 ? 32.856 -5.191 -7.264 1.00 19.40 182 PHE A N 1
ATOM 1372 C CA . PHE A 1 202 ? 32.538 -6.583 -7.201 1.00 18.48 182 PHE A CA 1
ATOM 1373 C C . PHE A 1 202 ? 33.583 -7.245 -6.320 1.00 23.55 182 PHE A C 1
ATOM 1374 O O . PHE A 1 202 ? 34.779 -7.269 -6.660 1.00 23.36 182 PHE A O 1
ATOM 1382 N N . ASN A 1 203 ? 33.130 -7.708 -5.149 1.00 23.33 183 ASN A N 1
ATOM 1383 C CA . ASN A 1 203 ? 33.910 -8.469 -4.207 1.00 23.23 183 ASN A CA 1
ATOM 1384 C C . ASN A 1 203 ? 33.473 -9.920 -4.364 1.00 26.31 183 ASN A C 1
ATOM 1385 O O . ASN A 1 203 ? 32.355 -10.275 -3.855 1.00 23.26 183 ASN A O 1
ATOM 1390 N N . SER A 1 204 ? 34.290 -10.733 -5.064 1.00 21.73 184 SER A N 1
ATOM 1391 C CA . SER A 1 204 ? 33.838 -12.057 -5.491 1.00 22.63 184 SER A CA 1
ATOM 1392 C C . SER A 1 204 ? 34.004 -13.051 -4.333 1.00 23.49 184 SER A C 1
ATOM 1393 O O . SER A 1 204 ? 34.858 -13.979 -4.384 1.00 22.50 184 SER A O 1
ATOM 1396 N N . ALA A 1 205 ? 33.203 -12.830 -3.275 1.00 21.73 185 ALA A N 1
ATOM 1397 C CA . ALA A 1 205 ? 33.164 -13.640 -2.052 1.00 22.63 185 ALA A CA 1
ATOM 1398 C C . ALA A 1 205 ? 31.722 -14.087 -1.749 1.00 23.42 185 ALA A C 1
ATOM 1399 O O . ALA A 1 205 ? 30.796 -13.301 -1.891 1.00 20.90 185 ALA A O 1
ATOM 1401 N N . PRO A 1 206 ? 31.517 -15.326 -1.309 1.00 22.69 186 PRO A N 1
ATOM 1402 C CA . PRO A 1 206 ? 32.545 -16.324 -1.162 1.00 24.87 186 PRO A CA 1
ATOM 1403 C C . PRO A 1 206 ? 33.137 -16.748 -2.510 1.00 25.22 186 PRO A C 1
ATOM 1404 O O . PRO A 1 206 ? 32.585 -16.477 -3.577 1.00 22.36 186 PRO A O 1
ATOM 1408 N N . ALA A 1 207 ? 34.302 -17.388 -2.394 1.00 26.75 187 ALA A N 1
ATOM 1409 C CA . ALA A 1 207 ? 35.167 -17.733 -3.473 1.00 29.84 187 ALA A CA 1
ATOM 1410 C C . ALA A 1 207 ? 34.397 -18.389 -4.614 1.00 28.29 187 ALA A C 1
ATOM 1411 O O . ALA A 1 207 ? 33.619 -19.319 -4.408 1.00 26.65 187 ALA A O 1
ATOM 1413 N N . PRO A 1 208 ? 34.538 -17.911 -5.859 1.00 26.31 188 PRO A N 1
ATOM 1414 C CA . PRO A 1 208 ? 33.832 -18.533 -6.963 1.00 28.96 188 PRO A CA 1
ATOM 1415 C C . PRO A 1 208 ? 34.325 -19.951 -7.281 1.00 33.22 188 PRO A C 1
ATOM 1416 O O . PRO A 1 208 ? 35.513 -20.211 -7.309 1.00 34.55 188 PRO A O 1
ATOM 1420 N N . LYS A 1 209 ? 33.373 -20.842 -7.531 1.00 32.70 189 LYS A N 1
ATOM 1421 C CA . LYS A 1 209 ? 33.611 -22.183 -8.005 1.00 34.94 189 LYS A CA 1
ATOM 1422 C C . LYS A 1 209 ? 33.989 -22.154 -9.490 1.00 31.29 189 LYS A C 1
ATOM 1423 O O . LYS A 1 209 ? 33.783 -21.164 -10.192 1.00 23.93 189 LYS A O 1
ATOM 1429 N N . PRO A 1 210 ? 34.616 -23.234 -10.020 1.00 35.70 190 PRO A N 1
ATOM 1430 C CA . PRO A 1 210 ? 35.158 -23.200 -11.390 1.00 33.48 190 PRO A CA 1
ATOM 1431 C C . PRO A 1 210 ? 34.143 -22.753 -12.455 1.00 31.97 190 PRO A C 1
ATOM 1432 O O . PRO A 1 210 ? 34.475 -21.957 -13.292 1.00 33.03 190 PRO A O 1
ATOM 1436 N N . ALA A 1 211 ? 32.894 -23.220 -12.396 1.00 32.07 191 ALA A N 1
ATOM 1437 C CA . ALA A 1 211 ? 31.883 -22.760 -13.380 1.00 32.56 191 ALA A CA 1
ATOM 1438 C C . ALA A 1 211 ? 31.481 -21.288 -13.123 1.00 33.57 191 ALA A C 1
ATOM 1439 O O . ALA A 1 211 ? 31.138 -20.598 -14.059 1.00 31.46 191 ALA A O 1
ATOM 1441 N N . GLU A 1 212 ? 31.558 -20.810 -11.868 1.00 30.23 192 GLU A N 1
ATOM 1442 C CA . GLU A 1 212 ? 31.308 -19.402 -11.554 1.00 29.79 192 GLU A CA 1
ATOM 1443 C C . GLU A 1 212 ? 32.434 -18.535 -12.137 1.00 29.65 192 GLU A C 1
ATOM 1444 O O . GLU A 1 212 ? 32.171 -17.524 -12.777 1.00 26.59 192 GLU A O 1
ATOM 1450 N N . VAL A 1 213 ? 33.683 -18.980 -11.975 1.00 29.64 193 VAL A N 1
ATOM 1451 C CA . VAL A 1 213 ? 34.782 -18.241 -12.554 1.00 27.94 193 VAL A CA 1
ATOM 1452 C C . VAL A 1 213 ? 34.539 -18.070 -14.053 1.00 27.12 193 VAL A C 1
ATOM 1453 O O . VAL A 1 213 ? 34.731 -16.994 -14.572 1.00 28.32 193 VAL A O 1
ATOM 1457 N N . GLU A 1 214 ? 34.169 -19.145 -14.750 1.00 30.03 194 GLU A N 1
ATOM 1458 C CA . GLU A 1 214 ? 33.986 -19.069 -16.208 1.00 33.89 194 GLU A CA 1
ATOM 1459 C C . GLU A 1 214 ? 32.903 -18.040 -16.584 1.00 32.13 194 GLU A C 1
ATOM 1460 O O . GLU A 1 214 ? 33.008 -17.312 -17.557 1.00 30.54 194 GLU A O 1
ATOM 1466 N N . GLN A 1 215 ? 31.842 -17.942 -15.784 1.00 29.13 195 GLN A N 1
ATOM 1467 C CA . GLN A 1 215 ? 30.744 -17.032 -16.084 1.00 29.14 195 GLN A CA 1
ATOM 1468 C C . GLN A 1 215 ? 31.108 -15.577 -15.749 1.00 25.57 195 GLN A C 1
ATOM 1469 O O . GLN A 1 215 ? 30.595 -14.635 -16.380 1.00 25.55 195 GLN A O 1
ATOM 1475 N N . ILE A 1 216 ? 31.950 -15.402 -14.729 1.00 28.05 196 ILE A N 1
ATOM 1476 C CA . ILE A 1 216 ? 32.377 -14.081 -14.270 1.00 25.90 196 ILE A CA 1
ATOM 1477 C C . ILE A 1 216 ? 33.274 -13.405 -15.317 1.00 28.76 196 ILE A C 1
ATOM 1478 O O . ILE A 1 216 ? 33.119 -12.237 -15.608 1.00 26.98 196 ILE A O 1
ATOM 1483 N N . LYS A 1 217 ? 34.221 -14.150 -15.884 1.00 29.94 197 LYS A N 1
ATOM 1484 C CA . LYS A 1 217 ? 35.292 -13.522 -16.648 1.00 33.33 197 LYS A CA 1
ATOM 1485 C C . LYS A 1 217 ? 34.748 -12.633 -17.757 1.00 29.81 197 LYS A C 1
ATOM 1486 O O . LYS A 1 217 ? 35.207 -11.510 -17.853 1.00 32.12 197 LYS A O 1
ATOM 1492 N N . PRO A 1 218 ? 33.753 -13.031 -18.584 1.00 32.45 198 PRO A N 1
ATOM 1493 C CA . PRO A 1 218 ? 33.193 -12.131 -19.592 1.00 32.97 198 PRO A CA 1
ATOM 1494 C C . PRO A 1 218 ? 32.510 -10.884 -19.016 1.00 33.51 198 PRO A C 1
ATOM 1495 O O . PRO A 1 218 ? 32.290 -9.952 -19.769 1.00 30.93 198 PRO A O 1
ATOM 1499 N N . PHE A 1 219 ? 32.189 -10.870 -17.707 1.00 29.54 199 PHE A N 1
ATOM 1500 C CA . PHE A 1 219 ? 31.578 -9.698 -17.134 1.00 27.95 199 PHE A CA 1
ATOM 1501 C C . PHE A 1 219 ? 32.594 -8.705 -16.574 1.00 28.05 199 PHE A C 1
ATOM 1502 O O . PHE A 1 219 ? 32.225 -7.599 -16.256 1.00 28.20 199 PHE A O 1
ATOM 1510 N N . LEU A 1 220 ? 33.871 -9.083 -16.508 1.00 28.33 200 LEU A N 1
ATOM 1511 C CA . LEU A 1 220 ? 34.846 -8.281 -15.808 1.00 29.00 200 LEU A CA 1
ATOM 1512 C C . LEU A 1 220 ? 34.986 -6.921 -16.468 1.00 25.84 200 LEU A C 1
ATOM 1513 O O . LEU A 1 220 ? 35.195 -5.950 -15.772 1.00 22.25 200 LEU A O 1
ATOM 1518 N N . PRO A 1 221 ? 34.861 -6.764 -17.805 1.00 27.70 201 PRO A N 1
ATOM 1519 C CA . PRO A 1 221 ? 34.840 -5.420 -18.381 1.00 27.83 201 PRO A CA 1
ATOM 1520 C C . PRO A 1 221 ? 33.780 -4.471 -17.818 1.00 30.05 201 PRO A C 1
ATOM 1521 O O . PRO A 1 221 ? 33.876 -3.297 -18.019 1.00 30.47 201 PRO A O 1
ATOM 1525 N N . TYR A 1 222 ? 32.746 -4.996 -17.140 1.00 29.49 202 TYR A N 1
ATOM 1526 C CA . TYR A 1 222 ? 31.695 -4.152 -16.568 1.00 27.38 202 TYR A CA 1
ATOM 1527 C C . TYR A 1 222 ? 31.935 -3.892 -15.080 1.00 26.23 202 TYR A C 1
ATOM 1528 O O . TYR A 1 222 ? 31.102 -3.260 -14.464 1.00 25.27 202 TYR A O 1
ATOM 1537 N N . VAL A 1 223 ? 33.063 -4.367 -14.550 1.00 24.61 203 VAL A N 1
ATOM 1538 C CA . VAL A 1 223 ? 33.480 -4.192 -13.176 1.00 24.74 203 VAL A CA 1
ATOM 1539 C C . VAL A 1 223 ? 34.505 -3.064 -13.082 1.00 26.46 203 VAL A C 1
ATOM 1540 O O . VAL A 1 223 ? 35.650 -3.244 -13.522 1.00 24.06 203 VAL A O 1
ATOM 1544 N N . SER A 1 224 ? 34.071 -1.918 -12.535 1.00 22.74 204 SER A N 1
ATOM 1545 C CA . SER A 1 224 ? 34.939 -0.774 -12.318 1.00 24.04 204 SER A CA 1
ATOM 1546 C C . SER A 1 224 ? 36.051 -1.153 -11.362 1.00 25.55 204 SER A C 1
ATOM 1547 O O . SER A 1 224 ? 37.222 -0.791 -11.595 1.00 25.09 204 SER A O 1
ATOM 1550 N N . LEU A 1 225 ? 35.675 -1.854 -10.283 1.00 25.15 205 LEU A N 1
ATOM 1551 C CA . LEU A 1 225 ? 36.579 -2.181 -9.235 1.00 20.85 205 LEU A CA 1
ATOM 1552 C C . LEU A 1 225 ? 36.359 -3.626 -8.800 1.00 22.49 205 LEU A C 1
ATOM 1553 O O . LEU A 1 225 ? 35.263 -3.962 -8.312 1.00 22.30 205 LEU A O 1
ATOM 1558 N N . PHE A 1 226 ? 37.370 -4.478 -9.032 1.00 20.95 206 PHE A N 1
ATOM 1559 C CA . PHE A 1 226 ? 37.347 -5.839 -8.613 1.00 22.16 206 PHE A CA 1
ATOM 1560 C C . PHE A 1 226 ? 38.179 -5.951 -7.354 1.00 23.92 206 PHE A C 1
ATOM 1561 O O . PHE A 1 226 ? 39.366 -5.585 -7.383 1.00 25.33 206 PHE A O 1
ATOM 1569 N N . CYS A 1 227 ? 37.583 -6.433 -6.247 1.00 22.25 207 CYS A N 1
ATOM 1570 C CA A CYS A 1 227 ? 38.220 -6.371 -4.949 0.50 25.82 207 CYS A CA 1
ATOM 1571 C CA B CYS A 1 227 ? 38.268 -6.378 -4.965 0.50 21.90 207 CYS A CA 1
ATOM 1572 C C . CYS A 1 227 ? 38.280 -7.745 -4.279 1.00 26.58 207 CYS A C 1
ATOM 1573 O O . CYS A 1 227 ? 37.710 -7.948 -3.208 1.00 27.99 207 CYS A O 1
ATOM 1578 N N . PRO A 1 228 ? 39.021 -8.732 -4.834 1.00 25.57 208 PRO A N 1
ATOM 1579 C CA . PRO A 1 228 ? 39.088 -10.062 -4.238 1.00 26.55 208 PRO A CA 1
ATOM 1580 C C . PRO A 1 228 ? 40.096 -10.159 -3.097 1.00 24.02 208 PRO A C 1
ATOM 1581 O O . PRO A 1 228 ? 40.880 -9.240 -2.890 1.00 26.28 208 PRO A O 1
ATOM 1585 N N . ASN A 1 229 ? 40.060 -11.278 -2.384 1.00 23.41 209 ASN A N 1
ATOM 1586 C CA . ASN A 1 229 ? 41.139 -11.627 -1.434 1.00 25.57 209 ASN A CA 1
ATOM 1587 C C . ASN A 1 229 ? 42.107 -12.489 -2.236 1.00 25.71 209 ASN A C 1
ATOM 1588 O O . ASN A 1 229 ? 41.933 -12.663 -3.484 1.00 25.90 209 ASN A O 1
ATOM 1593 N N . GLU A 1 230 ? 43.101 -13.054 -1.557 1.00 25.72 210 GLU A N 1
ATOM 1594 C CA . GLU A 1 230 ? 44.148 -13.757 -2.310 1.00 30.99 210 GLU A CA 1
ATOM 1595 C C . GLU A 1 230 ? 43.587 -15.028 -2.964 1.00 29.62 210 GLU A C 1
ATOM 1596 O O . GLU A 1 230 ? 43.857 -15.325 -4.156 1.00 31.33 210 GLU A O 1
ATOM 1602 N N . VAL A 1 231 ? 42.811 -15.795 -2.192 1.00 32.66 211 VAL A N 1
ATOM 1603 C CA . VAL A 1 231 ? 42.206 -17.042 -2.739 1.00 34.06 211 VAL A CA 1
ATOM 1604 C C . VAL A 1 231 ? 41.373 -16.703 -3.984 1.00 29.72 211 VAL A C 1
ATOM 1605 O O . VAL A 1 231 ? 41.525 -17.320 -5.051 1.00 29.25 211 VAL A O 1
ATOM 1609 N N . GLU A 1 232 ? 40.541 -15.659 -3.889 1.00 29.50 212 GLU A N 1
ATOM 1610 C CA . GLU A 1 232 ? 39.608 -15.337 -4.975 1.00 28.22 212 GLU A CA 1
ATOM 1611 C C . GLU A 1 232 ? 40.380 -14.858 -6.203 1.00 26.73 212 GLU A C 1
ATOM 1612 O O . GLU A 1 232 ? 40.033 -15.210 -7.350 1.00 25.33 212 GLU A O 1
ATOM 1618 N N . ALA A 1 233 ? 41.453 -14.089 -5.972 1.00 27.33 213 ALA A N 1
ATOM 1619 C CA . ALA A 1 233 ? 42.257 -13.638 -7.109 1.00 28.56 213 ALA A CA 1
ATOM 1620 C C . ALA A 1 233 ? 42.903 -14.855 -7.789 1.00 28.42 213 ALA A C 1
ATOM 1621 O O . ALA A 1 233 ? 42.969 -14.896 -9.035 1.00 32.08 213 ALA A O 1
ATOM 1623 N N . THR A 1 234 ? 43.332 -15.830 -6.970 1.00 31.51 214 THR A N 1
ATOM 1624 C CA . THR A 1 234 ? 43.954 -17.061 -7.441 1.00 33.08 214 THR A CA 1
ATOM 1625 C C . THR A 1 234 ? 42.987 -17.782 -8.378 1.00 36.58 214 THR A C 1
ATOM 1626 O O . THR A 1 234 ? 43.325 -18.030 -9.582 1.00 36.09 214 THR A O 1
ATOM 1630 N N . LEU A 1 235 ? 41.762 -18.008 -7.873 1.00 36.37 215 LEU A N 1
ATOM 1631 C CA . LEU A 1 235 ? 40.769 -18.780 -8.611 1.00 34.09 215 LEU A CA 1
ATOM 1632 C C . LEU A 1 235 ? 40.421 -18.054 -9.907 1.00 31.47 215 LEU A C 1
ATOM 1633 O O . LEU A 1 235 ? 40.302 -18.678 -10.927 1.00 34.46 215 LEU A O 1
ATOM 1638 N N . ILE A 1 236 ? 40.336 -16.725 -9.893 1.00 35.31 216 ILE A N 1
ATOM 1639 C CA . ILE A 1 236 ? 39.864 -15.995 -11.067 1.00 31.74 216 ILE A CA 1
ATOM 1640 C C . ILE A 1 236 ? 40.942 -15.929 -12.166 1.00 38.31 216 ILE A C 1
ATOM 1641 O O . ILE A 1 236 ? 40.588 -15.979 -13.388 1.00 34.56 216 ILE A O 1
ATOM 1646 N N . THR A 1 237 ? 42.203 -15.693 -11.756 1.00 35.17 217 THR A N 1
ATOM 1647 C CA . THR A 1 237 ? 43.296 -15.303 -12.695 1.00 37.12 217 THR A CA 1
ATOM 1648 C C . THR A 1 237 ? 44.169 -16.496 -13.097 1.00 40.92 217 THR A C 1
ATOM 1649 O O . THR A 1 237 ? 44.735 -16.491 -14.185 1.00 41.19 217 THR A O 1
ATOM 1653 N N . GLY A 1 238 ? 44.284 -17.482 -12.197 1.00 44.18 218 GLY A N 1
ATOM 1654 C CA . GLY A 1 238 ? 45.182 -18.609 -12.366 1.00 48.14 218 GLY A CA 1
ATOM 1655 C C . GLY A 1 238 ? 46.604 -18.291 -11.903 1.00 50.92 218 GLY A C 1
ATOM 1656 O O . GLY A 1 238 ? 47.479 -19.135 -12.041 1.00 46.65 218 GLY A O 1
ATOM 1657 N N . VAL A 1 239 ? 46.823 -17.077 -11.358 1.00 45.67 219 VAL A N 1
ATOM 1658 C CA . VAL A 1 239 ? 48.043 -16.706 -10.657 1.00 42.04 219 VAL A CA 1
ATOM 1659 C C . VAL A 1 239 ? 47.906 -17.182 -9.214 1.00 42.38 219 VAL A C 1
ATOM 1660 O O . VAL A 1 239 ? 46.937 -16.827 -8.556 1.00 43.52 219 VAL A O 1
ATOM 1664 N N . LYS A 1 240 ? 48.889 -17.920 -8.702 1.00 34.40 220 LYS A N 1
ATOM 1665 C CA . LYS A 1 240 ? 48.818 -18.369 -7.333 1.00 37.36 220 LYS A CA 1
ATOM 1666 C C . LYS A 1 240 ? 49.153 -17.191 -6.421 1.00 40.23 220 LYS A C 1
ATOM 1667 O O . LYS A 1 240 ? 50.317 -16.839 -6.276 1.00 39.13 220 LYS A O 1
ATOM 1673 N N . VAL A 1 241 ? 48.137 -16.575 -5.801 1.00 37.17 221 VAL A N 1
ATOM 1674 C CA . VAL A 1 241 ? 48.410 -15.351 -5.036 1.00 32.65 221 VAL A CA 1
ATOM 1675 C C . VAL A 1 241 ? 48.635 -15.726 -3.586 1.00 35.48 221 VAL A C 1
ATOM 1676 O O .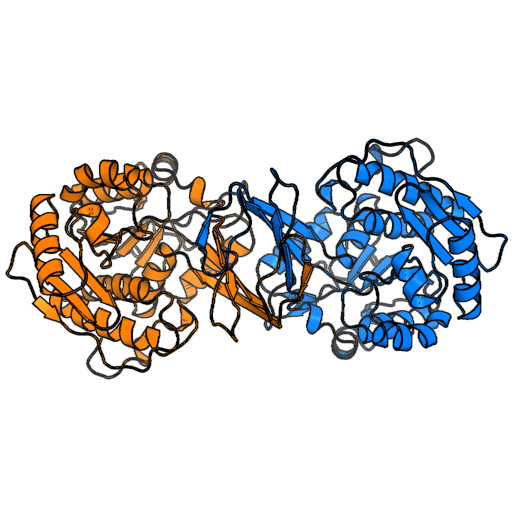 VAL A 1 241 ? 47.755 -16.293 -2.990 1.00 40.31 221 VAL A O 1
ATOM 1680 N N . THR A 1 242 ? 49.825 -15.384 -3.061 1.00 34.54 222 THR A N 1
ATOM 1681 C CA . THR A 1 242 ? 50.265 -15.748 -1.697 1.00 39.07 222 THR A CA 1
ATOM 1682 C C . THR A 1 242 ? 50.948 -14.571 -1.000 1.00 38.42 222 THR A C 1
ATOM 1683 O O . THR A 1 242 ? 51.279 -14.666 0.186 1.00 45.68 222 THR A O 1
ATOM 1687 N N . ASP A 1 243 ? 51.196 -13.484 -1.744 1.00 39.91 223 ASP A N 1
AT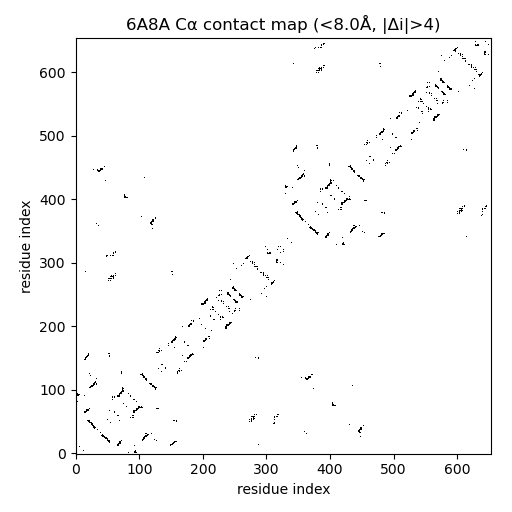OM 1688 C CA . ASP A 1 243 ? 52.093 -12.462 -1.289 1.00 33.15 223 ASP A CA 1
ATOM 1689 C C . ASP A 1 243 ? 51.986 -11.265 -2.228 1.00 33.16 223 ASP A C 1
ATOM 1690 O O . ASP A 1 243 ? 51.248 -11.299 -3.233 1.00 35.94 223 ASP A O 1
ATOM 1695 N N . THR A 1 244 ? 52.760 -10.223 -1.907 1.00 31.47 224 THR A N 1
ATOM 1696 C CA . THR A 1 244 ? 52.662 -8.971 -2.609 1.00 32.73 224 THR A CA 1
ATOM 1697 C C . THR A 1 244 ? 52.993 -9.156 -4.101 1.00 28.33 224 THR A C 1
ATOM 1698 O O . THR A 1 244 ? 52.279 -8.667 -4.943 1.00 28.67 224 THR A O 1
ATOM 1702 N N . GLU A 1 245 ? 54.099 -9.840 -4.410 1.00 30.14 225 GLU A N 1
ATOM 1703 C CA . GLU A 1 245 ? 54.570 -9.909 -5.803 1.00 31.71 225 GLU A CA 1
ATOM 1704 C C . GLU A 1 245 ? 53.548 -10.700 -6.634 1.00 26.64 225 GLU A C 1
ATOM 1705 O O . GLU A 1 245 ? 53.282 -10.331 -7.751 1.00 26.33 225 GLU A O 1
ATOM 1711 N N . SER A 1 246 ? 53.031 -11.805 -6.093 1.00 26.61 226 SER A N 1
ATOM 1712 C CA . SER A 1 246 ? 52.031 -12.611 -6.821 1.00 28.21 226 SER A CA 1
ATOM 1713 C C . SER A 1 246 ? 50.689 -11.849 -6.926 1.00 31.73 226 SER A C 1
ATOM 1714 O O . SER A 1 246 ? 49.987 -11.946 -7.946 1.00 30.16 226 SER A O 1
ATOM 1717 N N . ALA A 1 247 ? 50.353 -11.069 -5.889 1.00 28.65 227 ALA A N 1
ATOM 1718 C CA . ALA A 1 247 ? 49.189 -10.205 -5.936 1.00 29.86 227 ALA A CA 1
ATOM 1719 C C . ALA A 1 247 ? 49.367 -9.201 -7.064 1.00 29.86 227 ALA A C 1
ATOM 1720 O O . ALA A 1 247 ? 48.449 -8.973 -7.806 1.00 25.14 227 ALA A O 1
ATOM 1722 N N . PHE A 1 248 ? 50.572 -8.623 -7.216 1.00 29.26 228 PHE A N 1
ATOM 1723 C CA . PHE A 1 248 ? 50.791 -7.677 -8.330 1.00 27.56 228 PHE A CA 1
ATOM 1724 C C . PHE A 1 248 ? 50.589 -8.393 -9.681 1.00 29.35 228 PHE A C 1
ATOM 1725 O O . PHE A 1 248 ? 50.086 -7.794 -10.626 1.00 34.21 228 PHE A O 1
ATOM 1733 N N . SER A 1 249 ? 50.971 -9.670 -9.793 1.00 31.32 229 SER A N 1
ATOM 1734 C CA . SER A 1 249 ? 50.802 -10.392 -11.092 1.00 34.36 229 SER A CA 1
ATOM 1735 C C . SER A 1 249 ? 49.311 -10.580 -11.358 1.00 33.16 229 SER A C 1
ATOM 1736 O O . SER A 1 249 ? 48.830 -10.396 -12.499 1.00 27.98 229 SER A O 1
ATOM 1739 N N . ALA A 1 250 ? 48.592 -10.920 -10.275 1.00 31.09 230 ALA A N 1
ATOM 1740 C CA . ALA A 1 250 ? 47.132 -11.107 -10.336 1.00 30.23 230 ALA A CA 1
ATOM 1741 C C . ALA A 1 250 ? 46.473 -9.820 -10.836 1.00 28.56 230 ALA A C 1
ATOM 1742 O O . ALA A 1 250 ? 45.683 -9.853 -11.774 1.00 33.21 230 ALA A O 1
ATOM 1744 N N . ILE A 1 251 ? 46.873 -8.674 -10.281 1.00 29.66 231 ILE A N 1
ATOM 1745 C CA . ILE A 1 251 ? 46.365 -7.393 -10.749 1.00 30.31 231 ILE A CA 1
ATOM 1746 C C . ILE A 1 251 ? 46.480 -7.298 -12.269 1.00 33.69 231 ILE A C 1
ATOM 1747 O O . ILE A 1 251 ? 45.577 -6.777 -12.930 1.00 30.22 231 ILE A O 1
ATOM 1752 N N . LYS A 1 252 ? 47.629 -7.714 -12.808 1.00 35.93 232 LYS A N 1
ATOM 1753 C CA . LYS A 1 252 ? 47.894 -7.565 -14.240 1.00 38.16 232 LYS A CA 1
ATOM 1754 C C . LYS A 1 252 ? 46.903 -8.419 -15.035 1.00 32.96 232 LYS A C 1
ATOM 1755 O O . LYS A 1 252 ? 46.288 -7.928 -15.970 1.00 35.06 232 LYS A O 1
ATOM 1761 N N . ALA A 1 253 ? 46.761 -9.692 -14.642 1.00 29.91 233 ALA A N 1
ATOM 1762 C CA . ALA A 1 253 ? 45.802 -10.605 -15.292 1.00 31.08 233 ALA A CA 1
ATOM 1763 C C . ALA A 1 253 ? 44.384 -9.998 -15.260 1.00 29.55 233 ALA A C 1
ATOM 1764 O O . ALA A 1 253 ? 43.681 -9.979 -16.273 1.00 29.73 233 ALA A O 1
ATOM 1766 N N . LEU A 1 254 ? 44.024 -9.383 -14.123 1.00 28.90 234 LEU A N 1
ATOM 1767 C CA . LEU A 1 254 ? 42.692 -8.803 -13.939 1.00 29.33 234 LEU A CA 1
ATOM 1768 C C . LEU A 1 254 ? 42.505 -7.605 -14.859 1.00 30.68 234 LEU A C 1
ATOM 1769 O O . LEU A 1 254 ? 41.450 -7.473 -15.471 1.00 34.64 234 LEU A O 1
ATOM 1774 N N . GLN A 1 255 ? 43.534 -6.768 -15.021 1.00 33.46 235 GLN A N 1
ATOM 1775 C CA . GLN A 1 255 ? 43.480 -5.652 -15.986 1.00 35.65 235 GLN A CA 1
ATOM 1776 C C . GLN A 1 255 ? 43.342 -6.191 -17.418 1.00 34.70 235 GLN A C 1
ATOM 1777 O O . GLN A 1 255 ? 42.634 -5.640 -18.236 1.00 33.03 235 GLN A O 1
ATOM 1783 N N . GLN A 1 256 ? 44.032 -7.287 -17.728 1.00 38.34 236 GLN A N 1
ATOM 1784 C CA . GLN A 1 256 ? 43.921 -7.923 -19.060 1.00 40.93 236 GLN A CA 1
ATOM 1785 C C . GLN A 1 256 ? 42.485 -8.407 -19.336 1.00 40.37 236 GLN A C 1
ATOM 1786 O O . GLN A 1 256 ? 42.058 -8.486 -20.481 1.00 37.10 236 GLN A O 1
ATOM 1792 N N . LEU A 1 257 ? 41.745 -8.762 -18.277 1.00 39.93 237 LEU A N 1
ATOM 1793 C CA . LEU A 1 257 ? 40.361 -9.262 -18.418 1.00 35.98 237 LEU A CA 1
ATOM 1794 C C . LEU A 1 257 ? 39.352 -8.104 -18.456 1.00 33.59 237 LEU A C 1
ATOM 1795 O O . LEU A 1 257 ? 38.144 -8.353 -18.638 1.00 33.30 237 LEU A O 1
ATOM 1800 N N . GLY A 1 258 ? 39.848 -6.862 -18.301 1.00 29.67 238 GLY A N 1
ATOM 1801 C CA . GLY A 1 258 ? 39.142 -5.629 -18.585 1.00 27.07 238 GLY A CA 1
ATOM 1802 C C . GLY A 1 258 ? 38.713 -4.871 -17.324 1.00 26.18 238 GLY A C 1
ATOM 1803 O O . GLY A 1 258 ? 37.942 -3.955 -17.384 1.00 25.51 238 GLY A O 1
ATOM 1804 N N . VAL A 1 259 ? 39.241 -5.246 -16.159 1.00 29.65 239 VAL A N 1
ATOM 1805 C CA . VAL A 1 259 ? 38.935 -4.552 -14.940 1.00 29.54 239 VAL A CA 1
ATOM 1806 C C . VAL A 1 259 ? 39.739 -3.252 -14.931 1.00 33.90 239 VAL A C 1
ATOM 1807 O O . VAL A 1 259 ? 40.950 -3.307 -15.124 1.00 31.76 239 VAL A O 1
ATOM 1811 N N . ARG A 1 260 ? 39.063 -2.140 -14.616 1.00 30.87 240 ARG A N 1
ATOM 1812 C CA . ARG A 1 260 ? 39.645 -0.817 -14.595 1.00 33.25 240 ARG A CA 1
ATOM 1813 C C . ARG A 1 260 ? 40.550 -0.679 -13.379 1.00 31.21 240 ARG A C 1
ATOM 1814 O O . ARG A 1 260 ? 41.714 -0.458 -13.529 1.00 30.70 240 ARG A O 1
ATOM 1822 N N . ASP A 1 261 ? 39.964 -0.807 -12.188 1.00 28.49 241 ASP A N 1
ATOM 1823 C CA . ASP A 1 261 ? 40.612 -0.686 -10.896 1.00 24.47 241 ASP A CA 1
ATOM 1824 C C . ASP A 1 261 ? 40.659 -2.062 -10.241 1.00 25.81 241 ASP A C 1
ATOM 1825 O O . ASP A 1 261 ? 39.677 -2.836 -10.302 1.00 26.39 241 ASP A O 1
ATOM 1830 N N . VAL A 1 262 ? 41.817 -2.416 -9.668 1.00 23.06 242 VAL A N 1
ATOM 1831 C CA . VAL A 1 262 ? 41.938 -3.633 -8.942 1.00 25.13 242 VAL A CA 1
ATOM 1832 C C . VAL A 1 262 ? 42.470 -3.371 -7.541 1.00 23.86 242 VAL A C 1
ATOM 1833 O O . VAL A 1 262 ? 43.413 -2.610 -7.360 1.00 25.09 242 VAL A O 1
ATOM 1837 N N . VAL A 1 263 ? 41.796 -3.966 -6.548 1.00 22.74 243 VAL A N 1
ATOM 1838 C CA . VAL A 1 263 ? 42.294 -4.019 -5.163 1.00 24.39 243 VAL A CA 1
ATOM 1839 C C . VAL A 1 263 ? 42.293 -5.494 -4.742 1.00 27.36 243 VAL A C 1
ATOM 1840 O O . VAL A 1 263 ? 41.271 -6.182 -4.853 1.00 28.56 243 VAL A O 1
ATOM 1844 N N . ILE A 1 264 ? 43.432 -5.998 -4.264 1.00 24.60 244 ILE A N 1
ATOM 1845 C CA . ILE A 1 264 ? 43.464 -7.306 -3.705 1.00 24.05 244 ILE A CA 1
ATOM 1846 C C . ILE A 1 264 ? 43.824 -7.148 -2.235 1.00 26.40 244 ILE A C 1
ATOM 1847 O O . ILE A 1 264 ? 44.881 -6.598 -1.942 1.00 26.81 244 ILE A O 1
ATOM 1852 N N . THR A 1 265 ? 42.940 -7.591 -1.332 1.00 22.25 245 THR A N 1
ATOM 1853 C CA . THR A 1 265 ? 43.213 -7.565 0.091 1.00 22.19 245 THR A CA 1
ATOM 1854 C C . THR A 1 265 ? 44.095 -8.770 0.440 1.00 24.93 245 THR A C 1
ATOM 1855 O O . THR A 1 265 ? 43.994 -9.869 -0.162 1.00 24.45 245 THR A O 1
ATOM 1859 N N . LEU A 1 266 ? 44.980 -8.579 1.422 1.00 26.57 246 LEU A N 1
ATOM 1860 C CA . LEU A 1 266 ? 45.999 -9.610 1.781 1.00 28.71 246 LEU A CA 1
ATOM 1861 C C . LEU A 1 266 ? 45.973 -9.855 3.296 1.00 30.64 246 LEU A C 1
ATOM 1862 O O . LEU A 1 266 ? 47.006 -10.170 3.902 1.00 31.11 246 LEU A O 1
ATOM 1867 N N . GLY A 1 267 ? 44.795 -9.733 3.909 1.00 27.79 247 GLY A N 1
ATOM 1868 C CA . GLY A 1 267 ? 44.714 -9.912 5.345 1.00 28.60 247 GLY A CA 1
ATOM 1869 C C . GLY A 1 267 ? 45.693 -9.032 6.098 1.00 29.79 247 GLY A C 1
ATOM 1870 O O . GLY A 1 267 ? 45.698 -7.828 5.921 1.00 31.14 247 GLY A O 1
ATOM 1871 N N . ALA A 1 268 ? 46.490 -9.636 6.994 1.00 31.68 248 ALA A N 1
ATOM 1872 C CA . ALA A 1 268 ? 47.450 -8.925 7.818 1.00 30.76 248 ALA A CA 1
ATOM 1873 C C . ALA A 1 268 ? 48.462 -8.196 6.929 1.00 32.68 248 ALA A C 1
ATOM 1874 O O . ALA A 1 268 ? 49.006 -7.224 7.339 1.00 34.03 248 ALA A O 1
ATOM 1876 N N . ALA A 1 269 ? 48.675 -8.658 5.690 1.00 33.59 249 ALA A N 1
ATOM 1877 C CA . ALA A 1 269 ? 49.611 -7.977 4.784 1.00 33.20 249 ALA A CA 1
ATOM 1878 C C . ALA A 1 269 ? 48.959 -6.783 4.070 1.00 29.33 249 ALA A C 1
ATOM 1879 O O . ALA A 1 269 ? 49.615 -6.173 3.274 1.00 30.94 249 ALA A O 1
ATOM 1881 N N . GLY A 1 270 ? 47.697 -6.419 4.370 1.00 26.53 250 GLY A N 1
ATOM 1882 C CA . GLY A 1 270 ? 47.144 -5.150 3.900 1.00 26.00 250 GLY A CA 1
ATOM 1883 C C . GLY A 1 270 ? 46.416 -5.320 2.581 1.00 26.65 250 GLY A C 1
ATOM 1884 O O . GLY A 1 270 ? 45.494 -6.149 2.461 1.00 24.30 250 GLY A O 1
ATOM 1885 N N . PHE A 1 271 ? 46.831 -4.560 1.582 1.00 23.91 251 PHE A N 1
ATOM 1886 C CA . PHE A 1 271 ? 46.251 -4.661 0.268 1.00 24.47 251 PHE A CA 1
ATOM 1887 C C . PHE A 1 271 ? 47.241 -4.229 -0.798 1.00 25.54 251 PHE A C 1
ATOM 1888 O O . PHE A 1 271 ? 48.210 -3.562 -0.482 1.00 33.61 251 PHE A O 1
ATOM 1896 N N . VAL A 1 272 ? 46.971 -4.622 -2.045 1.00 24.91 252 VAL A N 1
ATOM 1897 C CA . VAL A 1 272 ? 47.615 -4.069 -3.202 1.00 28.17 252 VAL A CA 1
ATOM 1898 C C . VAL A 1 272 ? 46.542 -3.474 -4.087 1.00 26.92 252 VAL A C 1
ATOM 1899 O O . VAL A 1 272 ? 45.404 -4.002 -4.133 1.00 28.55 252 VAL A O 1
ATOM 1903 N N . LEU A 1 273 ? 46.904 -2.420 -4.811 1.00 26.32 253 LEU A N 1
ATOM 1904 C CA . LEU A 1 273 ? 46.010 -1.881 -5.788 1.00 26.86 253 LEU A CA 1
ATOM 1905 C C . LEU A 1 273 ? 46.737 -1.268 -6.976 1.00 28.08 253 LEU A C 1
ATOM 1906 O O . LEU A 1 273 ? 47.877 -0.874 -6.865 1.00 32.67 253 LEU A O 1
ATOM 1911 N N . SER A 1 274 ? 46.014 -1.182 -8.087 1.00 25.41 254 SER A N 1
ATOM 1912 C CA . SER A 1 274 ? 46.304 -0.327 -9.181 1.00 26.77 254 SER A CA 1
ATOM 1913 C C . SER A 1 274 ? 45.055 0.449 -9.562 1.00 28.19 254 SER A C 1
ATOM 1914 O O . SER A 1 274 ? 44.057 -0.202 -9.892 1.00 27.00 254 SER A O 1
ATOM 1917 N N . GLU A 1 275 ? 45.143 1.794 -9.560 1.00 31.84 255 GLU A N 1
ATOM 1918 C CA A GLU A 1 275 ? 44.136 2.703 -10.103 0.60 32.22 255 GLU A CA 1
ATOM 1919 C CA B GLU A 1 275 ? 44.089 2.670 -10.110 0.40 32.32 255 GLU A CA 1
ATOM 1920 C C . GLU A 1 275 ? 44.347 2.801 -11.619 1.00 36.38 255 GLU A C 1
ATOM 1921 O O . GLU A 1 275 ? 45.388 3.355 -12.087 1.00 32.23 255 GLU A O 1
ATOM 1932 N N . ASN A 1 276 ? 43.424 2.227 -12.391 1.00 34.27 256 ASN A N 1
ATOM 1933 C CA . ASN A 1 276 ? 43.309 2.400 -13.839 1.00 37.84 256 ASN A CA 1
ATOM 1934 C C . ASN A 1 276 ? 44.652 2.164 -14.567 1.00 40.37 256 ASN A C 1
ATOM 1935 O O . ASN A 1 276 ? 45.056 2.973 -15.371 1.00 37.06 256 ASN A O 1
ATOM 1940 N N . GLY A 1 277 ? 45.309 1.031 -14.293 1.00 44.26 257 GLY A N 1
ATOM 1941 C CA . GLY A 1 277 ? 46.553 0.624 -14.979 1.00 46.99 257 GLY A CA 1
ATOM 1942 C C . GLY A 1 277 ? 47.827 1.283 -14.445 1.00 46.33 257 GLY A C 1
ATOM 1943 O O . GLY A 1 277 ? 48.917 0.884 -14.844 1.00 48.43 257 GLY A O 1
ATOM 1944 N N . ALA A 1 278 ? 47.716 2.278 -13.549 1.00 40.65 258 ALA A N 1
ATOM 1945 C CA . ALA A 1 278 ? 48.897 2.949 -12.969 1.00 40.57 258 ALA A CA 1
ATOM 1946 C C . ALA A 1 278 ? 49.755 1.928 -12.211 1.00 42.01 258 ALA A C 1
ATOM 1947 O O . ALA A 1 278 ? 49.345 0.765 -12.035 1.00 39.42 258 ALA A O 1
ATOM 1949 N N . GLU A 1 279 ? 50.965 2.364 -11.813 1.00 40.21 259 GLU A N 1
ATOM 1950 C CA . GLU A 1 279 ? 51.930 1.538 -11.100 1.00 41.18 259 GLU A CA 1
ATOM 1951 C C . GLU A 1 279 ? 51.154 0.936 -9.931 1.00 39.79 259 GLU A C 1
ATOM 1952 O O . GLU A 1 279 ? 50.516 1.697 -9.219 1.00 31.15 259 GLU A O 1
ATOM 1958 N N . PRO A 1 280 ? 51.145 -0.405 -9.729 1.00 38.93 260 PRO A N 1
ATOM 1959 C CA . PRO A 1 280 ? 50.557 -1.008 -8.532 1.00 37.40 260 PRO A CA 1
ATOM 1960 C C . PRO A 1 280 ? 51.269 -0.592 -7.252 1.00 37.77 260 PRO A C 1
ATOM 1961 O O . PRO A 1 280 ? 52.483 -0.332 -7.247 1.00 36.70 260 PRO A O 1
ATOM 1965 N N . VAL A 1 281 ? 50.488 -0.530 -6.180 1.00 32.09 261 VAL A N 1
ATOM 1966 C CA . VAL A 1 281 ? 50.947 -0.080 -4.874 1.00 35.38 261 VAL A CA 1
ATOM 1967 C C . VAL A 1 281 ? 50.597 -1.148 -3.828 1.00 33.05 261 VAL A C 1
ATOM 1968 O O . VAL A 1 281 ? 49.545 -1.787 -3.899 1.00 31.06 261 VAL A O 1
ATOM 1972 N N . HIS A 1 282 ? 51.480 -1.326 -2.857 1.00 29.84 262 HIS A N 1
ATOM 1973 C CA . HIS A 1 282 ? 51.266 -2.177 -1.694 1.00 30.99 262 HIS A CA 1
ATOM 1974 C C . HIS A 1 282 ? 51.200 -1.301 -0.447 1.00 33.25 262 HIS A C 1
ATOM 1975 O O . HIS A 1 282 ? 51.972 -0.373 -0.303 1.00 31.71 262 HIS A O 1
ATOM 1982 N N . VAL A 1 283 ? 50.222 -1.557 0.418 1.00 30.50 263 VAL A N 1
ATOM 1983 C CA . VAL A 1 283 ? 50.115 -0.879 1.705 1.00 28.99 263 VAL A CA 1
ATOM 1984 C C . VAL A 1 283 ? 49.943 -1.992 2.708 1.00 33.68 263 VAL A C 1
ATOM 1985 O O . VAL A 1 283 ? 49.045 -2.837 2.534 1.00 26.34 263 VAL A O 1
ATOM 1989 N N . THR A 1 284 ? 50.807 -2.007 3.720 1.00 31.88 264 THR A N 1
ATOM 1990 C CA . THR A 1 284 ? 50.826 -3.117 4.629 1.00 35.35 264 THR A CA 1
ATOM 1991 C C . THR A 1 284 ? 49.662 -2.979 5.619 1.00 29.27 264 THR A C 1
ATOM 1992 O O . THR A 1 284 ? 49.045 -1.945 5.740 1.00 27.48 264 THR A O 1
ATOM 1996 N N . GLY A 1 285 ? 49.371 -4.084 6.281 1.00 30.40 265 GLY A N 1
ATOM 1997 C CA . GLY A 1 285 ? 48.381 -4.144 7.329 1.00 33.33 265 GLY A CA 1
ATOM 1998 C C . GLY A 1 285 ? 48.784 -3.339 8.551 1.00 34.61 265 GLY A C 1
ATOM 1999 O O . GLY A 1 285 ? 49.964 -3.179 8.864 1.00 30.49 265 GLY A O 1
ATOM 2000 N N . LYS A 1 286 ? 47.780 -2.798 9.237 1.00 28.85 266 LYS A N 1
ATOM 2001 C CA . LYS A 1 286 ? 48.031 -2.148 10.522 1.00 33.69 266 LYS A CA 1
ATOM 2002 C C . LYS A 1 286 ? 48.503 -3.223 11.500 1.00 36.50 266 LYS A C 1
ATOM 2003 O O . LYS A 1 286 ? 48.101 -4.399 11.424 1.00 37.19 266 LYS A O 1
ATOM 2009 N N . HIS A 1 287 ? 49.355 -2.803 12.430 1.00 39.31 267 HIS A N 1
ATOM 2010 C CA . HIS A 1 287 ? 49.849 -3.686 13.475 1.00 44.48 267 HIS A CA 1
ATOM 2011 C C . HIS A 1 287 ? 48.886 -3.612 14.665 1.00 38.18 267 HIS A C 1
ATOM 2012 O O . HIS A 1 287 ? 48.878 -2.661 15.413 1.00 36.66 267 HIS A O 1
ATOM 2019 N N . VAL A 1 288 ? 47.998 -4.595 14.760 1.00 37.58 268 VAL A N 1
ATOM 2020 C CA . VAL A 1 288 ? 46.971 -4.612 15.778 1.00 37.45 268 VAL A CA 1
ATOM 2021 C C . VAL A 1 288 ? 46.891 -6.036 16.344 1.00 35.27 268 VAL A C 1
ATOM 2022 O O . VAL A 1 288 ? 47.349 -6.965 15.730 1.00 35.37 268 VAL A O 1
ATOM 2026 N N . LYS A 1 289 ? 46.290 -6.166 17.528 1.00 42.36 269 LYS A N 1
ATOM 2027 C CA . LYS A 1 289 ? 46.020 -7.463 18.147 1.00 49.48 269 LYS A CA 1
ATOM 2028 C C . LYS A 1 289 ? 44.761 -8.073 17.521 1.00 39.72 269 LYS A C 1
ATOM 2029 O O . LYS A 1 289 ? 43.678 -7.709 17.888 1.00 41.11 269 LYS A O 1
ATOM 2035 N N . ALA A 1 290 ? 44.943 -9.000 16.579 1.00 39.88 270 ALA A N 1
ATOM 2036 C CA . ALA A 1 290 ? 43.853 -9.680 15.915 1.00 37.99 270 ALA A CA 1
ATOM 2037 C C . ALA A 1 290 ? 43.178 -10.614 16.925 1.00 40.98 270 ALA A C 1
ATOM 2038 O O . ALA A 1 290 ? 43.782 -11.513 17.452 1.00 44.55 270 ALA A O 1
ATOM 2040 N N . VAL A 1 291 ? 41.917 -10.332 17.221 1.00 34.43 271 VAL A N 1
ATOM 2041 C CA . VAL A 1 291 ? 41.095 -11.110 18.107 1.00 37.08 271 VAL A CA 1
ATOM 2042 C C . VAL A 1 291 ? 40.111 -11.944 17.266 1.00 34.28 271 VAL A C 1
ATOM 2043 O O . VAL A 1 291 ? 39.804 -13.082 17.583 1.00 35.10 271 VAL A O 1
ATOM 2047 N N . ASP A 1 292 ? 39.617 -11.369 16.176 1.00 30.89 272 ASP A N 1
ATOM 2048 C CA . ASP A 1 292 ? 38.549 -11.992 15.391 1.00 29.73 272 ASP A CA 1
ATOM 2049 C C . ASP A 1 292 ? 38.417 -11.190 14.107 1.00 26.22 272 ASP A C 1
ATOM 2050 O O . ASP A 1 292 ? 38.010 -10.060 14.145 1.00 26.42 272 ASP A O 1
ATOM 2055 N N . THR A 1 293 ? 38.824 -11.802 13.003 1.00 28.08 273 THR A N 1
ATOM 2056 C CA . THR A 1 293 ? 38.872 -11.163 11.726 1.00 28.19 273 THR A CA 1
ATOM 2057 C C . THR A 1 293 ? 37.560 -11.373 10.957 1.00 26.14 273 THR A C 1
ATOM 2058 O O . THR A 1 293 ? 37.418 -10.922 9.809 1.00 26.50 273 THR A O 1
ATOM 2062 N N . THR A 1 294 ? 36.609 -12.116 11.536 1.00 28.43 274 THR A N 1
ATOM 2063 C CA . THR A 1 294 ? 35.324 -12.353 10.869 1.00 27.62 274 THR A CA 1
ATOM 2064 C C . THR A 1 294 ? 34.724 -11.012 10.391 1.00 24.36 274 THR A C 1
ATOM 2065 O O . THR A 1 294 ? 34.492 -10.083 11.175 1.00 22.09 274 THR A O 1
ATOM 2069 N N . GLY A 1 295 ? 34.479 -10.956 9.081 1.00 23.12 275 GLY A N 1
ATOM 2070 C CA . GLY A 1 295 ? 33.844 -9.863 8.407 1.00 26.02 275 GLY A CA 1
ATOM 2071 C C . GLY A 1 295 ? 34.767 -8.668 8.132 1.00 24.75 275 GLY A C 1
ATOM 2072 O O . GLY A 1 295 ? 34.289 -7.618 7.729 1.00 20.16 275 GLY A O 1
ATOM 2073 N N . ALA A 1 296 ? 36.078 -8.815 8.391 1.00 22.57 276 ALA A N 1
ATOM 2074 C CA . ALA A 1 296 ? 37.010 -7.753 8.223 1.00 21.25 276 ALA A CA 1
ATOM 2075 C C . ALA A 1 296 ? 37.013 -7.327 6.757 1.00 18.17 276 ALA A C 1
ATOM 2076 O O . ALA A 1 296 ? 37.065 -6.169 6.500 1.00 20.94 276 ALA A O 1
ATOM 2078 N N . GLY A 1 297 ? 36.969 -8.297 5.846 1.00 18.00 277 GLY A N 1
ATOM 2079 C CA . GLY A 1 297 ? 36.937 -8.040 4.409 1.00 17.77 277 GLY A CA 1
ATOM 2080 C C . GLY A 1 297 ? 35.741 -7.193 4.005 1.00 18.93 277 GLY A C 1
ATOM 2081 O O . GLY A 1 297 ? 35.833 -6.212 3.258 1.00 19.56 277 GLY A O 1
ATOM 2082 N N . ASP A 1 298 ? 34.569 -7.570 4.520 1.00 19.92 278 ASP A N 1
ATOM 2083 C CA . ASP A 1 298 ? 33.344 -6.814 4.251 1.00 19.60 278 ASP A CA 1
ATOM 2084 C C . ASP A 1 298 ? 33.496 -5.369 4.757 1.00 18.98 278 ASP A C 1
ATOM 2085 O O . ASP A 1 298 ? 33.030 -4.443 4.181 1.00 18.03 278 ASP A O 1
ATOM 2090 N N . CYS A 1 299 ? 34.062 -5.218 5.938 1.00 20.59 279 CYS A N 1
ATOM 2091 C CA . CYS A 1 299 ? 34.322 -3.904 6.512 1.00 20.68 279 CYS A CA 1
ATOM 2092 C C . CYS A 1 299 ? 35.217 -3.069 5.568 1.00 19.93 279 CYS A C 1
ATOM 2093 O O . CYS A 1 299 ? 34.918 -1.937 5.246 1.00 17.28 279 CYS A O 1
ATOM 2096 N N . PHE A 1 300 ? 36.304 -3.686 5.102 1.00 20.25 280 PHE A N 1
ATOM 2097 C CA . PHE A 1 300 ? 37.202 -3.066 4.143 1.00 22.03 280 PHE A CA 1
ATOM 2098 C C . PHE A 1 300 ? 36.451 -2.592 2.891 1.00 20.82 280 PHE A C 1
ATOM 2099 O O . PHE A 1 300 ? 36.530 -1.419 2.512 1.00 20.11 280 PHE A O 1
ATOM 2107 N N . VAL A 1 301 ? 35.673 -3.486 2.275 1.00 20.85 281 VAL A N 1
ATOM 2108 C CA . VAL A 1 301 ? 34.981 -3.162 1.043 1.00 20.15 281 VAL A CA 1
ATOM 2109 C C . VAL A 1 301 ? 33.972 -2.037 1.267 1.00 19.75 281 VAL A C 1
ATOM 2110 O O . VAL A 1 301 ? 33.932 -1.079 0.514 1.00 17.77 281 VAL A O 1
ATOM 2114 N N . GLY A 1 302 ? 33.122 -2.173 2.288 1.00 18.60 282 GLY A N 1
ATOM 2115 C CA . GLY A 1 302 ? 32.106 -1.173 2.545 1.00 19.95 282 GLY A CA 1
ATOM 2116 C C . GLY A 1 302 ? 32.702 0.199 2.856 1.00 19.86 282 GLY A C 1
ATOM 2117 O O . GLY A 1 302 ? 32.234 1.203 2.336 1.00 19.86 282 GLY A O 1
ATOM 2118 N N . SER A 1 303 ? 33.709 0.228 3.739 1.00 21.41 283 SER A N 1
ATOM 2119 C CA A SER A 1 303 ? 34.415 1.446 4.132 0.50 20.61 283 SER A CA 1
ATOM 2120 C CA B SER A 1 303 ? 34.331 1.484 4.112 0.50 20.56 283 SER A CA 1
ATOM 2121 C C . SER A 1 303 ? 35.063 2.076 2.907 1.00 19.25 283 SER A C 1
ATOM 2122 O O . SER A 1 303 ? 34.915 3.236 2.666 1.00 21.19 283 SER A O 1
ATOM 2127 N N . MET A 1 304 ? 35.771 1.257 2.135 1.00 22.27 284 MET A N 1
ATOM 2128 C CA . MET A 1 304 ? 36.441 1.722 0.901 1.00 21.24 284 MET A CA 1
ATOM 2129 C C . MET A 1 304 ? 35.479 2.528 0.041 1.00 20.89 284 MET A C 1
ATOM 2130 O O . MET A 1 304 ? 35.779 3.645 -0.354 1.00 19.35 284 MET A O 1
ATOM 2135 N N . VAL A 1 305 ? 34.294 1.969 -0.225 1.00 20.72 285 VAL A N 1
ATOM 2136 C CA . VAL A 1 305 ? 33.358 2.609 -1.084 1.00 19.42 285 VAL A CA 1
ATOM 2137 C C . VAL A 1 305 ? 32.792 3.868 -0.429 1.00 20.65 285 VAL A C 1
ATOM 2138 O O . VAL A 1 305 ? 32.556 4.884 -1.110 1.00 20.81 285 VAL A O 1
ATOM 2142 N N . TYR A 1 306 ? 32.558 3.862 0.891 1.00 20.36 286 TYR A N 1
ATOM 2143 C CA . TYR A 1 306 ? 32.096 5.094 1.521 1.00 19.20 286 TYR A CA 1
ATOM 2144 C C . TYR A 1 306 ? 33.115 6.228 1.264 1.00 20.57 286 TYR A C 1
ATOM 2145 O O . TYR A 1 306 ? 32.770 7.340 0.933 1.00 23.21 286 TYR A O 1
ATOM 2154 N N . PHE A 1 307 ? 34.386 5.945 1.511 1.00 20.96 287 PHE A N 1
ATOM 2155 C CA . PHE A 1 307 ? 35.460 6.952 1.334 1.00 22.92 287 PHE A CA 1
ATOM 2156 C C . PHE A 1 307 ? 35.516 7.426 -0.119 1.00 24.34 287 PHE A C 1
ATOM 2157 O O . PHE A 1 307 ? 35.640 8.631 -0.336 1.00 27.29 287 PHE A O 1
ATOM 2165 N N . MET A 1 308 ? 35.283 6.534 -1.084 1.00 22.89 288 MET A N 1
ATOM 2166 C CA . MET A 1 308 ? 35.199 6.966 -2.475 1.00 24.81 288 MET A CA 1
ATOM 2167 C C . MET A 1 308 ? 33.993 7.879 -2.678 1.00 28.11 288 MET A C 1
ATOM 2168 O O . MET A 1 308 ? 34.144 8.915 -3.357 1.00 28.20 288 MET A O 1
ATOM 2173 N N . SER A 1 309 ? 32.846 7.583 -2.031 1.00 23.36 289 SER A N 1
ATOM 2174 C CA . SER A 1 309 ? 31.684 8.459 -2.184 1.00 24.25 289 SER A CA 1
ATOM 2175 C C . SER A 1 309 ? 31.947 9.833 -1.528 1.00 25.32 289 SER A C 1
ATOM 2176 O O . SER A 1 309 ? 31.296 10.784 -1.862 1.00 26.79 289 SER A O 1
ATOM 2179 N N . ARG A 1 310 ? 32.867 9.915 -0.570 1.00 27.47 290 ARG A N 1
ATOM 2180 C CA . ARG 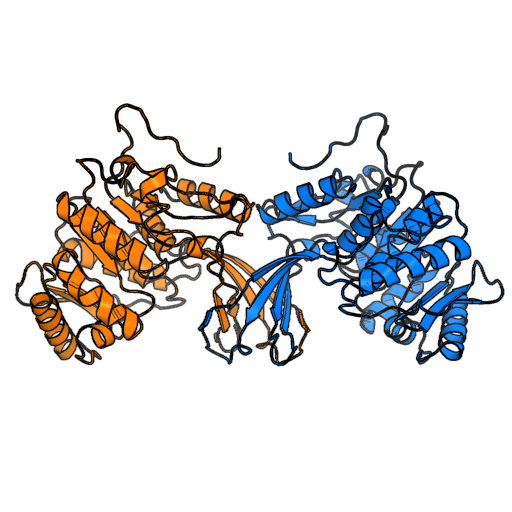A 1 310 ? 33.252 11.206 0.055 1.00 27.88 290 ARG A CA 1
ATOM 2181 C C . ARG A 1 310 ? 34.272 11.963 -0.814 1.00 29.28 290 ARG A C 1
ATOM 2182 O O . ARG A 1 310 ? 34.637 13.080 -0.504 1.00 31.76 290 ARG A O 1
ATOM 2190 N N . GLY A 1 311 ? 34.746 11.341 -1.895 1.00 31.40 291 GLY A N 1
ATOM 2191 C CA . GLY A 1 311 ? 35.605 11.974 -2.877 1.00 31.21 291 GLY A CA 1
ATOM 2192 C C . GLY A 1 311 ? 37.064 11.585 -2.726 1.00 32.64 291 GLY A C 1
ATOM 2193 O O . GLY A 1 311 ? 37.916 12.221 -3.303 1.00 32.78 291 GLY A O 1
ATOM 2194 N N . ARG A 1 312 ? 37.368 10.536 -1.949 1.00 29.75 292 ARG A N 1
ATOM 2195 C CA . ARG A 1 312 ? 38.693 10.040 -1.872 1.00 27.82 292 ARG A CA 1
ATOM 2196 C C . ARG A 1 312 ? 38.969 9.239 -3.143 1.00 30.03 292 ARG A C 1
ATOM 2197 O O . ARG A 1 312 ? 38.066 8.639 -3.704 1.00 26.81 292 ARG A O 1
ATOM 2205 N N . ASN A 1 313 ? 40.226 9.259 -3.598 1.00 29.32 293 ASN A N 1
ATOM 2206 C CA . ASN A 1 313 ? 40.613 8.427 -4.751 1.00 30.50 293 ASN A CA 1
ATOM 2207 C C . ASN A 1 313 ? 40.793 7.023 -4.188 1.00 27.50 293 ASN A C 1
ATOM 2208 O O . ASN A 1 313 ? 40.790 6.825 -2.965 1.00 27.23 293 ASN A O 1
ATOM 2213 N N . LEU A 1 314 ? 40.986 6.056 -5.085 1.00 29.09 294 LEU A N 1
ATOM 2214 C CA . LEU A 1 314 ? 41.052 4.653 -4.717 1.00 27.77 294 LEU A CA 1
ATOM 2215 C C . LEU A 1 314 ? 42.085 4.427 -3.628 1.00 30.86 294 LEU A C 1
ATOM 2216 O O . LEU A 1 314 ? 41.798 3.753 -2.626 1.00 26.55 294 LEU A O 1
ATOM 2221 N N . LEU A 1 315 ? 43.284 4.996 -3.817 1.00 27.86 295 LEU A N 1
ATOM 2222 C CA . LEU A 1 315 ? 44.353 4.721 -2.884 1.00 28.81 295 LEU A CA 1
ATOM 2223 C C . LEU A 1 315 ? 44.001 5.287 -1.498 1.00 22.37 295 LEU A C 1
ATOM 2224 O O . LEU A 1 315 ? 44.208 4.607 -0.529 1.00 25.78 295 LEU A O 1
ATOM 2229 N N . GLU A 1 316 ? 43.601 6.558 -1.445 1.00 23.53 296 GLU A N 1
ATOM 2230 C CA . GLU A 1 316 ? 43.198 7.243 -0.194 1.00 26.37 296 GLU A CA 1
ATOM 2231 C C . GLU A 1 316 ? 42.097 6.436 0.504 1.00 25.16 296 GLU A C 1
ATOM 2232 O O . GLU A 1 316 ? 42.094 6.262 1.737 1.00 23.85 296 GLU A O 1
ATOM 2238 N N . ALA A 1 317 ? 41.161 5.976 -0.323 1.00 23.64 297 ALA A N 1
ATOM 2239 C CA . ALA A 1 317 ? 39.963 5.230 0.134 1.00 25.13 297 ALA A CA 1
ATOM 2240 C C . ALA A 1 317 ? 40.414 3.894 0.724 1.00 24.02 297 ALA A C 1
ATOM 2241 O O . ALA A 1 317 ? 39.961 3.510 1.819 1.00 22.23 297 ALA A O 1
ATOM 2243 N N . CYS A 1 318 ? 41.362 3.212 0.054 1.00 25.48 298 CYS A N 1
ATOM 2244 C CA . CYS A 1 318 ? 41.750 1.878 0.551 1.00 25.13 298 CYS A CA 1
ATOM 2245 C C . CYS A 1 318 ? 42.618 2.010 1.792 1.00 24.58 298 CYS A C 1
ATOM 2246 O O . CYS A 1 318 ? 42.552 1.163 2.664 1.00 20.67 298 CYS A O 1
ATOM 2249 N N . LYS A 1 319 ? 43.453 3.065 1.875 1.00 24.66 299 LYS A N 1
ATOM 2250 C CA . LYS A 1 319 ? 44.252 3.212 3.084 1.00 22.77 299 LYS A CA 1
ATOM 2251 C C . LYS A 1 319 ? 43.319 3.368 4.287 1.00 21.10 299 LYS A C 1
ATOM 2252 O O . LYS A 1 319 ? 43.619 2.890 5.395 1.00 24.53 299 LYS A O 1
ATOM 2258 N N . ARG A 1 320 ? 42.236 4.116 4.102 1.00 23.33 300 ARG A N 1
ATOM 2259 C CA . ARG A 1 320 ? 41.314 4.398 5.196 1.00 22.20 300 ARG A CA 1
ATOM 2260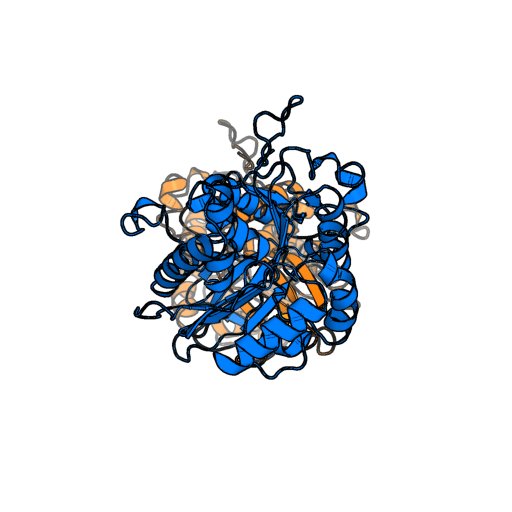 C C . ARG A 1 320 ? 40.501 3.139 5.507 1.00 21.75 300 ARG A C 1
ATOM 2261 O O . ARG A 1 320 ? 40.309 2.816 6.661 1.00 22.17 300 ARG A O 1
ATOM 2269 N N . ALA A 1 321 ? 40.087 2.420 4.460 1.00 20.85 301 ALA A N 1
ATOM 2270 C CA . ALA A 1 321 ? 39.401 1.089 4.607 1.00 21.18 301 ALA A CA 1
ATOM 2271 C C . ALA A 1 321 ? 40.309 0.139 5.380 1.00 22.91 301 ALA A C 1
ATOM 2272 O O . ALA A 1 321 ? 39.874 -0.629 6.224 1.00 22.74 301 ALA A O 1
ATOM 2274 N N . ASN A 1 322 ? 41.607 0.159 5.051 1.00 23.15 302 ASN A N 1
ATOM 2275 C CA . ASN A 1 322 ? 42.578 -0.737 5.673 1.00 22.10 302 ASN A CA 1
ATOM 2276 C C . ASN A 1 322 ? 42.612 -0.443 7.183 1.00 23.26 302 ASN A C 1
ATOM 2277 O O . ASN A 1 322 ? 42.746 -1.365 7.992 1.00 24.01 302 ASN A O 1
ATOM 2282 N N . GLU A 1 323 ? 42.533 0.848 7.548 1.00 24.30 303 GLU A N 1
ATOM 2283 C CA . GLU A 1 323 ? 42.511 1.264 8.983 1.00 25.41 303 GLU A CA 1
ATOM 2284 C C . GLU A 1 323 ? 41.199 0.796 9.644 1.00 25.51 303 GLU A C 1
ATOM 2285 O O . GLU A 1 323 ? 41.214 0.287 10.757 1.00 28.30 303 GLU A O 1
ATOM 2291 N N . CYS A 1 324 ? 40.071 1.005 8.966 1.00 23.21 304 CYS A N 1
ATOM 2292 C CA . CYS A 1 324 ? 38.761 0.558 9.484 1.00 23.22 304 CYS A CA 1
ATOM 2293 C C . CYS A 1 324 ? 38.749 -0.965 9.721 1.00 20.95 304 CYS A C 1
ATOM 2294 O O . CYS A 1 324 ? 38.346 -1.439 10.792 1.00 21.94 304 CYS A O 1
ATOM 2297 N N . ALA A 1 325 ? 39.195 -1.736 8.724 1.00 20.98 305 ALA A N 1
ATOM 2298 C CA . ALA A 1 325 ? 39.211 -3.202 8.791 1.00 20.94 305 ALA A CA 1
ATOM 2299 C C . ALA A 1 325 ? 40.156 -3.671 9.912 1.00 23.15 305 ALA A C 1
ATOM 2300 O O . ALA A 1 325 ? 39.802 -4.553 10.704 1.00 22.58 305 ALA A O 1
ATOM 2302 N N . ALA A 1 326 ? 41.301 -2.975 10.072 1.00 24.75 306 ALA A N 1
ATOM 2303 C CA . ALA A 1 326 ? 42.183 -3.212 11.187 1.00 26.09 306 ALA A CA 1
ATOM 2304 C C . ALA A 1 326 ? 41.492 -2.966 12.539 1.00 23.27 306 ALA A C 1
ATOM 2305 O O . ALA A 1 326 ? 41.639 -3.789 13.438 1.00 24.18 306 ALA A O 1
ATOM 2307 N N . ILE A 1 327 ? 40.743 -1.872 12.703 1.00 24.00 307 ILE A N 1
ATOM 2308 C CA . ILE A 1 327 ? 39.993 -1.682 13.971 1.00 25.18 307 ILE A CA 1
ATOM 2309 C C . ILE A 1 327 ? 39.036 -2.864 14.178 1.00 23.37 307 ILE A C 1
ATOM 2310 O O . ILE A 1 327 ? 38.920 -3.393 15.281 1.00 24.60 307 ILE A O 1
ATOM 2315 N N . SER A 1 328 ? 38.361 -3.293 13.110 1.00 22.60 308 SER A N 1
ATOM 2316 C CA . SER A 1 328 ? 37.332 -4.365 13.217 1.00 22.77 308 SER A CA 1
ATOM 2317 C C . SER A 1 328 ? 37.959 -5.669 13.727 1.00 23.09 308 SER A C 1
ATOM 2318 O O . SER A 1 328 ? 37.359 -6.373 14.546 1.00 24.75 308 SER A O 1
ATOM 2321 N N . VAL A 1 329 ? 39.219 -5.910 13.339 1.00 23.87 309 VAL A N 1
ATOM 2322 C CA . VAL A 1 329 ? 39.924 -7.139 13.604 1.00 28.56 309 VAL A CA 1
ATOM 2323 C C . VAL A 1 329 ? 40.212 -7.252 15.118 1.00 27.85 309 VAL A C 1
ATOM 2324 O O . VAL A 1 329 ? 40.335 -8.370 15.682 1.00 27.88 309 VAL A O 1
ATOM 2328 N N . THR A 1 330 ? 40.184 -6.113 15.810 1.00 26.28 310 THR A N 1
ATOM 2329 C CA . THR A 1 330 ? 40.518 -6.075 17.242 1.00 30.48 310 THR A CA 1
ATOM 2330 C C . THR A 1 330 ? 39.333 -6.415 18.150 1.00 30.31 310 THR A C 1
ATOM 2331 O O . THR A 1 330 ? 39.482 -6.395 19.362 1.00 28.24 310 THR A O 1
ATOM 2335 N N . ARG A 1 331 ? 38.155 -6.702 17.586 1.00 30.44 311 ARG A N 1
ATOM 2336 C CA . ARG A 1 331 ? 36.972 -7.034 18.396 1.00 34.12 311 ARG A CA 1
ATOM 2337 C C . ARG A 1 331 ? 36.211 -8.161 17.697 1.00 32.44 311 ARG A C 1
ATOM 2338 O O . ARG A 1 331 ? 36.293 -8.278 16.464 1.00 26.13 311 ARG A O 1
ATOM 2346 N N . LYS A 1 332 ? 35.495 -8.973 18.492 1.00 32.60 312 LYS A N 1
ATOM 2347 C CA . LYS A 1 332 ? 34.556 -10.004 17.988 1.00 33.47 312 LYS A CA 1
ATOM 2348 C C . LYS A 1 332 ? 33.272 -9.313 17.509 1.00 29.68 312 LYS A C 1
ATOM 2349 O O . LYS A 1 332 ? 33.002 -8.189 17.899 1.00 29.11 312 LYS A O 1
ATOM 2355 N N . GLY A 1 333 ? 32.466 -10.032 16.721 1.00 29.33 313 GLY A N 1
ATOM 2356 C CA . GLY A 1 333 ? 31.050 -9.708 16.557 1.00 28.30 313 GLY A CA 1
ATOM 2357 C C . GLY A 1 333 ? 30.690 -9.293 15.147 1.00 25.78 313 GLY A C 1
ATOM 2358 O O . GLY A 1 333 ? 29.527 -8.901 14.914 1.00 26.49 313 GLY A O 1
ATOM 2359 N N . THR A 1 334 ? 31.661 -9.386 14.219 1.00 25.28 314 THR A N 1
ATOM 2360 C CA . THR A 1 334 ? 31.432 -9.096 12.807 1.00 23.01 314 THR A CA 1
ATOM 2361 C C . THR A 1 334 ? 30.906 -7.668 12.730 1.00 22.11 314 THR A C 1
ATOM 2362 O O . THR A 1 334 ? 31.672 -6.736 12.920 1.00 24.50 314 THR A O 1
ATOM 2366 N N . GLN A 1 335 ? 29.609 -7.462 12.461 1.00 20.27 315 GLN A N 1
ATOM 2367 C CA . GLN A 1 335 ? 29.126 -6.065 12.301 1.00 21.03 315 GLN A CA 1
ATOM 2368 C C . GLN A 1 335 ? 29.355 -5.253 13.579 1.00 21.82 315 GLN A C 1
ATOM 2369 O O . GLN A 1 335 ? 29.547 -4.032 13.501 1.00 21.07 315 GLN A O 1
ATOM 2375 N N . LEU A 1 336 ? 29.279 -5.911 14.735 1.00 22.05 316 LEU A N 1
ATOM 2376 C CA . LEU A 1 336 ? 29.467 -5.227 16.025 1.00 24.90 316 LEU A CA 1
ATOM 2377 C C . LEU A 1 336 ? 30.889 -4.658 16.137 1.00 24.24 316 LEU A C 1
ATOM 2378 O O . LEU A 1 336 ? 31.094 -3.730 16.882 1.00 24.56 316 LEU A O 1
ATOM 2383 N N . SER A 1 337 ? 31.845 -5.214 15.398 1.00 22.54 317 SER A N 1
ATOM 2384 C CA . SER A 1 337 ? 33.243 -4.696 15.438 1.00 23.52 317 SER A CA 1
ATOM 2385 C C . SER A 1 337 ? 33.546 -3.587 14.425 1.00 24.59 317 SER A C 1
ATOM 2386 O O . SER A 1 337 ? 34.670 -3.050 14.416 1.00 23.24 317 SER A O 1
ATOM 2389 N N . TYR A 1 338 ? 32.588 -3.236 13.573 1.00 21.66 318 TYR A N 1
ATOM 2390 C CA . TYR A 1 338 ? 32.846 -2.250 12.544 1.00 21.32 318 TYR A CA 1
ATOM 2391 C C . TYR A 1 338 ? 32.846 -0.868 13.178 1.00 22.18 318 TYR A C 1
ATOM 2392 O O . TYR A 1 338 ? 31.991 -0.558 14.001 1.00 19.65 318 TYR A O 1
ATOM 2401 N N . PRO A 1 339 ? 33.836 -0.011 12.851 1.00 22.23 319 PRO A N 1
ATOM 2402 C CA . PRO A 1 339 ? 33.966 1.255 13.567 1.00 22.07 319 PRO A CA 1
ATOM 2403 C C . PRO A 1 339 ? 32.927 2.323 13.205 1.00 21.00 319 PRO A C 1
ATOM 2404 O O . PRO A 1 339 ? 32.404 2.359 12.091 1.00 21.89 319 PRO A O 1
ATOM 2408 N N . HIS A 1 340 ? 32.640 3.188 14.185 1.00 21.97 320 HIS A N 1
ATOM 2409 C CA A HIS A 1 340 ? 31.959 4.442 13.983 0.50 22.52 320 HIS A CA 1
ATOM 2410 C CA B HIS A 1 340 ? 31.963 4.431 13.936 0.50 23.48 320 HIS A CA 1
ATOM 2411 C C . HIS A 1 340 ? 33.020 5.516 13.743 1.00 22.33 320 HIS A C 1
ATOM 2412 O O . HIS A 1 340 ? 34.175 5.339 14.119 1.00 22.65 320 HIS A O 1
ATOM 2425 N N . PRO A 1 341 ? 32.670 6.659 13.127 1.00 21.96 321 PRO A N 1
ATOM 2426 C CA . PRO A 1 341 ? 33.629 7.754 12.903 1.00 23.31 321 PRO A CA 1
ATOM 2427 C C . PRO A 1 341 ? 34.467 8.242 14.100 1.00 23.98 321 PRO A C 1
ATOM 2428 O O . PRO A 1 341 ? 35.660 8.476 13.919 1.00 24.03 321 PRO A O 1
ATOM 2432 N N . SER A 1 342 ? 33.878 8.286 15.300 1.00 24.16 322 SER A N 1
ATOM 2433 C CA . SER A 1 342 ? 34.577 8.723 16.501 1.00 26.71 322 SER A CA 1
ATOM 2434 C C . SER A 1 342 ? 35.862 7.927 16.747 1.00 26.63 322 SER A C 1
ATOM 2435 O O . SER A 1 342 ? 36.764 8.445 17.331 1.00 25.77 322 SER A O 1
ATOM 2438 N N . GLU A 1 343 ? 35.900 6.646 16.361 1.00 26.57 323 GLU A N 1
ATOM 2439 C CA . GLU A 1 343 ? 36.986 5.736 16.669 1.00 27.89 323 GLU A CA 1
ATOM 2440 C C . GLU A 1 343 ? 38.175 5.932 15.725 1.00 27.45 323 GLU A C 1
ATOM 2441 O O . GLU A 1 343 ? 39.232 5.379 15.957 1.00 30.36 323 GLU A O 1
ATOM 2447 N N . LEU A 1 344 ? 37.975 6.648 14.630 1.00 25.13 324 LEU A N 1
ATOM 2448 C CA . LEU A 1 344 ? 38.990 6.695 13.622 1.00 28.06 324 LEU A CA 1
ATOM 2449 C C . LEU A 1 344 ? 39.993 7.789 13.965 1.00 30.19 324 LEU A C 1
ATOM 2450 O O . LEU A 1 344 ? 39.627 8.887 14.361 1.00 29.49 324 LEU A O 1
ATOM 2455 N N . PRO A 1 345 ? 41.290 7.542 13.730 1.00 29.97 325 PRO A N 1
ATOM 2456 C CA . PRO A 1 345 ? 42.283 8.611 13.813 1.00 32.98 325 PRO A CA 1
ATOM 2457 C C . PRO A 1 345 ? 41.987 9.839 12.931 1.00 31.62 325 PRO A C 1
ATOM 2458 O O . PRO A 1 345 ? 41.296 9.774 11.888 1.00 25.71 325 PRO A O 1
ATOM 2462 N N . ALA A 1 346 ? 42.590 10.968 13.313 1.00 32.94 326 ALA A N 1
ATOM 2463 C CA . ALA A 1 346 ? 42.384 12.203 12.603 1.00 33.48 326 ALA A CA 1
ATOM 2464 C C . ALA A 1 346 ? 42.787 12.010 11.136 1.00 33.52 326 ALA A C 1
ATOM 2465 O O . ALA A 1 346 ? 43.749 11.287 10.844 1.00 34.67 326 ALA A O 1
ATOM 2467 N N . GLY A 1 347 ? 42.014 12.583 10.209 1.00 31.47 327 GLY A N 1
ATOM 2468 C CA . GLY A 1 347 ? 42.365 12.542 8.787 1.00 33.90 327 GLY A CA 1
ATOM 2469 C C . GLY A 1 347 ? 41.775 11.364 8.016 1.00 36.51 327 GLY A C 1
ATOM 2470 O O . GLY A 1 347 ? 41.839 11.355 6.779 1.00 34.14 327 GLY A O 1
ATOM 2471 N N . VAL A 1 348 ? 41.210 10.365 8.719 1.00 34.52 328 VAL A N 1
ATOM 2472 C CA . VAL A 1 348 ? 40.633 9.186 8.033 1.00 32.78 328 VAL A CA 1
ATOM 2473 C C . VAL A 1 348 ? 39.289 9.585 7.404 1.00 33.59 328 VAL A C 1
ATOM 2474 O O . VAL A 1 348 ? 39.124 9.491 6.183 1.00 33.98 328 VAL A O 1
ATOM 2478 N N . MET A 1 349 ? 38.380 10.111 8.227 1.00 30.72 329 MET A N 1
ATOM 2479 C CA . MET A 1 349 ? 37.035 10.544 7.766 1.00 33.51 329 MET A CA 1
ATOM 2480 C C . MET A 1 349 ? 37.131 11.625 6.679 1.00 33.94 329 MET A C 1
ATOM 2481 O O . MET A 1 349 ? 38.135 12.296 6.532 1.00 34.74 329 MET A O 1
ATOM 2487 N N . ARG B 1 23 ? 0.864 -4.461 19.776 1.00 50.03 3 ARG B N 1
ATOM 2488 C CA . ARG B 1 23 ? 0.580 -5.712 20.583 1.00 46.44 3 ARG B CA 1
ATOM 2489 C C . ARG B 1 23 ? 0.037 -6.803 19.645 1.00 40.58 3 ARG B C 1
ATOM 2490 O O . ARG B 1 23 ? -1.066 -6.714 19.112 1.00 39.08 3 ARG B O 1
ATOM 2498 N N . ALA B 1 24 ? 0.843 -7.841 19.421 1.00 38.65 4 ALA B N 1
ATOM 2499 C CA . ALA B 1 24 ? 0.365 -9.053 18.744 1.00 36.37 4 ALA B CA 1
ATOM 2500 C C . ALA B 1 24 ? -0.455 -9.912 19.736 1.00 32.99 4 ALA B C 1
ATOM 2501 O O . ALA B 1 24 ? -1.357 -10.635 19.351 1.00 29.39 4 ALA B O 1
ATOM 2503 N N . ARG B 1 25 ? -0.144 -9.798 21.027 1.00 29.01 5 ARG B N 1
ATOM 2504 C CA . ARG B 1 25 ? -0.716 -10.673 22.037 1.00 31.43 5 ARG B CA 1
ATOM 2505 C C . ARG B 1 25 ? -2.186 -10.337 22.252 1.00 35.06 5 ARG B C 1
ATOM 2506 O O . ARG B 1 25 ? -2.602 -9.171 22.092 1.00 37.13 5 ARG B O 1
ATOM 2514 N N . ASN B 1 26 ? -2.946 -11.359 22.684 1.00 31.87 6 ASN B N 1
ATOM 2515 C CA . ASN B 1 26 ? -4.320 -11.164 23.138 1.00 32.99 6 ASN B CA 1
ATOM 2516 C C . ASN B 1 26 ? -4.312 -10.257 24.370 1.00 34.55 6 ASN B C 1
ATOM 2517 O O . ASN B 1 26 ? -3.261 -10.147 25.005 1.00 28.85 6 ASN B O 1
ATOM 2522 N N . VAL B 1 27 ? -5.488 -9.665 24.675 1.00 34.52 7 VAL B N 1
ATOM 2523 C CA . VAL B 1 27 ? -5.778 -8.911 25.894 1.00 38.98 7 VAL B CA 1
ATOM 2524 C C . VAL B 1 27 ? -6.947 -9.576 26.638 1.00 40.23 7 VAL B C 1
ATOM 2525 O O . VAL B 1 27 ? -7.972 -9.892 26.029 1.00 41.34 7 VAL B O 1
ATOM 2529 N N . ARG B 1 28 ? -6.795 -9.753 27.957 1.00 41.07 8 ARG B N 1
ATOM 2530 C CA . ARG B 1 28 ? -7.877 -10.180 28.856 1.00 45.66 8 ARG B CA 1
ATOM 2531 C C . ARG B 1 28 ? -8.970 -9.093 28.926 1.00 49.27 8 ARG B C 1
ATOM 2532 O O . ARG B 1 28 ? -8.731 -7.924 28.593 1.00 46.91 8 ARG B O 1
ATOM 2534 N N . SER B 1 29 ? -10.178 -9.493 29.344 1.00 52.78 9 SER B N 1
ATOM 2535 C CA . SER B 1 29 ? -11.254 -8.567 29.763 1.00 59.38 9 SER B CA 1
ATOM 2536 C C . SER B 1 29 ? -11.189 -8.329 31.284 1.00 62.53 9 SER B C 1
ATOM 2537 O O . SER B 1 29 ? -10.585 -9.112 32.005 1.00 62.58 9 SER B O 1
ATOM 2540 N N . HIS B 1 30 ? -11.868 -7.279 31.767 1.00 67.37 10 HIS B N 1
ATOM 2541 C CA . HIS B 1 30 ? -12.010 -6.996 33.216 1.00 71.49 10 HIS B CA 1
ATOM 2542 C C . HIS B 1 30 ? -12.950 -8.017 33.882 1.00 72.96 10 HIS B C 1
ATOM 2543 O O . HIS B 1 30 ? -12.896 -8.193 35.092 1.00 76.69 10 HIS B O 1
ATOM 2545 N N . THR B 1 31 ? -13.801 -8.688 33.089 1.00 70.20 11 THR B N 1
ATOM 2546 C CA . THR B 1 31 ? -14.861 -9.574 33.597 1.00 62.82 11 THR B CA 1
ATOM 2547 C C . THR B 1 31 ? -14.503 -11.063 33.449 1.00 62.34 11 THR B C 1
ATOM 2548 O O . THR B 1 31 ? -15.369 -11.915 33.677 1.00 53.88 11 THR B O 1
ATOM 2552 N N . GLY B 1 32 ? -13.258 -11.371 33.045 1.00 58.46 12 GLY B N 1
ATOM 2553 C CA . GLY B 1 32 ? -12.782 -12.753 32.777 1.00 56.93 12 GLY B CA 1
ATOM 2554 C C . GLY B 1 32 ? -13.573 -13.496 31.696 1.00 54.26 12 GLY B C 1
ATOM 2555 O O . GLY B 1 32 ? -13.600 -14.727 31.687 1.00 49.23 12 GLY B O 1
ATOM 2556 N N . GLU B 1 33 ? -14.199 -12.785 30.749 1.00 52.56 13 GLU B N 1
ATOM 2557 C CA . GLU B 1 33 ? -15.133 -13.461 29.814 1.00 56.56 13 GLU B CA 1
ATOM 2558 C C . GLU B 1 33 ? -14.385 -14.379 28.830 1.00 56.76 13 GLU B C 1
ATOM 2559 O O . GLU B 1 33 ? -15.016 -15.230 28.204 1.00 52.12 13 GLU B O 1
ATOM 2565 N N . TYR B 1 34 ? -13.061 -14.214 28.695 1.00 52.80 14 TYR B N 1
ATOM 2566 C CA . TYR B 1 34 ? -12.245 -15.033 27.776 1.00 52.56 14 TYR B CA 1
ATOM 2567 C C . TYR B 1 34 ? -11.287 -15.945 28.532 1.00 46.48 14 TYR B C 1
ATOM 2568 O O . TYR B 1 34 ? -10.441 -16.533 27.902 1.00 46.17 14 TYR B O 1
ATOM 2577 N N . ALA B 1 35 ? -11.423 -16.030 29.863 1.00 43.29 15 ALA B N 1
ATOM 2578 C CA . ALA B 1 35 ? -10.554 -16.849 30.697 1.00 40.67 15 ALA B CA 1
ATOM 2579 C C . ALA B 1 35 ? -10.590 -18.292 30.204 1.00 32.50 15 ALA B C 1
ATOM 2580 O O . ALA B 1 35 ? -11.627 -18.853 29.843 1.00 29.38 15 ALA B O 1
ATOM 2582 N N . PRO B 1 36 ? -9.416 -18.928 30.119 1.00 31.75 16 PRO B N 1
ATOM 2583 C CA . PRO B 1 36 ? -9.317 -20.249 29.483 1.00 28.83 16 PRO B CA 1
ATOM 2584 C C . PRO B 1 36 ? -9.775 -21.391 30.411 1.00 28.24 16 PRO B C 1
ATOM 2585 O O . PRO B 1 36 ? -9.855 -21.175 31.619 1.00 27.93 16 PRO B O 1
ATOM 2589 N N . ASP B 1 37 ? -10.068 -22.561 29.829 1.00 26.37 17 ASP B N 1
ATOM 2590 C CA . ASP B 1 37 ? -10.339 -23.828 30.522 1.00 27.77 17 ASP B CA 1
ATOM 2591 C C . ASP B 1 37 ? -9.040 -24.563 30.826 1.00 26.24 17 ASP B C 1
ATOM 2592 O O . ASP B 1 37 ? -8.948 -25.372 31.784 1.00 26.50 17 ASP B O 1
ATOM 2597 N N . ILE B 1 38 ? -8.046 -24.352 29.961 1.00 25.56 18 ILE B N 1
ATOM 2598 C CA . ILE B 1 38 ? -6.786 -25.054 30.019 1.00 23.77 18 ILE B CA 1
ATOM 2599 C C . ILE B 1 38 ? -5.680 -24.000 29.964 1.00 25.80 18 ILE B C 1
ATOM 2600 O O . ILE B 1 38 ? -5.672 -23.185 29.059 1.00 22.71 18 ILE B O 1
ATOM 2605 N N . LEU B 1 39 ? -4.754 -24.069 30.924 1.00 25.41 19 LEU B N 1
ATOM 2606 C CA . LEU B 1 39 ? -3.578 -23.244 30.963 1.00 25.29 19 LEU B CA 1
ATOM 2607 C C . LEU B 1 39 ? -2.367 -24.129 30.677 1.00 24.71 19 LEU B C 1
ATOM 2608 O O . LEU B 1 39 ? -2.257 -25.193 31.297 1.00 26.50 19 LEU B O 1
ATOM 2613 N N . VAL B 1 40 ? -1.494 -23.734 29.721 1.00 20.08 20 VAL B N 1
ATOM 2614 C CA . VAL B 1 40 ? -0.237 -24.435 29.460 1.00 20.32 20 VAL B CA 1
ATOM 2615 C C . VAL B 1 40 ? 0.896 -23.517 29.902 1.00 21.13 20 VAL B C 1
ATOM 2616 O O . VAL B 1 40 ? 0.947 -22.420 29.460 1.00 20.75 20 VAL B O 1
ATOM 2620 N N . VAL B 1 41 ? 1.709 -23.978 30.859 1.00 21.56 21 VAL B N 1
ATOM 2621 C CA . VAL B 1 41 ? 2.835 -23.247 31.361 1.00 20.83 21 VAL B CA 1
ATOM 2622 C C . VAL B 1 41 ? 4.062 -24.027 30.951 1.00 19.87 21 VAL B C 1
ATOM 2623 O O . VAL B 1 41 ? 4.365 -25.052 31.528 1.00 24.25 21 VAL B O 1
ATOM 2627 N N . GLY B 1 42 ? 4.719 -23.574 29.885 1.00 20.83 22 GLY B N 1
ATOM 2628 C CA . GLY B 1 42 ? 5.849 -24.294 29.337 1.00 18.89 22 GLY B CA 1
ATOM 2629 C C . GLY B 1 42 ? 6.509 -23.518 28.227 1.00 19.14 22 GLY B C 1
ATOM 2630 O O . GLY B 1 42 ? 6.434 -22.271 28.154 1.00 19.85 22 GLY B O 1
ATOM 2631 N N . SER B 1 43 ? 7.140 -24.272 27.357 1.00 19.71 23 SER B N 1
ATOM 2632 C CA . SER B 1 43 ? 8.175 -23.794 26.453 1.00 21.22 23 SER B CA 1
ATOM 2633 C C . SER B 1 43 ? 7.573 -23.462 25.089 1.00 20.12 23 SER B C 1
ATOM 2634 O O . SER B 1 43 ? 6.684 -24.202 24.577 1.00 18.42 23 SER B O 1
ATOM 2637 N N . CYS B 1 44 ? 8.143 -22.422 24.477 1.00 20.27 24 CYS B N 1
ATOM 2638 C CA . CYS B 1 44 ? 7.964 -22.128 23.044 1.00 19.80 24 CYS B CA 1
ATOM 2639 C C . CYS B 1 44 ? 9.337 -22.011 22.392 1.00 19.81 24 CYS B C 1
ATOM 2640 O O . CYS B 1 44 ? 10.089 -21.104 22.731 1.00 19.54 24 CYS B O 1
ATOM 2643 N N . PHE B 1 45 ? 9.630 -22.887 21.426 1.00 19.18 25 PHE B N 1
ATOM 2644 C CA . PHE B 1 45 ? 10.901 -22.896 20.714 1.00 20.24 25 PHE B CA 1
ATOM 2645 C C . PHE B 1 45 ? 10.626 -22.807 19.211 1.00 19.90 25 PHE B C 1
ATOM 2646 O O . PHE B 1 45 ? 9.817 -23.569 18.698 1.00 19.05 25 PHE B O 1
ATOM 2654 N N . LEU B 1 46 ? 11.294 -21.886 18.503 1.00 19.45 26 LEU B N 1
ATOM 2655 C CA . LEU B 1 46 ? 11.296 -21.997 17.050 1.00 18.38 26 LEU B CA 1
ATOM 2656 C C . LEU B 1 46 ? 12.250 -23.129 16.646 1.00 19.41 26 LEU B C 1
ATOM 2657 O O . LEU B 1 46 ? 13.336 -23.296 17.173 1.00 22.14 26 LEU B O 1
ATOM 2662 N N . ASP B 1 47 ? 11.865 -23.879 15.618 1.00 19.70 27 ASP B N 1
ATOM 2663 C CA . ASP B 1 47 ? 12.666 -24.930 15.115 1.00 18.74 27 ASP B CA 1
ATOM 2664 C C . ASP B 1 47 ? 13.264 -24.467 13.801 1.00 19.00 27 ASP B C 1
ATOM 2665 O O . ASP B 1 47 ? 12.519 -24.197 12.862 1.00 20.66 27 ASP B O 1
ATOM 2670 N N . TYR B 1 48 ? 14.602 -24.365 13.789 1.00 19.55 28 TYR B N 1
ATOM 2671 C CA . TYR B 1 48 ? 15.370 -24.006 12.646 1.00 20.40 28 TYR B CA 1
ATOM 2672 C C . TYR B 1 48 ? 15.873 -25.306 12.027 1.00 20.62 28 TYR B C 1
ATOM 2673 O O . TYR B 1 48 ? 16.837 -25.883 12.521 1.00 22.43 28 TYR B O 1
ATOM 2682 N N . VAL B 1 49 ? 15.204 -25.761 10.965 1.00 20.19 29 VAL B N 1
ATOM 2683 C CA . VAL B 1 49 ? 15.516 -27.074 10.450 1.00 22.37 29 VAL B CA 1
ATOM 2684 C C . VAL B 1 49 ? 16.268 -26.979 9.116 1.00 20.91 29 VAL B C 1
ATOM 2685 O O . VAL B 1 49 ? 15.705 -26.589 8.108 1.00 20.27 29 VAL B O 1
ATOM 2689 N N . GLY B 1 50 ? 17.545 -27.344 9.177 1.00 21.25 30 GLY B N 1
ATOM 2690 C CA . GLY B 1 50 ? 18.440 -27.351 8.067 1.00 24.79 30 GLY B CA 1
ATOM 2691 C C . GLY B 1 50 ? 18.629 -28.770 7.579 1.00 26.36 30 GLY B C 1
ATOM 2692 O O . GLY B 1 50 ? 19.083 -29.595 8.325 1.00 26.20 30 GLY B O 1
ATOM 2693 N N . TYR B 1 51 ? 18.197 -29.032 6.340 1.00 27.60 31 TYR B N 1
ATOM 2694 C CA . TYR B 1 51 ? 18.337 -30.361 5.702 1.00 29.50 31 TYR B CA 1
ATOM 2695 C C . TYR B 1 51 ? 19.687 -30.374 4.981 1.00 27.16 31 TYR B C 1
ATOM 2696 O O . TYR B 1 51 ? 19.985 -29.471 4.204 1.00 24.71 31 TYR B O 1
ATOM 2705 N N . VAL B 1 52 ? 20.495 -31.382 5.278 1.00 26.84 32 VAL B N 1
ATOM 2706 C CA . VAL B 1 52 ? 21.892 -31.420 4.848 1.00 27.72 32 VAL B CA 1
ATOM 2707 C C . VAL B 1 52 ? 22.168 -32.758 4.145 1.00 29.24 32 VAL B C 1
ATOM 2708 O O . VAL B 1 52 ? 21.570 -33.785 4.467 1.00 29.79 32 VAL B O 1
ATOM 2712 N N . ASP B 1 53 ? 23.058 -32.696 3.164 1.00 33.41 33 ASP B N 1
ATOM 2713 C CA . ASP B 1 53 ? 23.595 -33.851 2.424 1.00 36.40 33 ASP B CA 1
ATOM 2714 C C . ASP B 1 53 ? 24.328 -34.805 3.376 1.00 37.74 33 ASP B C 1
ATOM 2715 O O . ASP B 1 53 ? 24.339 -36.013 3.175 1.00 37.57 33 ASP B O 1
ATOM 2720 N N . HIS B 1 54 ? 24.992 -34.232 4.383 1.00 34.03 34 HIS B N 1
ATOM 2721 C CA . HIS B 1 54 ? 25.694 -34.973 5.408 1.00 34.53 34 HIS B CA 1
ATOM 2722 C C . HIS B 1 54 ? 25.760 -34.084 6.645 1.00 34.84 34 HIS B C 1
ATOM 2723 O O . HIS B 1 54 ? 25.641 -32.875 6.519 1.00 34.72 34 HIS B O 1
ATOM 2730 N N . MET B 1 55 ? 25.964 -34.682 7.820 1.00 32.25 35 MET B N 1
ATOM 2731 C CA . MET B 1 55 ? 26.219 -33.914 8.999 1.00 31.46 35 MET B CA 1
ATOM 2732 C C . MET B 1 55 ? 27.561 -33.212 8.854 1.00 34.45 35 MET B C 1
ATOM 2733 O O . MET B 1 55 ? 28.514 -33.788 8.343 1.00 32.73 35 MET B O 1
ATOM 2738 N N . PRO B 1 56 ? 27.702 -31.930 9.260 1.00 34.67 36 PRO B N 1
ATOM 2739 C CA . PRO B 1 56 ? 28.978 -31.250 9.099 1.00 32.74 36 PRO B CA 1
ATOM 2740 C C . PRO B 1 56 ? 30.028 -31.916 10.003 1.00 35.23 36 PRO B C 1
ATOM 2741 O O . PRO B 1 56 ? 29.710 -32.343 11.111 1.00 33.83 36 PRO B O 1
ATOM 2745 N N . GLN B 1 57 ? 31.252 -32.002 9.489 1.00 36.32 37 GLN B N 1
ATOM 2746 C CA . GLN B 1 57 ? 32.413 -32.462 10.240 1.00 40.90 37 GLN B CA 1
ATOM 2747 C C . GLN B 1 57 ? 32.944 -31.274 11.021 1.00 33.76 37 GLN B C 1
ATOM 2748 O O . GLN B 1 57 ? 32.605 -30.154 10.655 1.00 28.70 37 GLN B O 1
ATOM 2754 N N . VAL B 1 58 ? 33.827 -31.521 12.001 1.00 33.72 38 VAL B N 1
ATOM 2755 C CA . VAL B 1 58 ? 34.426 -30.443 12.763 1.00 36.03 38 VAL B CA 1
ATOM 2756 C C . VAL B 1 58 ? 35.119 -29.514 11.771 1.00 36.06 38 VAL B C 1
ATOM 2757 O O . VAL B 1 58 ? 35.858 -29.960 10.928 1.00 39.83 38 VAL B O 1
ATOM 2761 N N . GLY B 1 59 ? 34.845 -28.216 11.859 1.00 32.24 39 GLY B N 1
ATOM 2762 C CA . GLY B 1 59 ? 35.515 -27.218 11.017 1.00 32.67 39 GLY B CA 1
ATOM 2763 C C . GLY B 1 59 ? 34.852 -26.988 9.658 1.00 32.23 39 GLY B C 1
ATOM 2764 O O . GLY B 1 59 ? 35.289 -26.137 8.895 1.00 36.22 39 GLY B O 1
ATOM 2765 N N . GLU B 1 60 ? 33.802 -27.741 9.341 1.00 31.08 40 GLU B N 1
ATOM 2766 C CA . GLU B 1 60 ? 33.194 -27.656 8.008 1.00 31.91 40 GLU B CA 1
ATOM 2767 C C . GLU B 1 60 ? 32.172 -26.506 7.928 1.00 35.95 40 GLU B C 1
ATOM 2768 O O . GLU B 1 60 ? 31.376 -26.301 8.843 1.00 30.09 40 GLU B O 1
ATOM 2774 N N . THR B 1 61 ? 32.216 -25.781 6.807 1.00 33.81 41 THR B N 1
ATOM 2775 C CA . THR B 1 61 ? 31.151 -24.897 6.355 1.00 32.69 41 THR B CA 1
ATOM 2776 C C . THR B 1 61 ? 30.496 -25.546 5.146 1.00 32.62 41 THR B C 1
ATOM 2777 O O . THR B 1 61 ? 31.194 -25.925 4.224 1.00 33.25 41 THR B O 1
ATOM 2781 N N . MET B 1 62 ? 29.172 -25.704 5.180 1.00 29.34 42 MET B N 1
ATOM 2782 C CA . MET B 1 62 ? 28.423 -26.302 4.066 1.00 26.11 42 MET B CA 1
ATOM 2783 C C . MET B 1 62 ? 27.113 -25.536 3.882 1.00 27.09 42 MET B C 1
ATOM 2784 O O . MET B 1 62 ? 26.762 -24.702 4.723 1.00 25.35 42 MET B O 1
ATOM 2789 N N . HIS B 1 63 ? 26.436 -25.782 2.761 1.00 25.51 43 HIS B N 1
ATOM 2790 C CA . HIS B 1 63 ? 25.114 -25.288 2.524 1.00 25.46 43 HIS B CA 1
ATOM 2791 C C . HIS B 1 63 ? 24.131 -26.402 2.888 1.00 27.53 43 HIS B C 1
ATOM 2792 O O . HIS B 1 63 ? 24.423 -27.591 2.731 1.00 25.90 43 HIS B O 1
ATOM 2799 N N . SER B 1 64 ? 22.951 -26.010 3.371 1.00 27.67 44 SER B N 1
ATOM 2800 C CA . SER B 1 64 ? 21.817 -26.873 3.432 1.00 25.65 44 SER B CA 1
ATOM 2801 C C . SER B 1 64 ? 21.353 -27.183 2.001 1.00 26.08 44 SER B C 1
ATOM 2802 O O . SER B 1 64 ? 21.652 -26.480 1.090 1.00 24.94 44 SER B O 1
ATOM 2805 N N . VAL B 1 65 ? 20.562 -28.240 1.858 1.00 26.96 45 VAL B N 1
ATOM 2806 C CA . VAL B 1 65 ? 19.851 -28.489 0.625 1.00 29.91 45 VAL B CA 1
ATOM 2807 C C . VAL B 1 65 ? 18.505 -27.766 0.670 1.00 27.46 45 VAL B C 1
ATOM 2808 O O . VAL B 1 65 ? 18.012 -27.292 -0.329 1.00 25.97 45 VAL B O 1
ATOM 2812 N N . SER B 1 66 ? 17.909 -27.679 1.859 1.00 24.89 46 SER B N 1
ATOM 2813 C CA . SER B 1 66 ? 16.732 -26.831 2.040 1.00 25.47 46 SER B CA 1
ATOM 2814 C C . SER B 1 66 ? 16.596 -26.507 3.520 1.00 23.00 46 SER B C 1
ATOM 2815 O O . SER B 1 66 ? 17.363 -27.007 4.360 1.00 19.83 46 SER B O 1
ATOM 2818 N N . PHE B 1 67 ? 15.591 -25.707 3.827 1.00 21.18 47 PHE B N 1
ATOM 2819 C CA . PHE B 1 67 ? 15.431 -25.251 5.157 1.00 22.87 47 PHE B CA 1
ATOM 2820 C C . PHE B 1 67 ? 13.941 -25.189 5.462 1.00 24.41 47 PHE B C 1
ATOM 2821 O O . PHE B 1 67 ? 13.161 -24.871 4.603 1.00 23.21 47 PHE B O 1
ATOM 2829 N N . HIS B 1 68 ? 13.592 -25.379 6.731 1.00 24.67 48 HIS B N 1
ATOM 2830 C CA . HIS B 1 68 ? 12.221 -25.311 7.132 1.00 24.85 48 HIS B CA 1
ATOM 2831 C C . HIS B 1 68 ? 12.163 -24.643 8.517 1.00 23.42 48 HIS B C 1
ATOM 2832 O O . HIS B 1 68 ? 12.892 -25.024 9.407 1.00 22.73 48 HIS B O 1
ATOM 2839 N N . LYS B 1 69 ? 11.328 -23.610 8.629 1.00 21.02 49 LYS B N 1
ATOM 2840 C CA . LYS B 1 69 ? 11.084 -22.944 9.875 1.00 24.55 49 LYS B CA 1
ATOM 2841 C C . LYS B 1 69 ? 9.806 -23.504 10.485 1.00 23.88 49 LYS B C 1
ATOM 2842 O O . LYS B 1 69 ? 8.784 -23.415 9.896 1.00 22.56 49 LYS B O 1
ATOM 2848 N N . GLY B 1 70 ? 9.910 -24.043 11.702 1.00 23.87 50 GLY B N 1
ATOM 2849 C CA . GLY B 1 70 ? 8.786 -24.651 12.380 1.00 23.94 50 GLY B CA 1
ATOM 2850 C C . GLY B 1 70 ? 8.583 -24.077 13.777 1.00 20.46 50 GLY B C 1
ATOM 2851 O O . GLY B 1 70 ? 9.433 -23.382 14.331 1.00 21.35 50 GLY B O 1
ATOM 2852 N N . PHE B 1 71 ? 7.399 -24.322 14.314 1.00 20.63 51 PHE B N 1
ATOM 2853 C CA . PHE B 1 71 ? 7.006 -23.885 15.662 1.00 17.88 51 PHE B CA 1
ATOM 2854 C C . PHE B 1 71 ? 6.974 -25.089 16.617 1.00 20.41 51 PHE B C 1
ATOM 2855 O O . PHE B 1 71 ? 6.204 -26.014 16.460 1.00 18.07 51 PHE B O 1
ATOM 2863 N N . GLY B 1 72 ? 7.839 -25.063 17.630 1.00 18.36 52 GLY B N 1
ATOM 2864 C CA . GLY B 1 72 ? 8.035 -26.162 18.495 1.00 18.26 52 GLY B CA 1
ATOM 2865 C C . GLY B 1 72 ? 8.100 -25.703 19.931 1.00 15.08 52 GLY B C 1
ATOM 2866 O O . GLY B 1 72 ? 7.518 -24.699 20.292 1.00 16.35 52 GLY B O 1
ATOM 2867 N N . GLY B 1 73 ? 8.793 -26.470 20.733 1.00 17.91 53 GLY B N 1
ATOM 2868 C CA . GLY B 1 73 ? 8.627 -26.404 22.189 1.00 20.21 53 GLY B CA 1
ATOM 2869 C C . GLY B 1 73 ? 7.469 -27.296 22.581 1.00 21.86 53 GLY B C 1
ATOM 2870 O O . GLY B 1 73 ? 6.387 -27.189 22.012 1.00 19.70 53 GLY B O 1
ATOM 2871 N N . LYS B 1 74 ? 7.696 -28.173 23.560 1.00 21.49 54 LYS B N 1
ATOM 2872 C CA . LYS B 1 74 ? 6.641 -29.112 24.008 1.00 22.16 54 LYS B CA 1
ATOM 2873 C C . LYS B 1 74 ? 5.413 -28.394 24.555 1.00 22.34 54 LYS B C 1
ATOM 2874 O O . LYS B 1 74 ? 4.311 -28.861 24.362 1.00 21.39 54 LYS B O 1
ATOM 2880 N N . GLY B 1 75 ? 5.622 -27.292 25.280 1.00 21.36 55 GLY B N 1
ATOM 2881 C CA . GLY B 1 75 ? 4.575 -26.492 25.791 1.00 22.79 55 GLY B CA 1
ATOM 2882 C C . GLY B 1 75 ? 3.648 -26.004 24.694 1.00 19.97 55 GLY B C 1
ATOM 2883 O O . GLY B 1 75 ? 2.470 -26.259 24.718 1.00 20.31 55 GLY B O 1
ATOM 2884 N N . ALA B 1 76 ? 4.182 -25.219 23.765 1.00 20.39 56 ALA B N 1
ATOM 2885 C CA . ALA B 1 76 ? 3.409 -24.706 22.649 1.00 19.90 56 ALA B CA 1
ATOM 2886 C C . ALA B 1 76 ? 2.789 -25.867 21.886 1.00 18.70 56 ALA B C 1
ATOM 2887 O O . ALA B 1 76 ? 1.665 -25.784 21.455 1.00 18.83 56 ALA B O 1
ATOM 2889 N N . ASN B 1 77 ? 3.569 -26.938 21.688 1.00 19.36 57 ASN B N 1
ATOM 2890 C CA . ASN B 1 77 ? 3.082 -28.048 20.914 1.00 21.18 57 ASN B CA 1
ATOM 2891 C C . ASN B 1 77 ? 1.785 -28.577 21.527 1.00 20.56 57 ASN B C 1
ATOM 2892 O O . ASN B 1 77 ? 0.823 -28.804 20.848 1.00 18.71 57 ASN B O 1
ATOM 2897 N N . GLN B 1 78 ? 1.768 -28.748 22.852 1.00 20.12 58 GLN B N 1
ATOM 2898 C CA . GLN B 1 78 ? 0.607 -29.272 23.548 1.00 20.13 58 GLN B CA 1
ATOM 2899 C C . GLN B 1 78 ? -0.554 -28.284 23.489 1.00 21.46 58 GLN B C 1
ATOM 2900 O O . GLN B 1 78 ? -1.713 -28.689 23.296 1.00 22.02 58 GLN B O 1
ATOM 2906 N N . ALA B 1 79 ? -0.271 -26.988 23.665 1.00 19.57 59 ALA B N 1
ATOM 2907 C CA . ALA B 1 79 ? -1.297 -25.979 23.588 1.00 19.82 59 ALA B CA 1
ATOM 2908 C C . ALA B 1 79 ? -1.917 -25.979 22.192 1.00 17.41 59 ALA B C 1
ATOM 2909 O O . ALA B 1 79 ? -3.135 -25.863 22.045 1.00 19.16 59 ALA B O 1
ATOM 2911 N N . VAL B 1 80 ? -1.071 -26.103 21.179 1.00 18.91 60 VAL B N 1
ATOM 2912 C CA . VAL B 1 80 ? -1.526 -26.089 19.779 1.00 18.16 60 VAL B CA 1
ATOM 2913 C C . VAL B 1 80 ? -2.335 -27.356 19.449 1.00 21.22 60 VAL B C 1
ATOM 2914 O O . VAL B 1 80 ? -3.347 -27.266 18.735 1.00 19.24 60 VAL B O 1
ATOM 2918 N N . ALA B 1 81 ? -1.893 -28.517 19.945 1.00 20.62 61 ALA B N 1
ATOM 2919 C CA . ALA B 1 81 ? -2.699 -29.758 19.770 1.00 21.29 61 ALA B CA 1
ATOM 2920 C C . ALA B 1 81 ? -4.129 -29.513 20.299 1.00 20.45 61 ALA B C 1
ATOM 2921 O O . ALA B 1 81 ? -5.127 -29.762 19.594 1.00 22.78 61 ALA B O 1
ATOM 2923 N N . ALA B 1 82 ? -4.250 -28.909 21.487 1.00 20.89 62 ALA B N 1
ATOM 2924 C CA . ALA B 1 82 ? -5.540 -28.665 22.099 1.00 20.14 62 ALA B CA 1
ATOM 2925 C C . ALA B 1 82 ? -6.299 -27.573 21.346 1.00 21.08 62 ALA B C 1
ATOM 2926 O O . ALA B 1 82 ? -7.511 -27.699 21.066 1.00 20.44 62 ALA B O 1
ATOM 2928 N N . GLY B 1 83 ? -5.597 -26.468 21.063 1.00 22.67 63 GLY B N 1
ATOM 2929 C CA . GLY B 1 83 ? -6.164 -25.339 20.359 1.00 20.12 63 GLY B CA 1
ATOM 2930 C C . GLY B 1 83 ? -6.734 -25.719 18.998 1.00 22.57 63 GLY B C 1
ATOM 2931 O O . GLY B 1 83 ? -7.781 -25.270 18.642 1.00 21.81 63 GLY B O 1
ATOM 2932 N N . ARG B 1 84 ? -6.041 -26.572 18.259 1.00 22.27 64 ARG B N 1
ATOM 2933 C CA . ARG B 1 84 ? -6.501 -26.976 16.921 1.00 22.89 64 ARG B CA 1
ATOM 2934 C C . ARG B 1 84 ? -7.856 -27.710 17.033 1.00 23.32 64 ARG B C 1
ATOM 2935 O O . ARG B 1 84 ? -8.636 -27.666 16.138 1.00 22.07 64 ARG B O 1
ATOM 2943 N N . LEU B 1 85 ? -8.143 -28.331 18.185 1.00 21.88 65 LEU B N 1
ATOM 2944 C CA . LEU B 1 85 ? -9.390 -29.158 18.342 1.00 22.30 65 LEU B CA 1
ATOM 2945 C C . LEU B 1 85 ? -10.502 -28.305 18.932 1.00 22.33 65 LEU B C 1
ATOM 2946 O O . LEU B 1 85 ? -11.616 -28.787 19.087 1.00 22.97 65 LEU B O 1
ATOM 2951 N N . GLY B 1 86 ? -10.158 -27.052 19.249 1.00 20.83 66 GLY B N 1
ATOM 2952 C CA . GLY B 1 86 ? -11.073 -26.019 19.656 1.00 21.51 66 GLY B CA 1
ATOM 2953 C C . GLY B 1 86 ? -10.960 -25.677 21.127 1.00 20.16 66 GLY B C 1
ATOM 2954 O O . GLY B 1 86 ? -11.851 -25.033 21.650 1.00 21.08 66 GLY B O 1
ATOM 2955 N N . ALA B 1 87 ? -9.882 -26.091 21.784 1.00 21.16 67 ALA B N 1
ATOM 2956 C CA . ALA B 1 87 ? -9.749 -25.888 23.261 1.00 21.23 67 ALA B CA 1
ATOM 2957 C C . ALA B 1 87 ? -9.723 -24.391 23.580 1.00 23.41 67 ALA B C 1
ATOM 2958 O O . ALA B 1 87 ? -9.130 -23.574 22.816 1.00 23.00 67 ALA B O 1
ATOM 2960 N N . LYS B 1 88 ? -10.310 -24.046 24.744 1.00 23.40 68 LYS B N 1
ATOM 2961 C CA . LYS B 1 88 ? -10.177 -22.727 25.350 1.00 23.16 68 LYS B CA 1
ATOM 2962 C C . LYS B 1 88 ? -8.889 -22.759 26.153 1.00 21.89 68 LYS B C 1
ATOM 2963 O O . LYS B 1 88 ? -8.902 -22.931 27.392 1.00 23.60 68 LYS B O 1
ATOM 2969 N N . VAL B 1 89 ? -7.775 -22.704 25.421 1.00 21.27 69 VAL B N 1
ATOM 2970 C CA . VAL B 1 89 ? -6.457 -22.892 25.967 1.00 21.87 69 VAL B CA 1
ATOM 2971 C C . VAL B 1 89 ? -5.674 -21.570 25.881 1.00 21.61 69 VAL B C 1
ATOM 2972 O O . VAL B 1 89 ? -5.795 -20.788 24.949 1.00 18.03 69 VAL B O 1
ATOM 2976 N N . ALA B 1 90 ? -4.853 -21.339 26.885 1.00 20.74 70 ALA B N 1
ATOM 2977 C CA . ALA B 1 90 ? -3.968 -20.148 26.961 1.00 21.94 70 ALA B CA 1
ATOM 2978 C C . ALA B 1 90 ? -2.551 -20.626 27.224 1.00 21.96 70 ALA B C 1
ATOM 2979 O O . ALA B 1 90 ? -2.344 -21.611 27.958 1.00 23.24 70 ALA B O 1
ATOM 2981 N N . MET B 1 91 ? -1.579 -19.987 26.570 1.00 22.59 71 MET B N 1
ATOM 2982 C CA . MET B 1 91 ? -0.196 -20.351 26.705 1.00 20.49 71 MET B CA 1
ATOM 2983 C C . MET B 1 91 ? 0.501 -19.364 27.618 1.00 21.35 71 MET B C 1
ATOM 2984 O O . MET B 1 91 ? 0.433 -18.175 27.406 1.00 23.81 71 MET B O 1
ATOM 2989 N N . VAL B 1 92 ? 1.205 -19.874 28.610 1.00 22.72 72 VAL B N 1
ATOM 2990 C CA . VAL B 1 92 ? 2.018 -19.032 29.450 1.00 23.30 72 VAL B CA 1
ATOM 2991 C C . VAL B 1 92 ? 3.462 -19.435 29.215 1.00 22.51 72 VAL B C 1
ATOM 2992 O O . VAL B 1 92 ? 3.826 -20.606 29.426 1.00 21.48 72 VAL B O 1
ATOM 2996 N N . SER B 1 93 ? 4.274 -18.467 28.771 1.00 21.54 73 SER B N 1
ATOM 2997 C CA . SER B 1 93 ? 5.645 -18.774 28.424 1.00 21.49 73 SER B CA 1
ATOM 2998 C C . SER B 1 93 ? 6.440 -17.466 28.337 1.00 20.73 73 SER B C 1
ATOM 2999 O O . SER B 1 93 ? 5.926 -16.388 28.670 1.00 22.11 73 SER B O 1
ATOM 3002 N N . MET B 1 94 ? 7.711 -17.594 27.980 1.00 22.53 74 MET B N 1
ATOM 3003 C CA A MET B 1 94 ? 8.528 -16.424 27.752 0.50 24.00 74 MET B CA 1
ATOM 3004 C CA B MET B 1 94 ? 8.564 -16.433 27.776 0.50 22.17 74 MET B CA 1
ATOM 3005 C C . MET B 1 94 ? 9.199 -16.552 26.392 1.00 20.92 74 MET B C 1
ATOM 3006 O O . MET B 1 94 ? 9.802 -17.637 26.064 1.00 21.63 74 MET B O 1
ATOM 3015 N N . VAL B 1 95 ? 9.051 -15.471 25.608 1.00 19.51 75 VAL B N 1
ATOM 3016 C CA . VAL B 1 95 ? 9.685 -15.330 24.327 1.00 19.29 75 VAL B CA 1
ATOM 3017 C C . VAL B 1 95 ? 10.383 -13.977 24.283 1.00 20.04 75 VAL B C 1
ATOM 3018 O O . VAL B 1 95 ? 10.352 -13.229 25.238 1.00 21.16 75 VAL B O 1
ATOM 3022 N N . GLY B 1 96 ? 11.076 -13.718 23.187 1.00 20.41 76 GLY B N 1
ATOM 3023 C CA . GLY B 1 96 ? 11.793 -12.423 23.055 1.00 21.96 76 GLY B CA 1
ATOM 3024 C C . GLY B 1 96 ? 10.869 -11.341 22.539 1.00 20.76 76 GLY B C 1
ATOM 3025 O O . GLY B 1 96 ? 9.719 -11.636 22.114 1.00 20.96 76 GLY B O 1
ATOM 3026 N N . THR B 1 97 ? 11.376 -10.093 22.510 1.00 20.49 77 THR B N 1
ATOM 3027 C CA . THR B 1 97 ? 10.681 -9.050 21.834 1.00 19.45 77 THR B CA 1
ATOM 3028 C C . THR B 1 97 ? 11.050 -9.096 20.350 1.00 20.87 77 THR B C 1
ATOM 3029 O O . THR B 1 97 ? 10.608 -8.257 19.573 1.00 22.89 77 THR B O 1
ATOM 3033 N N . ASP B 1 98 ? 11.849 -10.072 19.974 1.00 21.17 78 ASP B N 1
ATOM 3034 C CA . ASP B 1 98 ? 12.307 -10.203 18.601 1.00 20.50 78 ASP B CA 1
ATOM 3035 C C . ASP B 1 98 ? 11.165 -10.662 17.667 1.00 20.19 78 ASP B C 1
ATOM 3036 O O . ASP B 1 98 ? 10.045 -10.998 18.067 1.00 19.84 78 ASP B O 1
ATOM 3041 N N . GLY B 1 99 ? 11.442 -10.694 16.365 1.00 17.71 79 GLY B N 1
ATOM 3042 C CA . GLY B 1 99 ? 10.496 -11.131 15.392 1.00 19.12 79 GLY B CA 1
ATOM 3043 C C . GLY B 1 99 ? 10.045 -12.586 15.537 1.00 19.13 79 GLY B C 1
ATOM 3044 O O . GLY B 1 99 ? 8.902 -12.916 15.242 1.00 19.14 79 GLY B O 1
ATOM 3045 N N . ASP B 1 100 ? 10.937 -13.473 15.941 1.00 19.09 80 ASP B N 1
ATOM 3046 C CA . ASP B 1 100 ? 10.566 -14.853 16.263 1.00 21.34 80 ASP B CA 1
ATOM 3047 C C . ASP B 1 100 ? 9.478 -14.903 17.335 1.00 20.77 80 ASP B C 1
ATOM 3048 O O . ASP B 1 100 ? 8.569 -15.716 17.242 1.00 16.01 80 ASP B O 1
ATOM 3053 N N . GLY B 1 101 ? 9.644 -14.091 18.379 1.00 22.21 81 GLY B N 1
ATOM 3054 C CA . GLY B 1 101 ? 8.664 -13.939 19.427 1.00 20.43 81 GLY B CA 1
ATOM 3055 C C . GLY B 1 101 ? 7.327 -13.518 18.852 1.00 21.28 81 GLY B C 1
ATOM 3056 O O . GLY B 1 101 ? 6.255 -14.077 19.209 1.00 20.20 81 GLY B O 1
ATOM 3057 N N . SER B 1 102 ? 7.353 -12.524 17.964 1.00 20.12 82 SER B N 1
ATOM 3058 C CA . SER B 1 102 ? 6.126 -11.977 17.454 1.00 19.53 82 SER B CA 1
ATOM 3059 C C . SER B 1 102 ? 5.468 -13.020 16.548 1.00 18.79 82 SER B C 1
ATOM 3060 O O . SER B 1 102 ? 4.237 -13.195 16.585 1.00 19.15 82 SER B O 1
ATOM 3063 N N . ASP B 1 103 ? 6.276 -13.706 15.750 1.00 19.82 83 ASP B N 1
ATOM 3064 C CA . ASP B 1 103 ? 5.787 -14.776 14.908 1.00 20.32 83 ASP B CA 1
ATOM 3065 C C . ASP B 1 103 ? 5.114 -15.878 15.733 1.00 20.41 83 ASP B C 1
ATOM 3066 O O . ASP B 1 103 ? 4.064 -16.394 15.325 1.00 19.85 83 ASP B O 1
ATOM 3071 N N . TYR B 1 104 ? 5.700 -16.228 16.880 1.00 20.56 84 TYR B N 1
ATOM 3072 C CA . TYR B 1 104 ? 5.143 -17.298 17.696 1.00 19.88 84 TYR B CA 1
ATOM 3073 C C . TYR B 1 104 ? 3.804 -16.828 18.234 1.00 20.73 84 TYR B C 1
ATOM 3074 O O . TYR B 1 104 ? 2.821 -17.572 18.159 1.00 20.86 84 TYR B O 1
ATOM 3083 N N . ILE B 1 105 ? 3.760 -15.603 18.774 1.00 18.32 85 ILE B N 1
ATOM 3084 C CA . ILE B 1 105 ? 2.527 -15.109 19.332 1.00 19.51 85 ILE B CA 1
ATOM 3085 C C . ILE B 1 105 ? 1.380 -15.184 18.310 1.00 21.59 85 ILE B C 1
ATOM 3086 O O . ILE B 1 105 ? 0.287 -15.653 18.654 1.00 20.40 85 ILE B O 1
ATOM 3091 N N . LYS B 1 106 ? 1.599 -14.709 17.082 1.00 19.69 86 LYS B N 1
ATOM 3092 C CA . LYS B 1 106 ? 0.570 -14.791 16.052 1.00 21.15 86 LYS B CA 1
ATOM 3093 C C . LYS B 1 106 ? 0.208 -16.253 15.685 1.00 19.81 86 LYS B C 1
ATOM 3094 O O . LYS B 1 106 ? -0.954 -16.540 15.389 1.00 20.91 86 LYS B O 1
ATOM 3100 N N . GLU B 1 107 ? 1.196 -17.150 15.624 1.00 18.13 87 GLU B N 1
ATOM 3101 C CA . GLU B 1 107 ? 0.981 -18.533 15.217 1.00 17.80 87 GLU B CA 1
ATOM 3102 C C . GLU B 1 107 ? 0.098 -19.177 16.265 1.00 18.19 87 GLU B C 1
ATOM 3103 O O . GLU B 1 107 ? -0.739 -19.992 15.964 1.00 17.89 87 GLU B O 1
ATOM 3109 N N . LEU B 1 108 ? 0.349 -18.849 17.529 1.00 17.54 88 LEU B N 1
ATOM 3110 C CA . LEU B 1 108 ? -0.459 -19.431 18.577 1.00 19.74 88 LEU B CA 1
ATOM 3111 C C . LEU B 1 108 ? -1.917 -19.054 18.388 1.00 19.62 88 LEU B C 1
ATOM 3112 O O . LEU B 1 108 ? -2.810 -19.920 18.487 1.00 18.45 88 LEU B O 1
ATOM 3117 N N . GLU B 1 109 ? -2.156 -17.765 18.124 1.00 19.68 89 GLU B N 1
ATOM 3118 C CA . GLU B 1 109 ? -3.497 -17.267 17.952 1.00 19.14 89 GLU B CA 1
ATOM 3119 C C . GLU B 1 109 ? -4.151 -17.986 16.779 1.00 18.51 89 GLU B C 1
ATOM 3120 O O . GLU B 1 109 ? -5.323 -18.357 16.884 1.00 17.88 89 GLU B O 1
ATOM 3126 N N . ARG B 1 110 ? -3.389 -18.217 15.701 1.00 19.32 90 ARG B N 1
ATOM 3127 C CA . ARG B 1 110 ? -3.923 -18.886 14.488 1.00 20.15 90 ARG B CA 1
ATOM 3128 C C . ARG B 1 110 ? -4.197 -20.376 14.725 1.00 19.93 90 ARG B C 1
ATOM 3129 O O . ARG B 1 110 ? -4.700 -21.057 13.842 1.00 18.78 90 ARG B O 1
ATOM 3137 N N . ASN B 1 111 ? -3.759 -20.892 15.881 1.00 19.99 91 ASN B N 1
ATOM 3138 C CA . ASN B 1 111 ? -3.966 -22.274 16.279 1.00 19.36 91 ASN B CA 1
ATOM 3139 C C . ASN B 1 111 ? -4.909 -22.354 17.485 1.00 18.18 91 ASN B C 1
ATOM 3140 O O . ASN B 1 111 ? -5.021 -23.382 18.089 1.00 20.46 91 ASN B O 1
ATOM 3145 N N . GLY B 1 112 ? -5.613 -21.258 17.779 1.00 17.68 92 GLY B N 1
ATOM 3146 C CA . GLY B 1 112 ? -6.675 -21.221 18.820 1.00 18.66 92 GLY B CA 1
ATOM 3147 C C . GLY B 1 112 ? -6.150 -21.140 20.252 1.00 19.90 92 GLY B C 1
ATOM 3148 O O . GLY B 1 112 ? -6.859 -21.594 21.171 1.00 17.16 92 GLY B O 1
ATOM 3149 N N . VAL B 1 113 ? -4.930 -20.589 20.448 1.00 17.44 93 VAL B N 1
ATOM 3150 C CA . VAL B 1 113 ? -4.318 -20.451 21.749 1.00 19.23 93 VAL B CA 1
ATOM 3151 C C . VAL B 1 113 ? -4.264 -18.971 22.112 1.00 23.32 93 VAL B C 1
ATOM 3152 O O . VAL B 1 113 ? -3.767 -18.168 21.305 1.00 22.62 93 VAL B O 1
ATOM 3156 N N . ASP B 1 114 ? -4.761 -18.649 23.315 1.00 21.10 94 ASP B N 1
ATOM 3157 C CA . ASP B 1 114 ? -4.746 -17.311 23.837 1.00 22.84 94 ASP B CA 1
ATOM 3158 C C . ASP B 1 114 ? -3.317 -16.974 24.255 1.00 21.44 94 ASP B C 1
ATOM 3159 O O . ASP B 1 114 ? -2.632 -17.780 24.889 1.00 22.27 94 ASP B O 1
ATOM 3164 N N . THR B 1 115 ? -2.889 -15.749 23.945 1.00 19.51 95 THR B N 1
ATOM 3165 C CA . THR B 1 115 ? -1.504 -15.373 24.191 1.00 20.36 95 THR B CA 1
ATOM 3166 C C . THR B 1 115 ? -1.392 -14.237 25.208 1.00 21.78 95 THR B C 1
ATOM 3167 O O . THR B 1 115 ? -0.343 -13.651 25.319 1.00 21.36 95 THR B O 1
ATOM 3171 N N . ALA B 1 116 ? -2.455 -13.912 25.929 1.00 21.66 96 ALA B N 1
ATOM 3172 C CA . ALA B 1 116 ? -2.379 -12.783 26.840 1.00 24.32 96 ALA B CA 1
ATOM 3173 C C . ALA B 1 116 ? -1.272 -12.974 27.878 1.00 26.85 96 ALA B C 1
ATOM 3174 O O . ALA B 1 116 ? -0.718 -11.978 28.311 1.00 28.79 96 ALA B O 1
ATOM 3176 N N . TYR B 1 117 ? -0.914 -14.208 28.241 1.00 25.78 97 TYR B N 1
ATOM 3177 C CA . TYR B 1 117 ? 0.122 -14.409 29.265 1.00 29.55 97 TYR B CA 1
ATOM 3178 C C . TYR B 1 117 ? 1.417 -14.940 28.655 1.00 27.74 97 TYR B C 1
ATOM 3179 O O . TYR B 1 117 ? 2.201 -15.536 29.308 1.00 28.38 97 TYR B O 1
ATOM 3188 N N . MET B 1 118 ? 1.685 -14.614 27.388 1.00 26.20 98 MET B N 1
ATOM 3189 C CA . MET B 1 118 ? 2.980 -14.789 26.851 1.00 25.37 98 MET B CA 1
ATOM 3190 C C . MET B 1 118 ? 3.833 -13.595 27.295 1.00 30.23 98 MET B C 1
ATOM 3191 O O . MET B 1 118 ? 3.530 -12.478 26.939 1.00 37.69 98 MET B O 1
ATOM 3196 N N . PHE B 1 119 ? 4.895 -13.841 28.066 1.00 24.97 99 PHE B N 1
ATOM 3197 C CA . PHE B 1 119 ? 5.777 -12.786 28.480 1.00 25.57 99 PHE B CA 1
ATOM 3198 C C . PHE B 1 119 ? 6.852 -12.596 27.424 1.00 23.80 99 PHE B C 1
ATOM 3199 O O . PHE B 1 119 ? 7.267 -13.552 26.777 1.00 21.57 99 PHE B O 1
ATOM 3207 N N . ARG B 1 120 ? 7.319 -11.353 27.288 1.00 21.55 100 ARG B N 1
ATOM 3208 C CA . ARG B 1 120 ? 8.349 -11.026 26.332 1.00 22.91 100 ARG B CA 1
ATOM 3209 C C . ARG B 1 120 ? 9.488 -10.308 27.053 1.00 22.80 100 ARG B C 1
ATOM 3210 O O . ARG B 1 120 ? 9.213 -9.478 27.926 1.00 27.17 100 ARG B O 1
ATOM 3218 N N . THR B 1 121 ? 10.724 -10.671 26.728 1.00 23.02 101 THR B N 1
ATOM 3219 C CA . THR B 1 121 ? 11.919 -10.011 27.254 1.00 24.28 101 THR B CA 1
ATOM 3220 C C . THR B 1 121 ? 12.747 -9.460 26.087 1.00 25.13 101 THR B C 1
ATOM 3221 O O . THR B 1 121 ? 12.977 -10.145 25.099 1.00 21.60 101 THR B O 1
ATOM 3225 N N . GLY B 1 122 ? 13.219 -8.215 26.229 1.00 24.42 102 GLY B N 1
ATOM 3226 C CA . GLY B 1 122 ? 14.101 -7.600 25.249 1.00 24.15 102 GLY B CA 1
ATOM 3227 C C . GLY B 1 122 ? 15.550 -8.009 25.440 1.00 26.20 102 GLY B C 1
ATOM 3228 O O . GLY B 1 122 ? 16.384 -7.665 24.623 1.00 25.09 102 GLY B O 1
ATOM 3229 N N . LYS B 1 123 ? 15.855 -8.786 26.489 1.00 25.98 103 LYS B N 1
ATOM 3230 C CA . LYS B 1 123 ? 17.260 -9.142 26.826 1.00 26.47 103 LYS B CA 1
ATOM 3231 C C . LYS B 1 123 ? 17.704 -10.494 26.275 1.00 23.80 103 LYS B C 1
ATOM 3232 O O . LYS B 1 123 ? 18.833 -10.901 26.525 1.00 26.34 103 LYS B O 1
ATOM 3238 N N . SER B 1 124 ? 16.787 -11.242 25.648 1.00 23.18 104 SER B N 1
ATOM 3239 C CA . SER B 1 124 ? 17.003 -12.590 25.245 1.00 23.44 104 SER B CA 1
ATOM 3240 C C . SER B 1 124 ? 16.256 -12.806 23.941 1.00 22.29 104 SER B C 1
ATOM 3241 O O . SER B 1 124 ? 15.198 -12.206 23.737 1.00 27.72 104 SER B O 1
ATOM 3244 N N . SER B 1 125 ? 16.836 -13.610 23.063 1.00 20.96 105 SER B N 1
ATOM 3245 C CA . SER B 1 125 ? 16.155 -14.079 21.894 1.00 20.96 105 SER B CA 1
ATOM 3246 C C . SER B 1 125 ? 15.092 -15.077 22.338 1.00 20.71 105 SER B C 1
ATOM 3247 O O . SER B 1 125 ? 15.155 -15.620 23.452 1.00 22.36 105 SER B O 1
ATOM 3250 N N . THR B 1 126 ? 14.116 -15.286 21.457 1.00 19.74 106 THR B N 1
ATOM 3251 C CA . THR B 1 126 ? 13.202 -16.355 21.586 1.00 19.66 106 THR B CA 1
ATOM 3252 C C . THR B 1 126 ? 13.967 -17.681 21.556 1.00 18.37 106 THR B C 1
ATOM 3253 O O . THR B 1 126 ? 14.954 -17.873 20.800 1.00 19.19 106 THR B O 1
ATOM 3257 N N . GLY B 1 127 ? 13.513 -18.621 22.384 1.00 17.96 107 GLY B N 1
ATOM 3258 C CA . GLY B 1 127 ? 14.094 -19.917 22.426 1.00 19.01 107 GLY B CA 1
ATOM 3259 C C . GLY B 1 127 ? 13.985 -20.598 21.078 1.00 19.33 107 GLY B C 1
ATOM 3260 O O . GLY B 1 127 ? 13.020 -20.361 20.326 1.00 19.34 107 GLY B O 1
ATOM 3261 N N . LEU B 1 128 ? 14.956 -21.449 20.776 1.00 19.58 108 LEU B N 1
ATOM 3262 C CA . LEU B 1 128 ? 14.960 -22.106 19.466 1.00 21.40 108 LEU B CA 1
ATOM 3263 C C . LEU B 1 128 ? 15.776 -23.394 19.525 1.00 19.95 108 LEU B C 1
ATOM 3264 O O . LEU B 1 128 ? 16.620 -23.571 20.379 1.00 22.68 108 LEU B O 1
ATOM 3269 N N . ALA B 1 129 ? 15.504 -24.280 18.576 1.00 19.76 109 ALA B N 1
ATOM 3270 C CA . ALA B 1 129 ? 16.281 -25.455 18.387 1.00 19.52 109 ALA B CA 1
ATOM 3271 C C . ALA B 1 129 ? 16.896 -25.374 17.003 1.00 20.66 109 ALA B C 1
ATOM 3272 O O . ALA B 1 129 ? 16.190 -25.081 16.035 1.00 21.86 109 ALA B O 1
ATOM 3274 N N . MET B 1 130 ? 18.206 -25.604 16.945 1.00 20.41 110 MET B N 1
ATOM 3275 C CA A MET B 1 130 ? 18.885 -25.702 15.683 0.50 21.31 110 MET B CA 1
ATOM 3276 C CA B MET B 1 130 ? 18.950 -25.697 15.711 0.50 20.99 110 MET B CA 1
ATOM 3277 C C . MET B 1 130 ? 19.032 -27.188 15.348 1.00 21.22 110 MET B C 1
ATOM 3278 O O . MET B 1 130 ? 19.660 -27.922 16.065 1.00 24.78 110 MET B O 1
ATOM 3287 N N . ILE B 1 131 ? 18.360 -27.599 14.274 1.00 23.36 111 ILE B N 1
ATOM 3288 C CA . ILE B 1 131 ? 18.061 -28.998 13.969 1.00 24.28 111 ILE B CA 1
ATOM 3289 C C . ILE B 1 131 ? 18.624 -29.274 12.580 1.00 25.54 111 ILE B C 1
ATOM 3290 O O . ILE B 1 131 ? 18.267 -28.590 11.625 1.00 27.79 111 ILE B O 1
ATOM 3295 N N . LEU B 1 132 ? 19.557 -30.211 12.490 1.00 24.13 112 LEU B N 1
ATOM 3296 C CA . LEU B 1 132 ? 20.056 -30.607 11.188 1.00 25.00 112 LEU B CA 1
ATOM 3297 C C . LEU B 1 132 ? 19.476 -31.987 10.903 1.00 25.77 112 LEU B C 1
ATOM 3298 O O . LEU B 1 132 ? 19.462 -32.829 11.797 1.00 27.62 112 LEU B O 1
ATOM 3303 N N . VAL B 1 133 ? 19.060 -32.211 9.671 1.00 26.52 113 VAL B N 1
ATOM 3304 C CA . VAL B 1 133 ? 18.423 -33.462 9.273 1.00 30.12 113 VAL B CA 1
ATOM 3305 C C . VAL B 1 133 ? 19.118 -33.952 8.003 1.00 30.67 113 VAL B C 1
ATOM 3306 O O . VAL B 1 133 ? 19.186 -33.235 7.032 1.00 29.86 113 VAL B O 1
ATOM 3310 N N . ASP B 1 134 ? 19.669 -35.160 8.072 1.00 33.84 114 ASP B N 1
ATOM 3311 C CA . ASP B 1 134 ? 20.147 -35.870 6.911 1.00 39.01 114 ASP B CA 1
ATOM 3312 C C . ASP B 1 134 ? 19.006 -36.759 6.401 1.00 44.27 114 ASP B C 1
ATOM 3313 O O . ASP B 1 134 ? 18.654 -37.719 7.045 1.00 49.57 114 ASP B O 1
ATOM 3318 N N . THR B 1 135 ? 18.412 -36.422 5.258 1.00 52.99 115 THR B N 1
ATOM 3319 C CA . THR B 1 135 ? 17.247 -37.181 4.767 1.00 60.12 115 THR B CA 1
ATOM 3320 C C . THR B 1 135 ? 17.687 -38.599 4.370 1.00 56.89 115 THR B C 1
ATOM 3321 O O . THR B 1 135 ? 17.048 -39.576 4.805 1.00 56.33 115 THR B O 1
ATOM 3325 N N . LYS B 1 136 ? 18.771 -38.700 3.579 1.00 48.91 116 LYS B N 1
ATOM 3326 C CA . LYS B 1 136 ? 19.383 -39.992 3.245 1.00 48.49 116 LYS B CA 1
ATOM 3327 C C . LYS B 1 136 ? 19.252 -40.913 4.469 1.00 53.98 116 LYS B C 1
ATOM 3328 O O . LYS B 1 136 ? 18.479 -41.860 4.444 1.00 56.71 116 LYS B O 1
ATOM 3330 N N . SER B 1 137 ? 19.953 -40.575 5.562 1.00 54.61 117 SER B N 1
ATOM 3331 C CA . SER B 1 137 ? 20.058 -41.427 6.771 1.00 54.73 117 SER B CA 1
ATOM 3332 C C . SER B 1 137 ? 18.907 -41.181 7.763 1.00 54.02 117 SER B C 1
ATOM 3333 O O . SER B 1 137 ? 18.796 -41.938 8.709 1.00 56.20 117 SER B O 1
ATOM 3336 N N . SER B 1 138 ? 18.092 -40.130 7.546 1.00 56.07 118 SER B N 1
ATOM 3337 C CA . SER B 1 138 ? 16.991 -39.615 8.443 1.00 57.00 118 SER B CA 1
ATOM 3338 C C . SER B 1 138 ? 17.496 -39.274 9.861 1.00 55.34 118 SER B C 1
ATOM 3339 O O . SER B 1 138 ? 16.702 -38.898 10.746 1.00 54.05 118 SER B O 1
ATOM 3342 N N . ASN B 1 139 ? 18.815 -39.369 10.065 1.00 44.43 119 ASN B N 1
ATOM 3343 C CA . ASN B 1 139 ? 19.486 -38.925 11.283 1.00 43.56 119 ASN B CA 1
ATOM 3344 C C . ASN B 1 139 ? 19.338 -37.402 11.463 1.00 41.30 119 ASN B C 1
ATOM 3345 O O . ASN B 1 139 ? 19.143 -36.642 10.495 1.00 34.11 119 ASN B O 1
ATOM 3350 N N . ASN B 1 140 ? 19.454 -36.964 12.721 1.00 37.87 120 ASN B N 1
ATOM 3351 C CA A ASN B 1 140 ? 19.311 -35.572 13.131 0.60 36.09 120 ASN B CA 1
ATOM 3352 C CA B ASN B 1 140 ? 19.446 -35.545 12.988 0.40 35.54 120 ASN B CA 1
ATOM 3353 C C . ASN B 1 140 ? 20.431 -35.240 14.115 1.00 35.67 120 ASN B C 1
ATOM 3354 O O . ASN B 1 140 ? 20.865 -36.134 14.857 1.00 32.67 120 ASN B O 1
ATOM 3363 N N . GLU B 1 141 ? 20.839 -33.969 14.150 1.00 29.87 121 GLU B N 1
ATOM 3364 C CA . GLU B 1 141 ? 21.620 -33.398 15.216 1.00 29.27 121 GLU B CA 1
ATOM 3365 C C . GLU B 1 141 ? 20.856 -32.169 15.711 1.00 28.23 121 GLU B C 1
ATOM 3366 O O . GLU B 1 141 ? 20.386 -31.411 14.905 1.00 25.44 121 GLU B O 1
ATOM 3372 N N . ILE B 1 142 ? 20.697 -32.013 17.029 1.00 25.46 122 ILE B N 1
ATOM 3373 C CA . ILE B 1 142 ? 19.838 -30.958 17.554 1.00 26.70 122 ILE B CA 1
ATOM 3374 C C . ILE B 1 142 ? 20.588 -30.242 18.673 1.00 26.06 122 ILE B C 1
ATOM 3375 O O . ILE B 1 142 ? 21.087 -30.917 19.617 1.00 27.02 122 ILE B O 1
ATOM 3380 N N . VAL B 1 143 ? 20.648 -28.903 18.591 1.00 23.60 123 VAL B N 1
ATOM 3381 C CA . VAL B 1 143 ? 21.230 -28.068 19.634 1.00 22.38 123 VAL B CA 1
ATOM 3382 C C . VAL B 1 143 ? 20.112 -27.146 20.115 1.00 23.54 123 VAL B C 1
ATOM 3383 O O . VAL B 1 143 ? 19.627 -26.341 19.369 1.00 21.90 123 VAL B O 1
ATOM 3387 N N . ILE B 1 144 ? 19.728 -27.274 21.384 1.00 22.84 124 ILE B N 1
ATOM 3388 C CA . ILE B 1 144 ? 18.644 -26.544 21.948 1.00 22.68 124 ILE B CA 1
ATOM 3389 C C . ILE B 1 144 ? 19.208 -25.281 22.592 1.00 22.94 124 ILE B C 1
ATOM 3390 O O . ILE B 1 144 ? 20.122 -25.368 23.408 1.00 22.53 124 ILE B O 1
ATOM 3395 N N . CYS B 1 145 ? 18.605 -24.136 22.271 1.00 20.33 125 CYS B N 1
ATOM 3396 C CA . CYS B 1 145 ? 19.011 -22.869 22.802 1.00 22.10 125 CYS B CA 1
ATOM 3397 C C . CYS B 1 145 ? 17.793 -22.249 23.466 1.00 21.90 125 CYS B C 1
ATOM 3398 O O . CYS B 1 145 ? 17.011 -21.565 22.810 1.00 19.09 125 CYS B O 1
ATOM 3401 N N . PRO B 1 146 ? 17.552 -22.521 24.765 1.00 19.92 126 PRO B N 1
ATOM 3402 C CA . PRO B 1 146 ? 16.313 -22.085 25.408 1.00 19.12 126 PRO B CA 1
ATOM 3403 C C . PRO B 1 146 ? 16.138 -20.558 25.402 1.00 18.76 126 PRO B C 1
ATOM 3404 O O . PRO B 1 146 ? 15.021 -20.055 25.352 1.00 18.31 126 PRO B O 1
ATOM 3408 N N . ASN B 1 147 ? 17.261 -19.841 25.503 1.00 19.27 127 ASN B N 1
ATOM 3409 C CA . ASN B 1 147 ? 17.317 -18.405 25.326 1.00 18.70 127 ASN B CA 1
ATOM 3410 C C . ASN B 1 147 ? 16.373 -17.780 26.363 1.00 19.58 127 ASN B C 1
ATOM 3411 O O . ASN B 1 147 ? 16.601 -17.975 27.587 1.00 18.72 127 ASN B O 1
ATOM 3416 N N . ALA B 1 148 ? 15.341 -17.044 25.921 1.00 19.27 128 ALA B N 1
ATOM 3417 C CA . ALA B 1 148 ? 14.406 -16.393 26.823 1.00 20.90 128 ALA B CA 1
ATOM 3418 C C . ALA B 1 148 ? 13.873 -17.352 27.898 1.00 22.26 128 ALA B C 1
ATOM 3419 O O . ALA B 1 148 ? 13.573 -16.901 28.997 1.00 18.36 128 ALA B O 1
ATOM 3421 N N . THR B 1 149 ? 13.677 -18.632 27.531 1.00 21.08 129 THR B N 1
ATOM 3422 C CA . THR B 1 149 ? 13.064 -19.576 28.373 1.00 20.04 129 THR B CA 1
ATOM 3423 C C . THR B 1 149 ? 13.794 -19.665 29.705 1.00 20.74 129 THR B C 1
ATOM 3424 O O . THR B 1 149 ? 13.169 -19.948 30.712 1.00 19.15 129 THR B O 1
ATOM 3428 N N . ASN B 1 150 ? 15.124 -19.510 29.695 1.00 21.05 130 ASN B N 1
ATOM 3429 C CA . ASN B 1 150 ? 15.898 -19.649 30.913 1.00 24.31 130 ASN B CA 1
ATOM 3430 C C . ASN B 1 150 ? 15.486 -18.585 31.930 1.00 21.75 130 ASN B C 1
ATOM 3431 O O . ASN B 1 150 ? 15.831 -18.707 33.104 1.00 25.33 130 ASN B O 1
ATOM 3436 N N . HIS B 1 151 ? 14.822 -17.511 31.495 1.00 20.05 131 HIS B N 1
ATOM 3437 C CA . HIS B 1 151 ? 14.444 -16.435 32.388 1.00 21.16 131 HIS B CA 1
ATOM 3438 C C . HIS B 1 151 ? 12.999 -16.581 32.891 1.00 21.58 131 HIS B C 1
ATOM 3439 O O . HIS B 1 151 ? 12.471 -15.675 33.534 1.00 21.46 131 HIS B O 1
ATOM 3446 N N . PHE B 1 152 ? 12.345 -17.702 32.556 1.00 20.71 132 PHE B N 1
ATOM 3447 C CA . PHE B 1 152 ? 10.914 -17.914 32.850 1.00 20.77 132 PHE B CA 1
ATOM 3448 C C . PHE B 1 152 ? 10.849 -18.588 34.218 1.00 22.17 132 PHE B C 1
ATOM 3449 O O . PHE B 1 152 ? 10.686 -19.820 34.324 1.00 22.91 132 PHE B O 1
ATOM 3457 N N . THR B 1 153 ? 11.119 -17.791 35.244 1.00 21.92 133 THR B N 1
ATOM 3458 C CA . THR B 1 153 ? 11.339 -18.282 36.575 1.00 21.90 133 THR B CA 1
ATOM 3459 C C . THR B 1 153 ? 10.074 -18.154 37.409 1.00 21.15 133 THR B C 1
ATOM 3460 O O . THR B 1 153 ? 9.171 -17.428 37.087 1.00 21.20 133 THR B O 1
ATOM 3464 N N . PRO B 1 154 ? 9.989 -18.795 38.595 1.00 24.45 134 PRO B N 1
ATOM 3465 C CA . PRO B 1 154 ? 8.807 -18.617 39.418 1.00 25.42 134 PRO B CA 1
ATOM 3466 C C . PRO B 1 154 ? 8.682 -17.174 39.912 1.00 23.50 134 PRO B C 1
ATOM 3467 O O . PRO B 1 154 ? 7.584 -16.683 40.067 1.00 28.49 134 PRO B O 1
ATOM 3471 N N . GLU B 1 155 ? 9.809 -16.502 40.139 1.00 21.14 135 GLU B N 1
ATOM 3472 C CA . GLU B 1 155 ? 9.759 -15.153 40.692 1.00 23.50 135 GLU B CA 1
ATOM 3473 C C . GLU B 1 155 ? 9.232 -14.185 39.636 1.00 22.69 135 GLU B C 1
ATOM 3474 O O . GLU B 1 155 ? 8.495 -13.239 39.958 1.00 23.94 135 GLU B O 1
ATOM 3480 N N . LEU B 1 156 ? 9.620 -14.400 38.371 1.00 23.93 136 LEU B N 1
ATOM 3481 C CA A LEU B 1 156 ? 9.123 -13.577 37.285 0.50 22.24 136 LEU B CA 1
ATOM 3482 C CA B LEU B 1 156 ? 9.117 -13.562 37.300 0.50 22.76 136 LEU B CA 1
ATOM 3483 C C . LEU B 1 156 ? 7.632 -13.856 37.097 1.00 23.87 136 LEU B C 1
ATOM 3484 O O . LEU B 1 156 ? 6.817 -12.930 36.958 1.00 23.52 136 LEU B O 1
ATOM 3493 N N . LEU B 1 157 ? 7.291 -15.149 37.046 1.00 24.27 137 LEU B N 1
ATOM 3494 C CA . LEU B 1 157 ? 5.911 -15.555 36.827 1.00 24.32 137 LEU B CA 1
ATOM 3495 C C . LEU B 1 157 ? 5.021 -14.894 37.880 1.00 23.98 137 LEU B C 1
ATOM 3496 O O . LEU B 1 157 ? 4.040 -14.272 37.535 1.00 21.99 137 LEU B O 1
ATOM 3501 N N . ARG B 1 158 ? 5.432 -14.985 39.153 1.00 25.89 138 ARG B N 1
ATOM 3502 C CA . ARG B 1 158 ? 4.667 -14.423 40.251 1.00 25.94 138 ARG B CA 1
ATOM 3503 C C . ARG B 1 158 ? 4.546 -12.908 40.073 1.00 27.17 138 ARG B C 1
ATOM 3504 O O . ARG B 1 158 ? 3.442 -12.352 40.160 1.00 27.38 138 ARG B O 1
ATOM 3512 N N . ALA B 1 159 ? 5.683 -12.251 39.800 1.00 29.23 139 ALA B N 1
ATOM 3513 C CA . ALA B 1 159 ? 5.735 -10.788 39.640 1.00 32.14 139 ALA B CA 1
ATOM 3514 C C . ALA B 1 159 ? 4.754 -10.323 38.566 1.00 31.39 139 ALA B C 1
ATOM 3515 O O . ALA B 1 159 ? 4.172 -9.277 38.696 1.00 32.99 139 ALA B O 1
ATOM 3517 N N . GLN B 1 160 ? 4.629 -11.087 37.490 1.00 32.72 140 GLN B N 1
ATOM 3518 C CA . GLN B 1 160 ? 3.782 -10.711 36.356 1.00 34.15 140 GLN B CA 1
ATOM 3519 C C . GLN B 1 160 ? 2.312 -11.113 36.560 1.00 33.37 140 GLN B C 1
ATOM 3520 O O . GLN B 1 160 ? 1.490 -10.700 35.795 1.00 34.59 140 GLN B O 1
ATOM 3526 N N . THR B 1 161 ? 1.988 -11.962 37.540 1.00 31.47 141 THR B N 1
ATOM 3527 C CA . THR B 1 161 ? 0.634 -12.550 37.610 1.00 31.19 141 THR B CA 1
ATOM 3528 C C . THR B 1 161 ? -0.027 -12.363 38.994 1.00 31.63 141 THR B C 1
ATOM 3529 O O . THR B 1 161 ? -1.027 -13.028 39.301 1.00 29.19 141 THR B O 1
ATOM 3533 N N . ASN B 1 162 ? 0.503 -11.458 39.825 1.00 36.05 142 ASN B N 1
ATOM 3534 C CA . ASN B 1 162 ? -0.002 -11.256 41.180 1.00 36.87 142 ASN B CA 1
ATOM 3535 C C . ASN B 1 162 ? 0.045 -12.572 41.963 1.00 33.37 142 ASN B C 1
ATOM 3536 O O . ASN B 1 162 ? -0.977 -13.032 42.469 1.00 32.12 142 ASN B O 1
ATOM 3541 N N . ASN B 1 163 ? 1.225 -13.183 42.023 1.00 28.18 143 ASN B N 1
ATOM 3542 C CA . ASN B 1 163 ? 1.436 -14.458 42.626 1.00 30.36 143 ASN B CA 1
ATOM 3543 C C . ASN B 1 163 ? 0.375 -15.461 42.140 1.00 29.02 143 ASN B C 1
ATOM 3544 O O . ASN B 1 163 ? -0.247 -16.112 42.951 1.00 30.15 143 ASN B O 1
ATOM 3549 N N . TYR B 1 164 ? 0.255 -15.598 40.816 1.00 27.54 144 TYR B N 1
ATOM 3550 C CA . TYR B 1 164 ? -0.471 -16.652 40.084 1.00 30.82 144 TYR B CA 1
ATOM 3551 C C . TYR B 1 164 ? -1.962 -16.334 39.974 1.00 34.82 144 TYR B C 1
ATOM 3552 O O . TYR B 1 164 ? -2.657 -17.026 39.203 1.00 33.66 144 TYR B O 1
ATOM 3561 N N . GLU B 1 165 ? -2.434 -15.271 40.646 1.00 36.02 145 GLU B N 1
ATOM 3562 C CA . GLU B 1 165 ? -3.867 -14.982 40.707 1.00 39.38 145 GLU B CA 1
ATOM 3563 C C . GLU B 1 165 ? -4.418 -14.614 39.333 1.00 40.77 145 GLU B C 1
ATOM 3564 O O . GLU B 1 165 ? -5.558 -14.868 39.065 1.00 36.59 145 GLU B O 1
ATOM 3570 N N . ARG B 1 166 ? -3.609 -14.007 38.469 1.00 37.81 146 ARG B N 1
ATOM 3571 C CA . ARG B 1 166 ? -4.113 -13.581 37.171 1.00 41.93 146 ARG B CA 1
ATOM 3572 C C . ARG B 1 166 ? -4.320 -14.762 36.217 1.00 36.32 146 ARG B C 1
ATOM 3573 O O . ARG B 1 166 ? -5.055 -14.627 35.263 1.00 37.41 146 ARG B O 1
ATOM 3581 N N . ILE B 1 167 ? -3.597 -15.864 36.428 1.00 33.86 147 ILE B N 1
ATOM 3582 C CA . ILE B 1 167 ? -3.621 -16.963 35.517 1.00 32.63 147 ILE B CA 1
ATOM 3583 C C . ILE B 1 167 ? -4.349 -18.162 36.107 1.00 31.61 147 ILE B C 1
ATOM 3584 O O . ILE B 1 167 ? -4.713 -19.038 35.359 1.00 32.55 147 ILE B O 1
ATOM 3589 N N . LEU B 1 168 ? -4.478 -18.236 37.433 1.00 34.22 148 LEU B N 1
ATOM 3590 C CA . LEU B 1 168 ? -5.179 -19.351 38.042 1.00 37.42 148 LEU B CA 1
ATOM 3591 C C . LEU B 1 168 ? -6.521 -18.866 38.596 1.00 38.43 148 LEU B C 1
ATOM 3592 O O . LEU B 1 168 ? -6.783 -19.049 39.747 1.00 39.89 148 LEU B O 1
ATOM 3597 N N . HIS B 1 169 ? -7.352 -18.237 37.758 1.00 44.54 149 HIS B N 1
ATOM 3598 C CA . HIS B 1 169 ? -8.743 -17.858 38.140 1.00 49.11 149 HIS B CA 1
ATOM 3599 C C . HIS B 1 169 ? -9.476 -19.106 38.656 1.00 49.12 149 HIS B C 1
ATOM 3600 O O . HIS B 1 169 ? -9.119 -20.247 38.288 1.00 41.63 149 HIS B O 1
ATOM 3607 N N . THR B 1 170 ? -10.477 -18.911 39.524 1.00 47.70 150 THR B N 1
ATOM 3608 C CA . THR B 1 170 ? -11.513 -19.926 39.701 1.00 49.99 150 THR B CA 1
ATOM 3609 C C . THR B 1 170 ? -12.171 -20.110 38.333 1.00 48.18 150 THR B C 1
ATOM 3610 O O . THR B 1 170 ? -12.389 -19.122 37.640 1.00 53.17 150 THR B O 1
ATOM 3614 N N . GLY B 1 171 ? -12.439 -21.357 37.936 1.00 47.32 151 GLY B N 1
ATOM 3615 C CA . GLY B 1 171 ? -12.953 -21.640 36.587 1.00 46.38 151 GLY B CA 1
ATOM 3616 C C . GLY B 1 171 ? -11.890 -22.192 35.646 1.00 47.30 151 GLY B C 1
ATOM 3617 O O . GLY B 1 171 ? -12.217 -22.773 34.594 1.00 46.64 151 GLY B O 1
ATOM 3618 N N . LEU B 1 172 ? -10.604 -22.026 35.991 1.00 41.12 152 LEU B N 1
ATOM 3619 C CA . LEU B 1 172 ? -9.560 -22.787 35.299 1.00 36.93 152 LEU B CA 1
ATOM 3620 C C . LEU B 1 172 ? -9.689 -24.263 35.689 1.00 34.28 152 LEU B C 1
ATOM 3621 O O . LEU B 1 172 ? -9.690 -24.592 36.886 1.00 32.68 152 LEU B O 1
ATOM 3626 N N . LYS B 1 173 ? -9.786 -25.134 34.681 1.00 31.10 153 LYS B N 1
ATOM 3627 C CA . LYS B 1 173 ? -10.089 -26.536 34.888 1.00 33.33 153 LYS B CA 1
ATOM 3628 C C . LYS B 1 173 ? -8.808 -27.387 34.852 1.00 32.24 153 LYS B C 1
ATOM 3629 O O . LYS B 1 173 ? -8.681 -28.361 35.613 1.00 27.76 153 LYS B O 1
ATOM 3635 N N . TYR B 1 174 ? -7.856 -27.036 33.971 1.00 27.96 154 TYR B N 1
ATOM 3636 C CA . TYR B 1 174 ? -6.670 -27.855 33.742 1.00 26.27 154 TYR B CA 1
ATOM 3637 C C . TYR B 1 174 ? -5.395 -27.000 33.613 1.00 25.95 154 TYR B C 1
ATOM 3638 O O . TYR B 1 174 ? -5.423 -25.870 33.111 1.00 25.66 154 TYR B O 1
ATOM 3647 N N . LEU B 1 175 ? -4.281 -27.578 34.043 1.00 26.68 155 LEU B N 1
ATOM 3648 C CA . LEU B 1 175 ? -2.949 -27.026 33.840 1.00 24.68 155 LEU B CA 1
ATOM 3649 C C . LEU B 1 175 ? -2.159 -28.112 33.151 1.00 26.66 155 LEU B C 1
ATOM 3650 O O . LEU B 1 175 ? -2.228 -29.268 33.556 1.00 26.60 155 LEU B O 1
ATOM 3655 N N . ILE B 1 176 ? -1.419 -27.738 32.110 1.00 23.81 156 ILE B N 1
ATOM 3656 C CA . ILE B 1 176 ? -0.471 -28.650 31.541 1.00 22.42 156 ILE B CA 1
ATOM 3657 C C . ILE B 1 176 ? 0.922 -28.056 31.695 1.00 23.76 156 ILE B C 1
ATOM 3658 O O . ILE B 1 176 ? 1.168 -26.934 31.269 1.00 25.77 156 ILE B O 1
ATOM 3663 N N . CYS B 1 177 ? 1.839 -28.854 32.241 1.00 22.43 157 CYS B N 1
ATOM 3664 C CA . CYS B 1 177 ? 3.224 -28.490 32.301 1.00 24.59 157 CYS B CA 1
ATOM 3665 C C . CYS B 1 177 ? 4.054 -29.616 31.721 1.00 22.03 157 CYS B C 1
ATOM 3666 O O . CYS B 1 177 ? 3.623 -30.781 31.698 1.00 23.36 157 CYS B O 1
ATOM 3669 N N . GLN B 1 178 ? 5.261 -29.249 31.284 1.00 20.79 158 GLN B N 1
ATOM 3670 C CA . GLN B 1 178 ? 6.213 -30.192 30.820 1.00 21.99 158 GLN B CA 1
ATOM 3671 C C . GLN B 1 178 ? 7.503 -29.941 31.603 1.00 22.58 158 GLN B C 1
ATOM 3672 O O . GLN B 1 178 ? 7.463 -29.443 32.756 1.00 23.83 158 GLN B O 1
ATOM 3678 N N . ASN B 1 179 ? 8.632 -30.357 31.032 1.00 23.99 159 ASN B N 1
ATOM 3679 C CA . ASN B 1 179 ? 9.890 -30.207 31.742 1.00 25.43 159 ASN B CA 1
ATOM 3680 C C . ASN B 1 179 ? 10.891 -29.514 30.830 1.00 26.57 159 ASN B C 1
ATOM 3681 O O . ASN B 1 179 ? 12.056 -29.871 30.836 1.00 23.79 159 ASN B O 1
ATOM 3686 N N . GLU B 1 180 ? 10.409 -28.520 30.065 1.00 25.33 160 GLU B N 1
ATOM 3687 C CA . GLU B 1 180 ? 11.238 -27.813 29.142 1.00 24.99 160 GLU B CA 1
ATOM 3688 C C . GLU B 1 180 ? 11.341 -26.314 29.483 1.00 26.17 160 GLU B C 1
ATOM 3689 O O . GLU B 1 180 ? 11.719 -25.483 28.603 1.00 24.91 160 GLU B O 1
ATOM 3695 N N . ILE B 1 181 ? 11.035 -25.961 30.736 1.00 22.94 161 ILE B N 1
ATOM 3696 C CA . ILE B 1 181 ? 11.285 -24.626 31.303 1.00 21.12 161 ILE B CA 1
ATOM 3697 C C . ILE B 1 181 ? 11.985 -24.851 32.646 1.00 24.01 161 ILE B C 1
ATOM 3698 O O . ILE B 1 181 ? 12.181 -25.986 33.089 1.00 24.19 161 ILE B O 1
ATOM 3703 N N . PRO B 1 182 ? 12.445 -23.807 33.338 1.00 21.94 162 PRO B N 1
ATOM 3704 C CA . PRO B 1 182 ? 13.100 -24.027 34.620 1.00 24.66 162 PRO B CA 1
ATOM 3705 C C . PRO B 1 182 ? 12.197 -24.898 35.499 1.00 22.25 162 PRO B C 1
ATOM 3706 O O . PRO B 1 182 ? 11.016 -24.580 35.703 1.00 22.37 162 PRO B O 1
ATOM 3710 N N . LEU B 1 183 ? 12.768 -25.975 36.019 1.00 24.88 163 LEU B N 1
ATOM 3711 C CA . LEU B 1 183 ? 11.978 -26.940 36.817 1.00 26.29 163 LEU B CA 1
ATOM 3712 C C . LEU B 1 183 ? 11.193 -26.256 37.933 1.00 25.33 163 LEU B C 1
ATOM 3713 O O . LEU B 1 183 ? 10.022 -26.579 38.147 1.00 24.85 163 LEU B O 1
ATOM 3718 N N . PRO B 1 184 ? 11.740 -25.267 38.670 1.00 27.46 164 PRO B N 1
ATOM 3719 C CA . PRO B 1 184 ? 11.001 -24.690 39.798 1.00 27.13 164 PRO B CA 1
ATOM 3720 C C . PRO B 1 184 ? 9.716 -23.980 39.345 1.00 25.92 164 PRO B C 1
ATOM 3721 O O . PRO B 1 184 ? 8.720 -23.867 40.094 1.00 23.51 164 PRO B O 1
ATOM 3725 N N . THR B 1 185 ? 9.720 -23.468 38.111 1.00 22.42 165 THR B N 1
ATOM 3726 C CA . THR B 1 185 ? 8.546 -22.807 37.588 1.00 21.44 165 THR B CA 1
ATOM 3727 C C . THR B 1 185 ? 7.438 -23.849 37.402 1.00 22.25 165 THR B C 1
ATOM 3728 O O . THR B 1 185 ? 6.261 -23.594 37.708 1.00 24.14 165 THR B O 1
ATOM 3732 N N . THR B 1 186 ? 7.840 -24.989 36.837 1.00 23.25 166 THR B N 1
ATOM 3733 C CA . THR B 1 186 ? 6.952 -26.132 36.607 1.00 23.80 166 THR B CA 1
ATOM 3734 C C . THR B 1 186 ? 6.361 -26.594 37.949 1.00 24.15 166 THR B C 1
ATOM 3735 O O . THR B 1 186 ? 5.159 -26.672 38.123 1.00 20.97 166 THR B O 1
ATOM 3739 N N . LEU B 1 187 ? 7.237 -26.908 38.896 1.00 26.57 167 LEU B N 1
ATOM 3740 C CA . LEU B 1 187 ? 6.799 -27.497 40.171 1.00 28.62 167 LEU B CA 1
ATOM 3741 C C . LEU B 1 187 ? 5.931 -26.506 40.949 1.00 27.50 167 LEU B C 1
ATOM 3742 O O . LEU B 1 187 ? 4.865 -26.865 41.451 1.00 28.48 167 LEU B O 1
ATOM 3747 N N . ASP B 1 188 ? 6.349 -25.238 41.010 1.00 28.34 168 ASP B N 1
ATOM 3748 C CA . ASP B 1 188 ? 5.640 -24.272 41.808 1.00 26.09 168 ASP B CA 1
ATOM 3749 C C . ASP B 1 188 ? 4.248 -24.036 41.218 1.00 29.66 168 ASP B C 1
ATOM 3750 O O . ASP B 1 188 ? 3.300 -23.765 41.968 1.00 25.68 168 ASP B O 1
ATOM 3755 N N . THR B 1 189 ? 4.166 -24.006 39.868 1.00 24.93 169 THR B N 1
ATOM 3756 C CA . THR B 1 189 ? 2.905 -23.772 39.205 1.00 24.09 169 THR B CA 1
ATOM 3757 C C . THR B 1 189 ? 1.951 -24.943 39.461 1.00 21.90 169 THR B C 1
ATOM 3758 O O . THR B 1 189 ? 0.752 -24.729 39.679 1.00 23.16 169 THR B O 1
ATOM 3762 N N . ILE B 1 190 ? 2.457 -26.160 39.319 1.00 22.13 170 ILE B N 1
ATOM 3763 C CA . ILE B 1 190 ? 1.672 -27.329 39.559 1.00 24.86 170 ILE B CA 1
ATOM 3764 C C . ILE B 1 190 ? 1.122 -27.258 40.996 1.00 30.30 170 ILE B C 1
ATOM 3765 O O . ILE B 1 190 ? -0.070 -27.491 41.231 1.00 29.75 170 ILE B O 1
ATOM 3770 N N . LYS B 1 191 ? 1.977 -26.898 41.955 1.00 31.30 171 LYS B N 1
ATOM 3771 C CA . LYS B 1 191 ? 1.559 -26.887 43.340 1.00 31.82 171 LYS B CA 1
ATOM 3772 C C . LYS B 1 191 ? 0.488 -25.827 43.559 1.00 32.20 171 LYS B C 1
ATOM 3773 O O . LYS B 1 191 ? -0.529 -26.123 44.171 1.00 32.92 171 LYS B O 1
ATOM 3779 N N . GLU B 1 192 ? 0.716 -24.603 43.072 1.00 29.17 172 GLU B N 1
ATOM 3780 C CA . GLU B 1 192 ? -0.254 -23.528 43.235 1.00 31.55 172 GLU B CA 1
ATOM 3781 C C . GLU B 1 192 ? -1.582 -23.922 42.578 1.00 30.34 172 GLU B C 1
ATOM 3782 O O . GLU B 1 192 ? -2.664 -23.685 43.151 1.00 31.07 172 GLU B O 1
ATOM 3788 N N . ALA B 1 193 ? -1.522 -24.489 41.368 1.00 29.05 173 ALA B N 1
ATOM 3789 C CA . ALA B 1 193 ? -2.750 -24.826 40.643 1.00 31.58 173 ALA B CA 1
ATOM 3790 C C . ALA B 1 193 ? -3.503 -25.912 41.435 1.00 30.53 173 ALA B C 1
ATOM 3791 O O . ALA B 1 193 ? -4.679 -25.789 41.674 1.00 28.23 173 ALA B O 1
ATOM 3793 N N . HIS B 1 194 ? -2.793 -26.967 41.841 1.00 32.05 174 HIS B N 1
ATOM 3794 C CA . HIS B 1 194 ? -3.414 -28.067 42.534 1.00 36.68 174 HIS B CA 1
ATOM 3795 C C . HIS B 1 194 ? -4.104 -27.555 43.808 1.00 38.81 174 HIS B C 1
ATOM 3796 O O . HIS B 1 194 ? -5.217 -27.959 44.108 1.00 39.31 174 HIS B O 1
ATOM 3803 N N . SER B 1 195 ? -3.455 -26.625 44.510 1.00 37.72 175 SER B N 1
ATOM 3804 C CA . SER B 1 195 ? -3.981 -26.073 45.789 1.00 39.99 175 SER B CA 1
ATOM 3805 C C . SER B 1 195 ? -5.286 -25.292 45.557 1.00 42.09 175 SER B C 1
ATOM 3806 O O . SER B 1 195 ? -6.085 -25.104 46.474 1.00 33.67 175 SER B O 1
ATOM 3809 N N . ARG B 1 196 ? -5.526 -24.866 44.314 1.00 39.80 176 ARG B N 1
ATOM 3810 C CA . ARG B 1 196 ? -6.745 -24.156 43.967 1.00 40.76 176 ARG B CA 1
ATOM 3811 C C . ARG B 1 196 ? -7.791 -25.083 43.359 1.00 36.99 176 ARG B C 1
ATOM 3812 O O . ARG B 1 196 ? -8.811 -24.608 42.902 1.00 35.78 176 ARG B O 1
ATOM 3820 N N . GLY B 1 197 ? -7.524 -26.387 43.326 1.00 33.38 177 GLY B N 1
ATOM 3821 C CA . GLY B 1 197 ? -8.485 -27.321 42.808 1.00 32.76 177 GLY B CA 1
ATOM 3822 C C . GLY B 1 197 ? -8.421 -27.396 41.291 1.00 34.73 177 GLY B C 1
ATOM 3823 O O . GLY B 1 197 ? -9.365 -27.797 40.681 1.00 31.66 177 GLY B O 1
ATOM 3824 N N . VAL B 1 198 ? -7.285 -27.000 40.691 1.00 32.21 178 VAL B N 1
ATOM 3825 C CA . VAL B 1 198 ? -7.069 -27.219 39.260 1.00 28.84 178 VAL B CA 1
ATOM 3826 C C . VAL B 1 198 ? -6.533 -28.639 39.121 1.00 27.52 178 VAL B C 1
ATOM 3827 O O . VAL B 1 198 ? -5.682 -29.052 39.921 1.00 25.20 178 VAL B O 1
ATOM 3831 N N . TYR B 1 199 ? -7.008 -29.350 38.083 1.00 26.49 179 TYR B N 1
ATOM 3832 C CA . TYR B 1 199 ? -6.471 -30.633 37.668 1.00 30.11 179 TYR B CA 1
ATOM 3833 C C . TYR B 1 199 ? -5.168 -30.419 36.876 1.00 29.77 179 TYR B C 1
ATOM 3834 O O . TYR B 1 199 ? -5.154 -29.839 35.786 1.00 28.52 179 TYR B O 1
ATOM 3843 N N . THR B 1 200 ? -4.073 -30.966 37.409 1.00 32.03 180 THR B N 1
ATOM 3844 C CA . THR B 1 200 ? -2.748 -30.704 36.936 1.00 27.20 180 THR B CA 1
ATOM 3845 C C . THR B 1 200 ? -2.264 -31.901 36.151 1.00 30.31 180 THR B C 1
ATOM 3846 O O . THR B 1 200 ? -2.302 -33.022 36.647 1.00 30.45 180 THR B O 1
ATOM 3850 N N . VAL B 1 201 ? -1.753 -31.618 34.945 1.00 24.07 181 VAL B N 1
ATOM 3851 C CA . VAL B 1 201 ? -1.208 -32.585 34.090 1.00 25.84 181 VAL B CA 1
ATOM 3852 C C . VAL B 1 201 ? 0.279 -32.296 33.941 1.00 26.53 181 VAL B C 1
ATOM 3853 O O . VAL B 1 201 ? 0.701 -31.151 33.654 1.00 24.19 181 VAL B O 1
ATOM 3857 N N . PHE B 1 202 ? 1.097 -33.309 34.178 1.00 26.36 182 PHE B N 1
ATOM 3858 C CA . PHE B 1 202 ? 2.530 -33.139 34.085 1.00 27.81 182 PHE B CA 1
ATOM 3859 C C . PHE B 1 202 ? 3.101 -34.225 33.175 1.00 29.13 182 PHE B C 1
ATOM 3860 O O . PHE B 1 202 ? 3.063 -35.427 33.441 1.00 33.50 182 PHE B O 1
ATOM 3868 N N . ASN B 1 203 ? 3.638 -33.763 32.061 1.00 26.37 183 ASN B N 1
ATOM 3869 C CA . ASN B 1 203 ? 4.332 -34.550 31.093 1.00 26.80 183 ASN B CA 1
ATOM 3870 C C . ASN B 1 203 ? 5.836 -34.309 31.276 1.00 28.06 183 ASN B C 1
ATOM 3871 O O . ASN B 1 203 ? 6.316 -33.229 30.953 1.00 31.25 183 ASN B O 1
ATOM 3876 N N . SER B 1 204 ? 6.577 -35.286 31.822 1.00 26.38 184 SER B N 1
ATOM 3877 C CA . SER B 1 204 ? 7.935 -35.047 32.300 1.00 27.84 184 SER B CA 1
ATOM 3878 C C . SER B 1 204 ? 8.915 -35.257 31.151 1.00 27.00 184 SER B C 1
ATOM 3879 O O . SER B 1 204 ? 9.704 -36.199 31.169 1.00 28.69 184 SER B O 1
ATOM 3882 N N . ALA B 1 205 ? 8.776 -34.397 30.128 1.00 25.88 185 ALA B N 1
ATOM 3883 C CA . ALA B 1 205 ? 9.507 -34.417 28.872 1.00 25.86 185 ALA B CA 1
ATOM 3884 C C . ALA B 1 205 ? 10.127 -33.023 28.636 1.00 25.24 185 ALA B C 1
ATOM 3885 O O . ALA B 1 205 ? 9.473 -32.001 28.835 1.00 26.61 185 ALA B O 1
ATOM 3887 N N . PRO B 1 206 ? 11.407 -32.981 28.259 1.00 27.39 186 PRO B N 1
ATOM 3888 C CA . PRO B 1 206 ? 12.269 -34.141 28.154 1.00 27.99 186 PRO B CA 1
ATOM 3889 C C . PRO B 1 206 ? 12.543 -34.821 29.509 1.00 30.03 186 PRO B C 1
ATOM 3890 O O . PRO B 1 206 ? 12.265 -34.282 30.574 1.00 27.53 186 PRO B O 1
ATOM 3894 N N . ALA B 1 207 ? 13.052 -36.047 29.428 1.00 32.38 187 ALA B N 1
ATOM 3895 C CA . ALA B 1 207 ? 13.164 -36.925 30.548 1.00 31.63 187 ALA B CA 1
ATOM 3896 C C . ALA B 1 207 ? 13.908 -36.209 31.660 1.00 31.81 187 ALA B C 1
ATOM 3897 O O . ALA B 1 207 ? 14.953 -35.633 31.416 1.00 30.95 187 ALA B O 1
ATOM 3899 N N . PRO B 1 208 ? 13.377 -36.202 32.897 1.00 32.87 188 PRO B N 1
ATOM 3900 C CA . PRO B 1 208 ? 14.056 -35.585 34.032 1.00 33.93 188 PRO B CA 1
ATOM 3901 C C . PRO B 1 208 ? 15.361 -36.307 34.405 1.00 41.30 188 PRO B C 1
ATOM 3902 O O . PRO B 1 208 ? 15.414 -37.528 34.442 1.00 37.18 188 PRO B O 1
ATOM 3906 N N . LYS B 1 209 ? 16.401 -35.501 34.634 1.00 46.00 189 LYS B N 1
ATOM 3907 C CA . LYS B 1 209 ? 17.712 -35.929 35.093 1.00 48.58 189 LYS B CA 1
ATOM 3908 C C . LYS B 1 209 ? 17.635 -36.365 36.560 1.00 42.89 189 LYS B C 1
ATOM 3909 O O . LYS B 1 209 ? 16.709 -36.046 37.305 1.00 36.30 189 LYS B O 1
ATOM 3915 N N . PRO B 1 210 ? 18.626 -37.122 37.054 1.00 45.93 190 PRO B N 1
ATOM 3916 C CA . PRO B 1 210 ? 18.571 -37.634 38.428 1.00 45.37 190 PRO B CA 1
ATOM 3917 C C . PRO B 1 210 ? 18.208 -36.589 39.495 1.00 42.87 190 PRO B C 1
ATOM 3918 O O . PRO B 1 210 ? 17.377 -36.850 40.369 1.00 42.19 190 PRO B O 1
ATOM 3922 N N . ALA B 1 211 ? 18.819 -35.403 39.402 1.00 42.73 191 ALA B N 1
ATOM 3923 C CA . ALA B 1 211 ? 18.543 -34.296 40.316 1.00 43.37 191 ALA B CA 1
ATOM 3924 C C . ALA B 1 211 ? 17.123 -33.749 40.119 1.00 37.70 191 ALA B C 1
ATOM 3925 O O . ALA B 1 211 ? 16.520 -33.243 41.039 1.00 37.87 191 ALA B O 1
ATOM 3927 N N . GLU B 1 212 ? 16.613 -33.794 38.892 1.00 37.61 192 GLU B N 1
ATOM 3928 C CA . GLU B 1 212 ? 15.249 -33.340 38.630 1.00 38.36 192 GLU B CA 1
ATOM 3929 C C . GLU B 1 212 ? 14.253 -34.306 39.296 1.00 36.85 192 GLU B C 1
ATOM 3930 O O . GLU B 1 212 ? 13.360 -33.878 40.006 1.00 34.60 192 GLU B O 1
ATOM 3936 N N . VAL B 1 213 ? 14.483 -35.612 39.117 1.00 38.10 193 VAL B N 1
ATOM 3937 C CA . VAL B 1 213 ? 13.643 -36.644 39.714 1.00 38.04 193 VAL B CA 1
ATOM 3938 C C . VAL B 1 213 ? 13.541 -36.396 41.228 1.00 35.87 193 VAL B C 1
ATOM 3939 O O . VAL B 1 213 ? 12.447 -36.385 41.786 1.00 33.31 193 VAL B O 1
ATOM 3943 N N . GLU B 1 214 ? 14.684 -36.160 41.884 1.00 39.08 194 GLU B N 1
ATOM 3944 C CA . GLU B 1 214 ? 14.718 -35.961 43.334 1.00 39.58 194 GLU B CA 1
ATOM 3945 C C . GLU B 1 214 ? 13.784 -34.806 43.700 1.00 37.27 194 GLU B C 1
ATOM 3946 O O . GLU B 1 214 ? 13.033 -34.871 44.676 1.00 36.29 194 GLU B O 1
ATOM 3952 N N . GLN B 1 215 ? 13.798 -33.738 42.896 1.00 39.25 195 GLN B N 1
ATOM 3953 C CA . GLN B 1 215 ? 12.992 -32.551 43.217 1.00 36.57 195 GLN B CA 1
ATOM 3954 C C . GLN B 1 215 ? 11.526 -32.762 42.818 1.00 33.45 195 GLN B C 1
ATOM 3955 O O . GLN B 1 215 ? 10.642 -32.221 43.444 1.00 34.47 195 GLN B O 1
ATOM 3961 N N . ILE B 1 216 ? 11.286 -33.512 41.744 1.00 33.60 196 ILE B N 1
ATOM 3962 C CA . ILE B 1 216 ? 9.913 -33.777 41.269 1.00 34.44 196 ILE B CA 1
ATOM 3963 C C . ILE B 1 216 ? 9.125 -34.600 42.311 1.00 36.05 196 ILE B C 1
ATOM 3964 O O . ILE B 1 216 ? 7.966 -34.313 42.611 1.00 36.81 196 ILE B O 1
ATOM 3969 N N . LYS B 1 217 ? 9.783 -35.598 42.906 1.00 40.66 197 LYS B N 1
ATOM 3970 C CA . LYS B 1 217 ? 9.098 -36.651 43.669 1.00 39.56 197 LYS B CA 1
ATOM 3971 C C . LYS B 1 217 ? 8.218 -36.027 44.746 1.00 38.64 197 LYS B C 1
ATOM 3972 O O . LYS B 1 217 ? 7.035 -36.326 44.797 1.00 38.92 197 LYS B O 1
ATOM 3978 N N . PRO B 1 218 ? 8.710 -35.097 45.592 1.00 36.22 198 PRO B N 1
ATOM 3979 C CA . PRO B 1 218 ? 7.852 -34.464 46.592 1.00 36.28 198 PRO B CA 1
ATOM 3980 C C . PRO B 1 218 ? 6.674 -33.645 46.040 1.00 32.82 198 PRO B C 1
ATOM 3981 O O . PRO B 1 218 ? 5.782 -33.300 46.801 1.00 34.19 198 PRO B O 1
ATOM 3985 N N . PHE B 1 219 ? 6.645 -33.355 44.732 1.00 35.99 199 PHE B N 1
ATOM 3986 C CA . PHE B 1 219 ? 5.526 -32.560 44.137 1.00 33.29 199 PHE B CA 1
ATOM 3987 C C . PHE B 1 219 ? 4.481 -33.472 43.466 1.00 32.14 199 PHE B C 1
ATOM 3988 O O . PHE B 1 219 ? 3.417 -33.007 43.032 1.00 33.17 199 PHE B O 1
ATOM 3996 N N . LEU B 1 220 ? 4.743 -34.775 43.410 1.00 32.14 200 LEU B N 1
ATOM 3997 C CA . LEU B 1 220 ? 3.847 -35.693 42.706 1.00 34.77 200 LEU B CA 1
ATOM 3998 C C . LEU B 1 220 ? 2.468 -35.732 43.360 1.00 36.93 200 LEU B C 1
ATOM 3999 O O . LEU B 1 220 ? 1.489 -35.969 42.665 1.00 35.01 200 LEU B O 1
ATOM 4004 N N . PRO B 1 221 ? 2.320 -35.520 44.690 1.00 37.78 201 PRO B N 1
ATOM 4005 C CA . PRO B 1 221 ? 0.987 -35.380 45.281 1.00 39.58 201 PRO B CA 1
ATOM 4006 C C . PRO B 1 221 ? 0.184 -34.221 44.687 1.00 39.46 201 PRO B C 1
ATOM 4007 O O . PRO B 1 221 ? -1.026 -34.235 44.811 1.00 35.99 201 PRO B O 1
ATOM 4011 N N . TYR B 1 222 ? 0.849 -33.227 44.073 1.00 33.39 202 TYR B N 1
ATOM 4012 C CA . TYR B 1 222 ? 0.106 -32.120 43.454 1.00 30.53 202 TYR B CA 1
ATOM 4013 C C . TYR B 1 222 ? -0.144 -32.367 41.950 1.00 29.53 202 TYR B C 1
ATOM 4014 O O . TYR B 1 222 ? -0.703 -31.483 41.294 1.00 28.47 202 TYR B O 1
ATOM 4023 N N . VAL B 1 223 ? 0.247 -33.534 41.430 1.00 28.90 203 VAL B N 1
ATOM 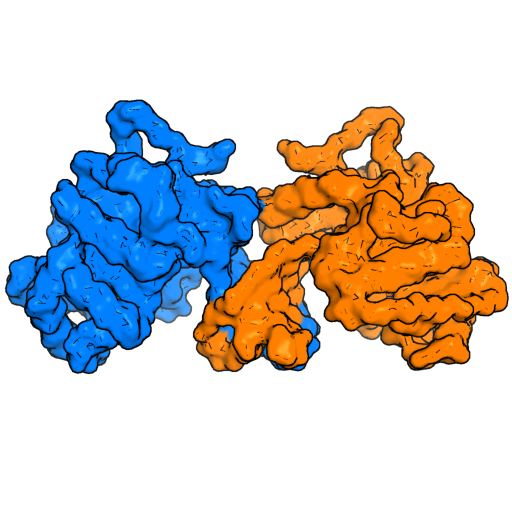4024 C CA . VAL B 1 223 ? 0.070 -33.888 40.033 1.00 30.88 203 VAL B CA 1
ATOM 4025 C C . VAL B 1 223 ? -1.188 -34.753 39.891 1.00 34.61 203 VAL B C 1
ATOM 4026 O O . VAL B 1 223 ? -1.164 -35.906 40.265 1.00 33.44 203 VAL B O 1
ATOM 4030 N N . SER B 1 224 ? -2.265 -34.187 39.329 1.00 34.90 204 SER B N 1
ATOM 4031 C CA . SER B 1 224 ? -3.517 -34.929 39.097 1.00 31.77 204 SER B CA 1
ATOM 4032 C C . SER B 1 224 ? -3.270 -36.064 38.120 1.00 33.15 204 SER B C 1
ATOM 4033 O O . SER B 1 224 ? -3.732 -37.202 38.342 1.00 35.85 204 SER B O 1
ATOM 4036 N N . LEU B 1 225 ? -2.510 -35.769 37.064 1.00 31.51 205 LEU B N 1
ATOM 4037 C CA . LEU B 1 225 ? -2.213 -36.747 36.018 1.00 31.00 205 LEU B CA 1
ATOM 4038 C C . LEU B 1 225 ? -0.746 -36.640 35.614 1.00 33.74 205 LEU B C 1
ATOM 4039 O O . LEU B 1 225 ? -0.302 -35.588 35.159 1.00 33.52 205 LEU B O 1
ATOM 4044 N N . PHE B 1 226 ? 0.000 -37.731 35.776 1.00 31.33 206 PHE B N 1
ATOM 4045 C CA . PHE B 1 226 ? 1.360 -37.842 35.327 1.00 33.24 206 PHE B CA 1
ATOM 4046 C C . PHE B 1 226 ? 1.340 -38.647 34.037 1.00 37.25 206 PHE B C 1
ATOM 4047 O O . PHE B 1 226 ? 0.830 -39.756 34.053 1.00 39.10 206 PHE B O 1
ATOM 4055 N N . CYS B 1 227 ? 1.836 -38.072 32.929 1.00 35.43 207 CYS B N 1
ATOM 4056 C CA A CYS B 1 227 ? 1.722 -38.683 31.613 0.50 32.96 207 CYS B CA 1
ATOM 4057 C CA B CYS B 1 227 ? 1.729 -38.692 31.609 0.50 37.31 207 CYS B CA 1
ATOM 4058 C C . CYS B 1 227 ? 3.087 -38.782 30.936 1.00 35.70 207 CYS B C 1
ATOM 4059 O O . CYS B 1 227 ? 3.346 -38.085 29.960 1.00 39.78 207 CYS B O 1
ATOM 4064 N N . PRO B 1 228 ? 3.972 -39.691 31.391 1.00 35.61 208 PRO B N 1
ATOM 4065 C CA . PRO B 1 228 ? 5.284 -39.863 30.784 1.00 33.40 208 PRO B CA 1
ATOM 4066 C C . PRO B 1 228 ? 5.218 -40.897 29.662 1.00 32.79 208 PRO B C 1
ATOM 4067 O O . PRO B 1 228 ? 4.184 -41.562 29.538 1.00 35.31 208 PRO B O 1
ATOM 4071 N N . ASN B 1 229 ? 6.287 -40.991 28.868 1.00 32.17 209 ASN B N 1
ATOM 4072 C CA . ASN B 1 229 ? 6.536 -42.122 27.974 1.00 34.51 209 ASN B CA 1
ATOM 4073 C C . ASN B 1 229 ? 7.263 -43.213 28.788 1.00 39.46 209 ASN B C 1
ATOM 4074 O O . ASN B 1 229 ? 7.289 -43.146 30.016 1.00 38.84 209 ASN B O 1
ATOM 4079 N N . GLU B 1 230 ? 7.801 -44.234 28.113 1.00 45.59 210 GLU B N 1
ATOM 4080 C CA . GLU B 1 230 ? 8.358 -45.430 28.810 1.00 51.78 210 GLU B CA 1
ATOM 4081 C C . GLU B 1 230 ? 9.570 -45.023 29.672 1.00 50.84 210 GLU B C 1
ATOM 4082 O O . GLU B 1 230 ? 9.608 -45.228 30.919 1.00 47.07 210 GLU B O 1
ATOM 4088 N N . VAL B 1 231 ? 10.560 -44.425 29.005 1.00 48.18 211 VAL B N 1
ATOM 4089 C CA A VAL B 1 231 ? 11.801 -43.950 29.654 0.50 51.05 211 VAL B CA 1
ATOM 4090 C CA B VAL B 1 231 ? 11.799 -43.960 29.666 0.50 50.47 211 VAL B CA 1
ATOM 4091 C C . VAL B 1 231 ? 11.462 -43.062 30.863 1.00 51.38 211 VAL B C 1
ATOM 4092 O O . VAL B 1 231 ? 12.012 -43.239 31.935 1.00 49.99 211 VAL B O 1
ATOM 4099 N N . GLU B 1 232 ? 10.565 -42.087 30.675 1.00 48.04 212 GLU B N 1
ATOM 4100 C CA . GLU B 1 232 ? 10.350 -41.064 31.695 1.00 47.32 212 GLU B CA 1
ATOM 4101 C C . GLU B 1 232 ? 9.725 -41.696 32.947 1.00 52.71 212 GLU B C 1
ATOM 4102 O O . GLU B 1 232 ? 10.047 -41.281 34.088 1.00 50.66 212 GLU B O 1
ATOM 4108 N N . ALA B 1 233 ? 8.835 -42.683 32.735 1.00 53.68 213 ALA B N 1
ATOM 4109 C CA . ALA B 1 233 ? 8.248 -43.507 33.826 1.00 55.53 213 ALA B CA 1
ATOM 4110 C C . ALA B 1 233 ? 9.360 -44.302 34.525 1.00 49.63 213 ALA B C 1
ATOM 4111 O O . ALA B 1 233 ? 9.396 -44.352 35.768 1.00 44.38 213 ALA B O 1
ATOM 4113 N N . THR B 1 234 ? 10.262 -44.881 33.715 1.00 47.00 214 THR B N 1
ATOM 4114 C CA . THR B 1 234 ? 11.448 -45.608 34.192 1.00 52.64 214 THR B CA 1
ATOM 4115 C C . THR B 1 234 ? 12.239 -44.744 35.190 1.00 58.39 214 THR B C 1
ATOM 4116 O O . THR B 1 234 ? 12.443 -45.151 36.357 1.00 52.55 214 THR B O 1
ATOM 4120 N N . LEU B 1 235 ? 12.665 -43.549 34.738 1.00 54.13 215 LEU B N 1
ATOM 4121 C CA . LEU B 1 235 ? 13.608 -42.738 35.503 1.00 55.96 215 LEU B CA 1
ATOM 4122 C C . LEU B 1 235 ? 12.961 -42.245 36.810 1.00 56.15 215 LEU B C 1
ATOM 4123 O O . LEU B 1 235 ? 13.680 -42.010 37.786 1.00 53.95 215 LEU B O 1
ATOM 4128 N N . ILE B 1 236 ? 11.625 -42.098 36.832 1.00 50.20 216 ILE B N 1
ATOM 4129 C CA . ILE B 1 236 ? 10.871 -41.550 38.006 1.00 54.18 216 ILE B CA 1
ATOM 4130 C C . ILE B 1 236 ? 10.574 -42.623 39.080 1.00 53.58 216 ILE B C 1
ATOM 4131 O O . ILE B 1 236 ? 10.622 -42.335 40.300 1.00 47.14 216 ILE B O 1
ATOM 4136 N N . THR B 1 237 ? 10.174 -43.827 38.653 1.00 57.04 217 THR B N 1
ATOM 4137 C CA . THR B 1 237 ? 9.731 -44.898 39.598 1.00 56.81 217 THR B CA 1
ATOM 4138 C C . THR B 1 237 ? 10.887 -45.836 39.959 1.00 52.17 217 THR B C 1
ATOM 4139 O O . THR B 1 237 ? 10.860 -46.421 41.038 1.00 50.32 217 THR B O 1
ATOM 4143 N N . GLY B 1 238 ? 11.845 -45.983 39.027 1.00 55.25 218 GLY B N 1
ATOM 4144 C CA . GLY B 1 238 ? 12.923 -46.977 39.078 1.00 62.06 218 GLY B CA 1
ATOM 4145 C C . GLY B 1 238 ? 12.531 -48.262 38.366 1.00 65.38 218 GLY B C 1
ATOM 4146 O O . GLY B 1 238 ? 13.384 -49.090 38.071 1.00 63.86 218 GLY B O 1
ATOM 4147 N N . VAL B 1 239 ? 11.221 -48.406 38.111 1.00 64.19 219 VAL B N 1
ATOM 4148 C CA . VAL B 1 239 ? 10.601 -49.529 37.411 1.00 60.01 219 VAL B CA 1
ATOM 4149 C C . VAL B 1 239 ? 10.935 -49.385 35.914 1.00 65.33 219 VAL B C 1
ATOM 4150 O O . VAL B 1 239 ? 10.458 -48.456 35.258 1.00 62.23 219 VAL B O 1
ATOM 4154 N N . LYS B 1 240 ? 11.791 -50.269 35.385 1.00 58.52 220 LYS B N 1
ATOM 4155 C CA . LYS B 1 240 ? 12.117 -50.271 33.960 1.00 63.34 220 LYS B CA 1
ATOM 4156 C C . LYS B 1 240 ? 10.849 -50.640 33.170 1.00 62.69 220 LYS B C 1
ATOM 4157 O O . LYS B 1 240 ? 10.199 -51.623 33.494 1.00 54.62 220 LYS B O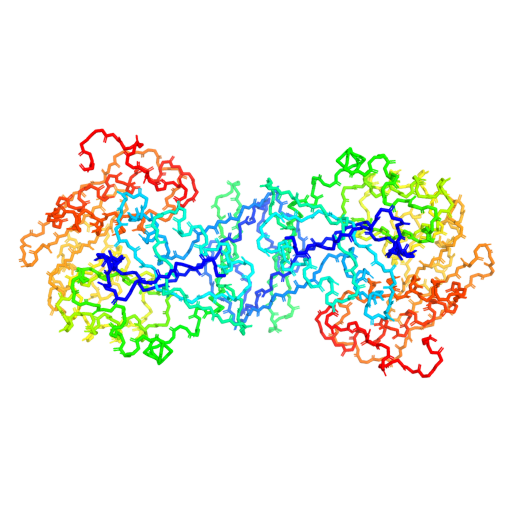 1
ATOM 4163 N N . VAL B 1 241 ? 10.509 -49.852 32.136 1.00 62.78 221 VAL B N 1
ATOM 4164 C CA . VAL B 1 241 ? 9.258 -50.047 31.344 1.00 62.50 221 VAL B CA 1
ATOM 4165 C C . VAL B 1 241 ? 9.611 -50.277 29.863 1.00 63.93 221 VAL B C 1
ATOM 4166 O O . VAL B 1 241 ? 10.220 -49.437 29.197 1.00 60.80 221 VAL B O 1
ATOM 4170 N N . THR B 1 242 ? 9.209 -51.449 29.368 1.00 65.35 222 THR B N 1
ATOM 4171 C CA . THR B 1 242 ? 9.472 -51.911 28.012 1.00 72.74 222 THR B CA 1
ATOM 4172 C C . THR B 1 242 ? 8.165 -52.303 27.304 1.00 76.10 222 THR B C 1
ATOM 4173 O O . THR B 1 242 ? 8.150 -52.432 26.078 1.00 75.51 222 THR B O 1
ATOM 4177 N N . ASP B 1 243 ? 7.091 -52.500 28.089 1.00 80.11 223 ASP B N 1
ATOM 4178 C CA . ASP B 1 243 ? 5.857 -53.179 27.652 1.00 76.04 223 ASP B CA 1
ATOM 4179 C C . ASP B 1 243 ? 4.754 -52.993 28.715 1.00 73.95 223 ASP B C 1
ATOM 4180 O O . ASP B 1 243 ? 4.931 -52.237 29.697 1.00 62.37 223 ASP B O 1
ATOM 4185 N N . THR B 1 244 ? 3.643 -53.726 28.532 1.00 66.36 224 THR B N 1
ATOM 4186 C CA . THR B 1 244 ? 2.387 -53.520 29.250 1.00 66.24 224 THR B CA 1
ATOM 4187 C C . THR B 1 244 ? 2.530 -53.937 30.722 1.00 64.48 224 THR B C 1
ATOM 4188 O O . THR B 1 244 ? 2.182 -53.171 31.632 1.00 61.97 224 THR B O 1
ATOM 4192 N N . GLU B 1 245 ? 3.017 -55.162 30.946 1.00 66.95 225 GLU B N 1
ATOM 4193 C CA . GLU B 1 245 ? 3.143 -55.720 32.291 1.00 66.90 225 GLU B CA 1
ATOM 4194 C C . GLU B 1 245 ? 3.911 -54.721 33.176 1.00 63.25 225 GLU B C 1
ATOM 4195 O O . GLU B 1 245 ? 3.401 -54.278 34.219 1.00 55.78 225 GLU B O 1
ATOM 4197 N N . SER B 1 246 ? 5.128 -54.362 32.748 1.00 52.46 226 SER B N 1
ATOM 4198 C CA . SER B 1 246 ? 5.982 -53.412 33.490 1.00 56.85 226 SER B CA 1
ATOM 4199 C C . SER B 1 246 ? 5.299 -52.037 33.658 1.00 57.29 226 SER B C 1
ATOM 4200 O O . SER B 1 246 ? 5.457 -51.374 34.699 1.00 52.32 226 SER B O 1
ATOM 4203 N N . ALA B 1 247 ? 4.572 -51.584 32.623 1.00 56.74 227 ALA B N 1
ATOM 4204 C CA . ALA B 1 247 ? 3.971 -50.243 32.645 1.00 50.14 227 ALA B CA 1
ATOM 4205 C C . ALA B 1 247 ? 2.975 -50.160 33.802 1.00 51.32 227 ALA B C 1
ATOM 4206 O O . ALA B 1 247 ? 2.888 -49.112 34.463 1.00 47.58 227 ALA B O 1
ATOM 4208 N N . PHE B 1 248 ? 2.261 -51.279 34.039 1.00 50.81 228 PHE B N 1
ATOM 4209 C CA . PHE B 1 248 ? 1.277 -51.408 35.123 1.00 50.21 228 PHE B CA 1
ATOM 4210 C C . PHE B 1 248 ? 2.000 -51.329 36.471 1.00 52.89 228 PHE B C 1
ATOM 4211 O O . PHE B 1 248 ? 1.464 -50.739 37.426 1.00 50.56 228 PHE B O 1
ATOM 4219 N N . SER B 1 249 ? 3.209 -51.904 36.544 1.00 53.04 229 SER B N 1
ATOM 4220 C CA . SER B 1 249 ? 4.010 -51.819 37.767 1.00 63.04 229 SER B CA 1
ATOM 4221 C C . SER B 1 249 ? 4.323 -50.345 38.040 1.00 57.21 229 SER B C 1
ATOM 4222 O O . SER B 1 249 ? 4.087 -49.830 39.134 1.00 60.09 229 SER B O 1
ATOM 4225 N N . ALA B 1 250 ? 4.842 -49.687 37.002 1.00 55.47 230 ALA B N 1
ATOM 4226 C CA . ALA B 1 250 ? 5.194 -48.286 37.054 1.00 48.19 230 ALA B CA 1
ATOM 4227 C C . ALA B 1 250 ? 3.963 -47.471 37.496 1.00 44.40 230 ALA B C 1
ATOM 4228 O O . ALA B 1 250 ? 4.084 -46.624 38.370 1.00 42.68 230 ALA B O 1
ATOM 4230 N N . ILE B 1 251 ? 2.763 -47.774 36.965 1.00 42.17 231 ILE B N 1
ATOM 4231 C CA . ILE B 1 251 ? 1.513 -47.083 37.392 1.00 42.88 231 ILE B CA 1
ATOM 4232 C C . ILE B 1 251 ? 1.276 -47.185 38.919 1.00 46.68 231 ILE B C 1
ATOM 4233 O O . ILE B 1 251 ? 0.968 -46.199 39.601 1.00 37.70 231 ILE B O 1
ATOM 4238 N N . LYS B 1 252 ? 1.319 -48.407 39.457 1.00 50.59 232 LYS B N 1
ATOM 4239 C CA . LYS B 1 252 ? 1.194 -48.595 40.898 1.00 52.02 232 LYS B CA 1
ATOM 4240 C C . LYS B 1 252 ? 2.256 -47.726 41.594 1.00 49.45 232 LYS B C 1
ATOM 4241 O O . LYS B 1 252 ? 1.949 -47.030 42.547 1.00 46.53 232 LYS B O 1
ATOM 4243 N N . ALA B 1 253 ? 3.503 -47.777 41.107 1.00 50.83 233 ALA B N 1
ATOM 4244 C CA . ALA B 1 253 ? 4.620 -47.044 41.733 1.00 51.04 233 ALA B CA 1
ATOM 4245 C C . ALA B 1 253 ? 4.291 -45.537 41.816 1.00 50.68 233 ALA B C 1
ATOM 4246 O O . ALA B 1 253 ? 4.549 -44.902 42.856 1.00 45.60 233 ALA B O 1
ATOM 4248 N N . LEU B 1 254 ? 3.652 -44.995 40.760 1.00 47.94 234 LEU B N 1
ATOM 4249 C CA . LEU B 1 254 ? 3.283 -43.548 40.672 1.00 51.40 234 LEU B CA 1
ATOM 4250 C C . LEU B 1 254 ? 2.090 -43.213 41.584 1.00 46.63 234 LEU B C 1
ATOM 4251 O O . LEU B 1 254 ? 2.050 -42.140 42.157 1.00 37.78 234 LEU B O 1
ATOM 4256 N N . GLN B 1 255 ? 1.140 -44.142 41.756 1.00 53.56 235 GLN B N 1
ATOM 4257 C CA . GLN B 1 255 ? 0.052 -43.959 42.759 1.00 56.43 235 GLN B CA 1
ATOM 4258 C C . GLN B 1 255 ? 0.688 -43.874 44.153 1.00 52.94 235 GLN B C 1
ATOM 4259 O O . GLN B 1 255 ? 0.343 -42.971 44.932 1.00 45.61 235 GLN B O 1
ATOM 4265 N N . GLN B 1 256 ? 1.668 -44.758 44.410 1.00 57.96 236 GLN B N 1
ATOM 4266 C CA . GLN B 1 256 ? 2.442 -44.812 45.690 1.00 60.02 236 GLN B CA 1
ATOM 4267 C C . GLN B 1 256 ? 3.083 -43.443 45.973 1.00 56.10 236 GLN B C 1
ATOM 4268 O O . GLN B 1 256 ? 3.101 -43.007 47.121 1.00 46.48 236 GLN B O 1
ATOM 4274 N N . LEU B 1 257 ? 3.600 -42.786 44.917 1.00 56.42 237 LEU B N 1
ATOM 4275 C CA . LEU B 1 257 ? 4.313 -41.469 45.005 1.00 49.90 237 LEU B CA 1
ATOM 4276 C C . LEU B 1 257 ? 3.311 -40.298 45.120 1.00 49.44 237 LEU B C 1
ATOM 4277 O O . LEU B 1 257 ? 3.708 -39.165 45.386 1.00 50.74 237 LEU B O 1
ATOM 4282 N N . GLY B 1 258 ? 2.015 -40.585 44.946 1.00 47.79 238 GLY B N 1
ATOM 4283 C CA . GLY B 1 258 ? 0.909 -39.675 45.296 1.00 48.17 238 GLY B CA 1
ATOM 4284 C C . GLY B 1 258 ? 0.063 -39.233 44.097 1.00 40.86 238 GLY B C 1
ATOM 4285 O O . GLY B 1 258 ? -0.830 -38.422 44.254 1.00 37.44 238 GLY B O 1
ATOM 4286 N N . VAL B 1 259 ? 0.386 -39.713 42.892 1.00 40.53 239 VAL B N 1
ATOM 4287 C CA . VAL B 1 259 ? -0.324 -39.296 41.691 1.00 43.01 239 VAL B CA 1
ATOM 4288 C C . VAL B 1 259 ? -1.655 -40.045 41.639 1.00 47.55 239 VAL B C 1
ATOM 4289 O O . VAL B 1 259 ? -1.674 -41.297 41.725 1.00 39.99 239 VAL B O 1
ATOM 4293 N N . ARG B 1 260 ? -2.726 -39.259 41.462 1.00 46.72 240 ARG B N 1
ATOM 4294 C CA . ARG B 1 260 ? -4.131 -39.716 41.377 1.00 52.77 240 ARG B CA 1
ATOM 4295 C C . ARG B 1 260 ? -4.333 -40.561 40.114 1.00 52.53 240 ARG B C 1
ATOM 4296 O O . ARG B 1 260 ? -4.572 -41.798 40.185 1.00 41.04 240 ARG B O 1
ATOM 4304 N N . ASP B 1 261 ? -4.193 -39.893 38.959 1.00 47.87 241 ASP B N 1
ATOM 4305 C CA . ASP B 1 261 ? -4.349 -40.525 37.664 1.00 43.62 241 ASP B CA 1
ATOM 4306 C C . ASP B 1 261 ? -2.984 -40.659 36.987 1.00 39.87 241 ASP B C 1
ATOM 4307 O O . ASP B 1 261 ? -2.137 -39.777 37.072 1.00 42.90 241 ASP B O 1
ATOM 4312 N N . VAL B 1 262 ? -2.790 -41.757 36.260 1.00 36.87 242 VAL B N 1
ATOM 4313 C CA . VAL B 1 262 ? -1.517 -42.051 35.646 1.00 39.22 242 VAL B CA 1
ATOM 4314 C C . VAL B 1 262 ? -1.760 -42.555 34.214 1.00 40.07 242 VAL B C 1
ATOM 4315 O O . VAL B 1 262 ? -2.561 -43.465 33.992 1.00 44.08 242 VAL B O 1
ATOM 4319 N N . VAL B 1 263 ? -1.101 -41.941 33.227 1.00 37.31 243 VAL B N 1
ATOM 4320 C CA . VAL B 1 263 ? -1.134 -42.453 31.838 1.00 36.53 243 VAL B CA 1
ATOM 4321 C C . VAL B 1 263 ? 0.306 -42.605 31.365 1.00 35.23 243 VAL B C 1
ATOM 4322 O O . VAL B 1 263 ? 1.043 -41.657 31.455 1.00 37.59 243 VAL B O 1
ATOM 4326 N N . ILE B 1 264 ? 0.647 -43.736 30.741 1.00 30.85 244 ILE B N 1
ATOM 4327 C CA . ILE B 1 264 ? 1.947 -43.909 30.166 1.00 30.57 244 ILE B CA 1
ATOM 4328 C C . ILE B 1 264 ? 1.788 -44.202 28.677 1.00 32.28 244 ILE B C 1
ATOM 4329 O O . ILE B 1 264 ? 1.163 -45.172 28.299 1.00 35.61 244 ILE B O 1
ATOM 4334 N N . THR B 1 265 ? 2.360 -43.356 27.823 1.00 29.72 245 THR B N 1
ATOM 4335 C CA . THR B 1 265 ? 2.289 -43.595 26.364 1.00 30.29 245 THR B CA 1
ATOM 4336 C C . THR B 1 265 ? 3.438 -44.521 25.967 1.00 32.78 245 THR B C 1
ATOM 4337 O O . THR B 1 265 ? 4.500 -44.490 26.585 1.00 37.10 245 THR B O 1
ATOM 4341 N N . LEU B 1 266 ? 3.191 -45.322 24.922 1.00 33.43 246 LEU B N 1
ATOM 4342 C CA . LEU B 1 266 ? 3.963 -46.508 24.555 1.00 33.46 246 LEU B CA 1
ATOM 4343 C C . LEU B 1 266 ? 4.177 -46.496 23.049 1.00 34.15 246 LEU B C 1
ATOM 4344 O O . LEU B 1 266 ? 4.306 -47.539 22.425 1.00 36.67 246 LEU B O 1
ATOM 4349 N N . GLY B 1 267 ? 4.208 -45.301 22.456 1.00 31.79 247 GLY B N 1
ATOM 4350 C CA . GLY B 1 267 ? 4.449 -45.209 21.057 1.00 32.28 247 GLY B CA 1
ATOM 4351 C C . GLY B 1 267 ? 3.400 -45.969 20.268 1.00 33.50 247 GLY B C 1
ATOM 4352 O O . GLY B 1 267 ? 2.230 -45.794 20.503 1.00 33.51 247 GLY B O 1
ATOM 4353 N N . ALA B 1 268 ? 3.846 -46.827 19.349 1.00 31.89 248 ALA B N 1
ATOM 4354 C CA . ALA B 1 268 ? 2.979 -47.613 18.483 1.00 35.26 248 ALA B CA 1
ATOM 4355 C C . ALA B 1 268 ? 2.114 -48.595 19.285 1.00 36.02 248 ALA B C 1
ATOM 4356 O O . ALA B 1 268 ? 1.169 -49.133 18.752 1.00 36.31 248 ALA B O 1
ATOM 4358 N N . ALA B 1 269 ? 2.427 -48.795 20.574 1.00 39.92 249 ALA B N 1
ATOM 4359 C CA . ALA B 1 269 ? 1.694 -49.710 21.438 1.00 37.94 249 ALA B CA 1
ATOM 4360 C C . ALA B 1 269 ? 0.595 -48.963 22.210 1.00 41.41 249 ALA B C 1
ATOM 4361 O O . ALA B 1 269 ? 0.046 -49.497 23.164 1.00 42.04 249 ALA B O 1
ATOM 4363 N N . GLY B 1 270 ? 0.346 -47.696 21.863 1.00 33.83 250 GLY B N 1
ATOM 4364 C CA . GLY B 1 270 ? -0.761 -46.905 22.434 1.00 31.93 250 GLY B CA 1
ATOM 4365 C C . GLY B 1 270 ? -0.432 -46.365 23.810 1.00 34.16 250 GLY B C 1
ATOM 4366 O O . GLY B 1 270 ? 0.533 -45.600 23.992 1.00 33.39 250 GLY B O 1
ATOM 4367 N N . PHE B 1 271 ? -1.242 -46.734 24.797 1.00 30.53 251 PHE B N 1
ATOM 4368 C CA . PHE B 1 271 ? -0.994 -46.289 26.141 1.00 31.80 251 PHE B CA 1
ATOM 4369 C C . PHE B 1 271 ? -1.492 -47.301 27.160 1.00 32.66 251 PHE B C 1
ATOM 4370 O O . PHE B 1 271 ? -2.211 -48.192 26.812 1.00 35.42 251 PHE B O 1
ATOM 4378 N N . VAL B 1 272 ? -1.115 -47.068 28.421 1.00 35.75 252 VAL B N 1
ATOM 4379 C CA . VAL B 1 272 ? -1.733 -47.651 29.587 1.00 36.92 252 VAL B CA 1
ATOM 4380 C C . VAL B 1 272 ? -2.140 -46.506 30.509 1.00 41.37 252 VAL B C 1
ATOM 4381 O O . VAL B 1 272 ? -1.532 -45.429 30.444 1.00 42.49 252 VAL B O 1
ATOM 4385 N N . LEU B 1 273 ? -3.153 -46.731 31.351 1.00 34.91 253 LEU B N 1
ATOM 4386 C CA . LEU B 1 273 ? -3.557 -45.736 32.343 1.00 39.74 253 LEU B CA 1
ATOM 4387 C C . LEU B 1 273 ? -4.276 -46.396 33.515 1.00 40.40 253 LEU B C 1
ATOM 4388 O O . LEU B 1 273 ? -4.798 -47.503 33.351 1.00 42.13 253 LEU B O 1
ATOM 4393 N N . SER B 1 274 ? -4.365 -45.665 34.638 1.00 41.05 254 SER B N 1
ATOM 4394 C CA . SER B 1 274 ? -5.277 -45.949 35.739 1.00 42.58 254 SER B CA 1
ATOM 4395 C C . SER B 1 274 ? -5.926 -44.664 36.268 1.00 46.30 254 SER B C 1
ATOM 4396 O O . SER B 1 274 ? -5.181 -43.772 36.681 1.00 48.14 254 SER B O 1
ATOM 4399 N N . GLU B 1 275 ? -7.279 -44.615 36.306 1.00 46.54 255 GLU B N 1
ATOM 4400 C CA A GLU B 1 275 ? -8.086 -43.527 36.879 0.50 46.69 255 GLU B CA 1
ATOM 4401 C CA B GLU B 1 275 ? -8.002 -43.474 36.902 0.50 47.25 255 GLU B CA 1
ATOM 4402 C C . GLU B 1 275 ? -8.221 -43.740 38.397 1.00 50.56 255 GLU B C 1
ATOM 4403 O O . GLU B 1 275 ? -8.854 -44.712 38.814 1.00 49.33 255 GLU B O 1
ATOM 4414 N N . ASN B 1 276 ? -7.645 -42.848 39.208 1.00 57.30 256 ASN B N 1
ATOM 4415 C CA . ASN B 1 276 ? -7.822 -42.797 40.660 1.00 55.90 256 ASN B CA 1
ATOM 4416 C C . ASN B 1 276 ? -7.658 -44.183 41.327 1.00 51.76 256 ASN B C 1
ATOM 4417 O O . ASN B 1 276 ? -8.418 -44.515 42.207 1.00 48.91 256 ASN B O 1
ATOM 4422 N N . GLY B 1 277 ? -6.667 -44.982 40.915 1.00 47.35 257 GLY B N 1
ATOM 4423 C CA . GLY B 1 277 ? -6.307 -46.209 41.618 1.00 51.78 257 GLY B CA 1
ATOM 4424 C C . GLY B 1 277 ? -7.056 -47.450 41.147 1.00 55.35 257 GLY B C 1
ATOM 4425 O O . GLY B 1 277 ? -6.999 -48.484 41.815 1.00 60.39 257 GLY B O 1
ATOM 4426 N N . ALA B 1 278 ? -7.726 -47.367 39.992 1.00 58.68 258 ALA B N 1
ATOM 4427 C CA . ALA B 1 278 ? -8.460 -48.502 39.396 1.00 58.09 258 ALA B CA 1
ATOM 4428 C C . ALA B 1 278 ? -7.486 -49.426 38.663 1.00 59.39 258 ALA B C 1
ATOM 4429 O O . ALA B 1 278 ? -6.353 -49.041 38.350 1.00 58.00 258 ALA B O 1
ATOM 4431 N N . GLU B 1 279 ? -7.951 -50.655 38.409 1.00 55.00 259 GLU B N 1
ATOM 4432 C CA . GLU B 1 279 ? -7.189 -51.656 37.697 1.00 54.04 259 GLU B CA 1
ATOM 4433 C C . GLU B 1 279 ? -6.753 -51.040 36.371 1.00 51.07 259 GLU B C 1
ATOM 4434 O O . GLU B 1 279 ? -7.592 -50.525 35.631 1.00 40.67 259 GLU B O 1
ATOM 4436 N N . PRO B 1 280 ? -5.443 -51.070 36.047 1.00 49.96 260 PRO B N 1
ATOM 4437 C CA . PRO B 1 280 ? -4.941 -50.504 34.792 1.00 55.92 260 PRO B CA 1
ATOM 4438 C C . PRO B 1 280 ? -5.653 -51.029 33.534 1.00 55.61 260 PRO B C 1
ATOM 4439 O O . PRO B 1 280 ? -6.322 -52.062 33.600 1.00 53.03 260 PRO B O 1
ATOM 4443 N N . VAL B 1 281 ? -5.514 -50.299 32.417 1.00 50.16 261 VAL B N 1
ATOM 4444 C CA . VAL B 1 281 ? -6.003 -50.715 31.081 1.00 49.62 261 VAL B CA 1
ATOM 4445 C C . VAL B 1 281 ? -4.937 -50.374 30.028 1.00 50.15 261 VAL B C 1
ATOM 4446 O O . VAL B 1 281 ? -4.262 -49.344 30.094 1.00 45.80 261 VAL B O 1
ATOM 4450 N N . HIS B 1 282 ? -4.759 -51.289 29.080 1.00 45.22 262 HIS B N 1
ATOM 4451 C CA . HIS B 1 282 ? -3.911 -51.116 27.923 1.00 43.28 262 HIS B CA 1
ATOM 4452 C C . HIS B 1 282 ? -4.825 -50.863 26.731 1.00 40.73 262 HIS B C 1
ATOM 4453 O O . HIS B 1 282 ? -5.722 -51.640 26.485 1.00 37.25 262 HIS B O 1
ATOM 4460 N N . VAL B 1 283 ? -4.641 -49.739 26.045 1.00 39.04 263 VAL B N 1
ATOM 4461 C CA . VAL B 1 283 ? -5.240 -49.568 24.742 1.00 34.95 263 VAL B CA 1
ATOM 4462 C C . VAL B 1 283 ? -4.083 -49.556 23.754 1.00 37.10 263 VAL B C 1
ATOM 4463 O O . VAL B 1 283 ? -3.085 -48.845 23.941 1.00 34.14 263 VAL B O 1
ATOM 4467 N N . THR B 1 284 ? -4.184 -50.387 22.726 1.00 32.01 264 THR B N 1
ATOM 4468 C CA . THR B 1 284 ? -3.060 -50.504 21.861 1.00 37.35 264 THR B CA 1
ATOM 4469 C C . THR B 1 284 ? -3.080 -49.344 20.860 1.00 33.93 264 THR B C 1
ATOM 4470 O O . THR B 1 284 ? -4.077 -48.613 20.731 1.00 28.49 264 THR B O 1
ATOM 4474 N N . GLY B 1 285 ? -1.959 -49.207 20.157 1.00 34.45 265 GLY B N 1
ATOM 4475 C CA . GLY B 1 285 ? -1.800 -48.188 19.178 1.00 35.80 265 GLY B CA 1
ATOM 4476 C C . GLY B 1 285 ? -2.680 -48.460 17.983 1.00 38.82 265 GLY B C 1
ATOM 4477 O O . GLY B 1 285 ? -3.019 -49.637 17.678 1.00 35.22 265 GLY B O 1
ATOM 4478 N N . LYS B 1 286 ? -3.059 -47.370 17.304 1.00 34.28 266 LYS B N 1
ATOM 4479 C CA . LYS B 1 286 ? -3.694 -47.466 16.007 1.00 38.96 266 LYS B CA 1
ATOM 4480 C C . LYS B 1 286 ? -2.639 -47.935 15.025 1.00 40.34 266 LYS B C 1
ATOM 4481 O O . LYS B 1 286 ? -1.518 -47.529 15.132 1.00 40.30 266 LYS B O 1
ATOM 4487 N N . HIS B 1 287 ? -3.030 -48.795 14.080 1.00 40.68 267 HIS B N 1
ATOM 4488 C CA . HIS B 1 287 ? -2.127 -49.253 13.029 1.00 42.92 267 HIS B CA 1
ATOM 4489 C C . HIS B 1 287 ? -2.200 -48.230 11.897 1.00 43.27 267 HIS B C 1
ATOM 4490 O O . HIS B 1 287 ? -3.210 -48.107 11.250 1.00 40.44 267 HIS B O 1
ATOM 4497 N N . VAL B 1 288 ? -1.127 -47.452 11.734 1.00 44.43 268 VAL B N 1
ATOM 4498 C CA . VAL B 1 288 ? -1.014 -46.426 10.709 1.00 38.80 268 VAL B CA 1
ATOM 4499 C C . VAL B 1 288 ? 0.404 -46.496 10.145 1.00 38.19 268 VAL B C 1
ATOM 4500 O O . VAL B 1 288 ? 1.289 -47.074 10.775 1.00 36.58 268 VAL B O 1
ATOM 4504 N N . LYS B 1 289 ? 0.581 -45.878 8.973 1.00 35.48 269 LYS B N 1
ATOM 4505 C CA . LYS B 1 289 ? 1.868 -45.732 8.335 1.00 43.80 269 LYS B CA 1
ATOM 4506 C C . LYS B 1 289 ? 2.610 -44.548 8.978 1.00 38.12 269 LYS B C 1
ATOM 4507 O O . LYS B 1 289 ? 2.356 -43.417 8.620 1.00 34.91 269 LYS B O 1
ATOM 4513 N N . ALA B 1 290 ? 3.465 -44.824 9.966 1.00 40.68 270 ALA B N 1
ATOM 4514 C CA . ALA B 1 290 ? 4.284 -43.800 10.641 1.00 36.92 270 ALA B CA 1
ATOM 4515 C C . ALA B 1 290 ? 5.329 -43.264 9.653 1.00 39.35 270 ALA B C 1
ATOM 4516 O O . ALA B 1 290 ? 6.224 -43.993 9.230 1.00 45.76 270 ALA B O 1
ATOM 4518 N N . VAL B 1 291 ? 5.163 -41.995 9.263 1.00 34.64 271 VAL B N 1
ATOM 4519 C CA . VAL B 1 291 ? 6.072 -41.246 8.395 1.00 34.41 271 VAL B CA 1
ATOM 4520 C C . VAL B 1 291 ? 6.985 -40.361 9.259 1.00 34.88 271 VAL B C 1
ATOM 4521 O O . VAL B 1 291 ? 8.152 -40.199 8.994 1.00 30.51 271 VAL B O 1
ATOM 4525 N N . ASP B 1 292 ? 6.413 -39.751 10.295 1.00 33.21 272 ASP B N 1
ATOM 4526 C CA . ASP B 1 292 ? 7.136 -38.808 11.124 1.00 29.71 272 ASP B CA 1
ATOM 4527 C C . ASP B 1 292 ? 6.411 -38.694 12.453 1.00 26.25 272 ASP B C 1
ATOM 4528 O O . ASP B 1 292 ? 5.319 -38.152 12.528 1.00 28.93 272 ASP B O 1
ATOM 4533 N N . THR B 1 293 ? 7.048 -39.195 13.492 1.00 24.80 273 THR B N 1
ATOM 4534 C CA A THR B 1 293 ? 6.406 -39.261 14.805 0.50 25.85 273 THR B CA 1
ATOM 4535 C CA B THR B 1 293 ? 6.500 -39.305 14.842 0.50 27.85 273 THR B CA 1
ATOM 4536 C C . THR B 1 293 ? 6.792 -38.042 15.668 1.00 26.85 273 THR B C 1
ATOM 4537 O O . THR B 1 293 ? 6.435 -37.977 16.858 1.00 28.29 273 THR B O 1
ATOM 4544 N N . THR B 1 294 ? 7.497 -37.060 15.075 1.00 25.99 274 THR B N 1
ATOM 4545 C CA . THR B 1 294 ? 7.927 -35.895 15.863 1.00 26.53 274 THR B CA 1
ATOM 4546 C C . THR B 1 294 ? 6.686 -35.182 16.415 1.00 24.19 274 THR B C 1
ATOM 4547 O O . THR B 1 294 ? 5.824 -34.812 15.663 1.00 21.51 274 THR B O 1
ATOM 4551 N N . GLY B 1 295 ? 6.655 -34.947 17.729 1.00 22.89 275 GLY B N 1
ATOM 4552 C CA . GLY B 1 295 ? 5.598 -34.187 18.341 1.00 24.12 275 GLY B CA 1
ATOM 4553 C C . GLY B 1 295 ? 4.339 -35.005 18.637 1.00 23.49 275 GLY B C 1
ATOM 4554 O O . GLY B 1 295 ? 3.335 -34.434 19.171 1.00 22.13 275 GLY B O 1
ATOM 4555 N N . ALA B 1 296 ? 4.398 -36.322 18.382 1.00 22.91 276 ALA B N 1
ATOM 4556 C CA . ALA B 1 296 ? 3.241 -37.200 18.561 1.00 23.82 276 ALA B CA 1
ATOM 4557 C C . ALA B 1 296 ? 2.808 -37.223 20.025 1.00 20.59 276 ALA B C 1
ATOM 4558 O O . ALA B 1 296 ? 1.666 -37.128 20.290 1.00 21.43 276 ALA B O 1
ATOM 4560 N N . GLY B 1 297 ? 3.751 -37.256 20.960 1.00 21.69 277 GLY B N 1
ATOM 4561 C CA . GLY B 1 297 ? 3.434 -37.259 22.391 1.00 21.83 277 GLY B CA 1
ATOM 4562 C C . GLY B 1 297 ? 2.791 -35.968 22.823 1.00 23.49 277 GLY B C 1
ATOM 4563 O O . GLY B 1 297 ? 1.885 -35.941 23.684 1.00 22.60 277 GLY B O 1
ATOM 4564 N N . ASP B 1 298 ? 3.275 -34.856 22.235 1.00 22.27 278 ASP B N 1
ATOM 4565 C CA . ASP B 1 298 ? 2.726 -33.561 22.552 1.00 21.19 278 ASP B CA 1
ATOM 4566 C C . ASP B 1 298 ? 1.267 -33.501 22.088 1.00 20.24 278 ASP B C 1
ATOM 4567 O O . ASP B 1 298 ? 0.401 -33.002 22.781 1.00 20.61 278 ASP B O 1
ATOM 4572 N N . CYS B 1 299 ? 1.031 -34.038 20.900 1.00 21.83 279 CYS B N 1
ATOM 4573 C CA . CYS B 1 299 ? -0.307 -34.117 20.351 1.00 23.20 279 CYS B CA 1
ATOM 4574 C C . CYS B 1 299 ? -1.204 -34.954 21.276 1.00 21.93 279 CYS B C 1
ATOM 4575 O O . CYS B 1 299 ? -2.240 -34.546 21.653 1.00 22.59 279 CYS B O 1
ATOM 4578 N N . PHE B 1 300 ? -0.699 -36.082 21.760 1.00 23.42 280 PHE B N 1
ATOM 4579 C CA . PHE B 1 300 ? -1.474 -36.938 22.645 1.00 23.34 280 PHE B CA 1
ATOM 4580 C C . PHE B 1 300 ? -1.876 -36.174 23.898 1.00 21.96 280 PHE B C 1
ATOM 4581 O O . PHE B 1 300 ? -3.032 -36.177 24.251 1.00 23.30 280 PHE B O 1
ATOM 4589 N N . VAL B 1 301 ? -0.911 -35.513 24.550 1.00 19.72 281 VAL B N 1
ATOM 4590 C CA . VAL B 1 301 ? -1.177 -34.848 25.817 1.00 20.71 281 VAL B CA 1
ATOM 4591 C C . VAL B 1 301 ? -2.192 -33.715 25.651 1.00 22.04 281 VAL B C 1
ATOM 4592 O O . VAL B 1 301 ? -3.120 -33.553 26.474 1.00 21.64 281 VAL B O 1
ATOM 4596 N N . GLY B 1 302 ? -1.979 -32.863 24.644 1.00 23.01 282 GLY B N 1
ATOM 4597 C CA . GLY B 1 302 ? -2.853 -31.710 24.438 1.00 21.79 282 GLY B CA 1
ATOM 4598 C C . GLY B 1 302 ? -4.252 -32.148 24.051 1.00 21.00 282 GLY B C 1
ATOM 4599 O O . GLY B 1 302 ? -5.216 -31.567 24.517 1.00 21.92 282 GLY B O 1
ATOM 4600 N N . SER B 1 303 ? -4.345 -33.148 23.160 1.00 20.27 283 SER B N 1
ATOM 4601 C CA . SER B 1 303 ? -5.631 -33.719 22.731 1.00 22.30 283 SER B CA 1
ATOM 4602 C C . SER B 1 303 ? -6.354 -34.308 23.944 1.00 22.73 283 SER B C 1
ATOM 4603 O O . SER B 1 303 ? -7.523 -34.076 24.135 1.00 22.17 283 SER B O 1
ATOM 4606 N N . MET B 1 304 ? -5.615 -35.096 24.723 1.00 23.23 284 MET B N 1
ATOM 4607 C CA . MET B 1 304 ? -6.182 -35.762 25.899 1.00 22.89 284 MET B CA 1
ATOM 4608 C C . MET B 1 304 ? -6.858 -34.704 26.781 1.00 22.67 284 MET B C 1
ATOM 4609 O O . MET B 1 304 ? -8.061 -34.808 27.154 1.00 23.83 284 MET B O 1
ATOM 4614 N N . VAL B 1 305 ? -6.149 -33.598 27.052 1.00 22.38 285 VAL B N 1
ATOM 4615 C CA . VAL B 1 305 ? -6.672 -32.602 27.942 1.00 22.30 285 VAL B CA 1
ATOM 4616 C C . VAL B 1 305 ? -7.886 -31.887 27.324 1.00 22.03 285 VAL B C 1
ATOM 4617 O O . VAL B 1 305 ? -8.860 -31.556 28.018 1.00 22.91 285 VAL B O 1
ATOM 4621 N N . TYR B 1 306 ? -7.859 -31.632 26.006 1.00 22.33 286 TYR B N 1
ATOM 4622 C CA . TYR B 1 306 ? -8.954 -31.005 25.366 1.00 20.07 286 TYR B CA 1
ATOM 4623 C C . TYR B 1 306 ? -10.215 -31.849 25.622 1.00 22.40 286 TYR B C 1
ATOM 4624 O O . TYR B 1 306 ? -11.281 -31.343 25.971 1.00 24.96 286 TYR B O 1
ATOM 4633 N N . PHE B 1 307 ? -10.087 -33.160 25.410 1.00 26.49 287 PHE B N 1
ATOM 4634 C CA . PHE B 1 307 ? -11.260 -34.052 25.500 1.00 25.21 287 PHE B CA 1
ATOM 4635 C C . PHE B 1 307 ? -11.755 -34.107 26.948 1.00 26.69 287 PHE B C 1
ATOM 4636 O O . PHE B 1 307 ? -12.966 -34.087 27.196 1.00 28.19 287 PHE B O 1
ATOM 4644 N N . MET B 1 308 ? -10.833 -34.121 27.909 1.00 26.66 288 MET B N 1
ATOM 4645 C CA . MET B 1 308 ? -11.240 -34.073 29.309 1.00 28.00 288 MET B CA 1
ATOM 4646 C C . MET B 1 308 ? -11.969 -32.750 29.572 1.00 29.73 288 MET B C 1
ATOM 4647 O O . MET B 1 308 ? -13.012 -32.746 30.268 1.00 27.58 288 MET B O 1
ATOM 4652 N N . SER B 1 309 ? -11.503 -31.645 28.954 1.00 26.38 289 SER B N 1
ATOM 4653 C CA A SER B 1 309 ? -12.140 -30.338 29.119 0.50 25.61 289 SER B CA 1
ATOM 4654 C CA B SER B 1 309 ? -12.151 -30.357 29.144 0.50 26.87 289 SER B CA 1
ATOM 4655 C C . SER B 1 309 ? -13.557 -30.367 28.526 1.00 26.72 289 SER B C 1
ATOM 4656 O O . SER B 1 309 ? -14.434 -29.600 28.928 1.00 26.90 289 SER B O 1
ATOM 4661 N N . ARG B 1 310 ? -13.775 -31.220 27.532 1.00 30.59 290 ARG B N 1
ATOM 4662 C CA . ARG B 1 310 ? -15.111 -31.316 26.899 1.00 34.53 290 ARG B CA 1
ATOM 4663 C C . ARG B 1 310 ? -16.052 -32.189 27.748 1.00 34.34 290 ARG B C 1
ATOM 4664 O O . ARG B 1 310 ? -17.206 -32.345 27.419 1.00 35.79 290 ARG B O 1
ATOM 4672 N N . GLY B 1 311 ? -15.525 -32.813 28.795 1.00 35.80 291 GLY B N 1
ATOM 4673 C CA . GLY B 1 311 ? -16.323 -33.605 29.754 1.00 37.77 291 GLY B CA 1
ATOM 4674 C C . GLY B 1 311 ? -16.103 -35.113 29.621 1.00 40.25 291 GLY B C 1
ATOM 4675 O O . GLY B 1 311 ? -16.751 -35.870 30.329 1.00 37.54 291 GLY B O 1
ATOM 4676 N N . ARG B 1 312 ? -15.184 -35.571 28.750 1.00 34.86 292 ARG B N 1
ATOM 4677 C CA . ARG B 1 312 ? -14.903 -36.998 28.703 1.00 35.67 292 ARG B CA 1
ATOM 4678 C C . ARG B 1 312 ? -14.037 -37.373 29.900 1.00 34.34 292 ARG B C 1
ATOM 4679 O O . ARG B 1 312 ? -13.303 -36.519 30.446 1.00 31.92 292 ARG B O 1
ATOM 4687 N N . ASN B 1 313 ? -14.148 -38.637 30.313 1.00 31.75 293 ASN B N 1
ATOM 4688 C CA . ASN B 1 313 ? -13.328 -39.160 31.386 1.00 34.57 293 ASN B CA 1
ATOM 4689 C C . ASN B 1 313 ? -11.967 -39.546 30.804 1.00 30.27 293 ASN B C 1
ATOM 4690 O O . ASN B 1 313 ? -11.754 -39.573 29.587 1.00 30.23 293 ASN B O 1
ATOM 4695 N N . LEU B 1 314 ? -11.045 -39.870 31.697 1.00 31.27 294 LEU B N 1
ATOM 4696 C CA . LEU B 1 314 ? -9.653 -40.047 31.351 1.00 32.56 294 LEU B CA 1
ATOM 4697 C C . LEU B 1 314 ? -9.503 -41.077 30.243 1.00 34.12 294 LEU B C 1
ATOM 4698 O O . LEU B 1 314 ? -8.714 -40.888 29.318 1.00 33.38 294 LEU B O 1
ATOM 4703 N N . LEU B 1 315 ? -10.243 -42.195 30.341 1.00 31.98 295 LEU B N 1
ATOM 4704 C CA . LEU B 1 315 ? -10.050 -43.251 29.381 1.00 30.92 295 LEU B CA 1
ATOM 4705 C C . LEU B 1 315 ? -10.612 -42.831 28.017 1.00 27.42 295 LEU B C 1
ATOM 4706 O O . LEU B 1 315 ? -10.002 -43.125 27.026 1.00 28.53 295 LEU B O 1
ATOM 4711 N N . GLU B 1 316 ? -11.802 -42.227 27.976 1.00 30.25 296 GLU B N 1
ATOM 4712 C CA . GLU B 1 316 ? -12.391 -41.789 26.687 1.00 31.94 296 GLU B CA 1
ATOM 4713 C C . GLU B 1 316 ? -11.481 -40.710 26.075 1.00 28.77 296 GLU B C 1
ATOM 4714 O O . GLU B 1 316 ? -11.244 -40.675 24.872 1.00 25.29 296 GLU B O 1
ATOM 4720 N N . ALA B 1 317 ? -11.026 -39.789 26.931 1.00 26.66 297 ALA B N 1
ATOM 4721 C CA . ALA B 1 317 ? -10.061 -38.721 26.498 1.00 28.05 297 ALA B CA 1
ATOM 4722 C C . ALA B 1 317 ? -8.829 -39.376 25.871 1.00 26.73 297 ALA B C 1
ATOM 4723 O O . ALA B 1 317 ? -8.467 -39.065 24.721 1.00 26.99 297 ALA B O 1
ATOM 4725 N N . CYS B 1 318 ? -8.226 -40.331 26.588 1.00 25.86 298 CYS B N 1
ATOM 4726 C CA . CYS B 1 318 ? -6.998 -40.943 26.136 1.00 26.24 298 CYS B CA 1
ATOM 4727 C C . CYS B 1 318 ? -7.204 -41.772 24.880 1.00 24.97 298 CYS B C 1
ATOM 4728 O O . CYS B 1 318 ? -6.290 -41.854 24.075 1.00 23.92 298 CYS B O 1
ATOM 4731 N N . LYS B 1 319 ? -8.352 -42.452 24.750 1.00 27.47 299 LYS B N 1
ATOM 4732 C CA . LYS B 1 319 ? -8.651 -43.195 23.542 1.00 27.29 299 LYS B CA 1
ATOM 4733 C C . LYS B 1 319 ? -8.648 -42.264 22.318 1.00 23.68 299 LYS B C 1
ATOM 4734 O O . LYS B 1 319 ? -8.185 -42.622 21.247 1.00 25.16 299 LYS B O 1
ATOM 4740 N N . ARG B 1 320 ? -9.236 -41.088 22.463 1.00 27.40 300 ARG B N 1
ATOM 4741 C CA . ARG B 1 320 ? -9.358 -40.122 21.355 1.00 25.42 300 ARG B CA 1
ATOM 4742 C C . ARG B 1 320 ? -7.994 -39.451 21.084 1.00 25.75 300 ARG B C 1
ATOM 4743 O O . ARG B 1 320 ? -7.616 -39.224 19.912 1.00 23.61 300 ARG B O 1
ATOM 4751 N N . ALA B 1 321 ? -7.247 -39.180 22.150 1.00 24.75 301 ALA B N 1
ATOM 4752 C CA . ALA B 1 321 ? -5.889 -38.636 22.075 1.00 25.25 301 ALA B CA 1
ATOM 4753 C C . ALA B 1 321 ? -4.968 -39.617 21.338 1.00 27.18 301 ALA B C 1
ATOM 4754 O O . ALA B 1 321 ? -4.159 -39.244 20.467 1.00 25.14 301 ALA B O 1
ATOM 4756 N N . ASN B 1 322 ? -5.128 -40.911 21.640 1.00 26.14 302 ASN B N 1
ATOM 4757 C CA . ASN B 1 322 ? -4.419 -41.951 20.976 1.00 26.23 302 ASN B CA 1
ATOM 4758 C C . ASN B 1 322 ? -4.684 -41.875 19.464 1.00 23.47 302 ASN B C 1
ATOM 4759 O O . ASN B 1 322 ? -3.795 -42.060 18.654 1.00 28.84 302 ASN B O 1
ATOM 4764 N N . GLU B 1 323 ? -5.944 -41.686 19.074 1.00 25.32 303 GLU B N 1
ATOM 4765 C CA . GLU B 1 323 ? -6.321 -41.599 17.656 1.00 26.72 303 GLU B CA 1
ATOM 4766 C C . GLU B 1 323 ? -5.719 -40.344 17.005 1.00 25.80 303 GLU B C 1
ATOM 4767 O O . GLU B 1 323 ? -5.261 -40.393 15.880 1.00 25.23 303 GLU B O 1
ATOM 4773 N N . CYS B 1 324 ? -5.812 -39.207 17.691 1.00 23.75 304 CYS B N 1
ATOM 4774 C CA . CYS B 1 324 ? -5.241 -37.957 17.199 1.00 24.85 304 CYS B CA 1
ATOM 4775 C C . CYS B 1 324 ? -3.720 -38.102 16.971 1.00 22.23 304 CYS B C 1
ATOM 4776 O O . CYS B 1 324 ? -3.196 -37.686 15.898 1.00 22.85 304 CYS B O 1
ATOM 4779 N N . ALA B 1 325 ? -3.014 -38.681 17.955 1.00 21.81 305 ALA B N 1
ATOM 4780 C CA . ALA B 1 325 ? -1.550 -38.826 17.879 1.00 22.86 305 ALA B CA 1
ATOM 4781 C C . ALA B 1 325 ? -1.169 -39.791 16.767 1.00 23.11 305 ALA B C 1
ATOM 4782 O O . ALA B 1 325 ? -0.208 -39.539 16.030 1.00 25.30 305 ALA B O 1
ATOM 4784 N N . ALA B 1 326 ? -1.950 -40.873 16.610 1.00 22.94 306 ALA B N 1
ATOM 4785 C CA . ALA B 1 326 ? -1.751 -41.794 15.492 1.00 24.22 306 ALA B CA 1
ATOM 4786 C C . ALA B 1 326 ? -1.828 -41.036 14.154 1.00 22.90 306 ALA B C 1
ATOM 4787 O O . ALA B 1 326 ? -1.002 -41.243 13.262 1.00 26.35 306 ALA B O 1
ATOM 4789 N N . ILE B 1 327 ? -2.877 -40.229 13.980 1.00 23.77 307 ILE B N 1
ATOM 4790 C CA . ILE B 1 327 ? -3.057 -39.450 12.754 1.00 24.62 307 ILE B CA 1
ATOM 4791 C C . ILE B 1 327 ? -1.861 -38.501 12.518 1.00 23.30 307 ILE B C 1
ATOM 4792 O O . ILE B 1 327 ? -1.345 -38.371 11.406 1.00 24.46 307 ILE B O 1
ATOM 4797 N N . SER B 1 328 ? -1.357 -37.898 13.585 1.00 23.54 308 SER B N 1
ATOM 4798 C CA . SER B 1 328 ? -0.238 -36.954 13.478 1.00 23.58 308 SER B CA 1
ATOM 4799 C C . SER B 1 328 ? 1.002 -37.660 12.926 1.00 24.55 308 SER B C 1
ATOM 4800 O O . SER B 1 328 ? 1.751 -37.141 12.123 1.00 26.10 308 SER B O 1
ATOM 4803 N N . VAL B 1 329 ? 1.170 -38.918 13.302 1.00 23.81 309 VAL B N 1
ATOM 4804 C CA . VAL B 1 329 ? 2.343 -39.690 12.937 1.00 27.19 309 VAL B CA 1
ATOM 4805 C C . VAL B 1 329 ? 2.350 -39.990 11.431 1.00 25.76 309 VAL B C 1
ATOM 4806 O O . VAL B 1 329 ? 3.404 -40.294 10.866 1.00 24.33 309 VAL B O 1
ATOM 4810 N N . THR B 1 330 ? 1.207 -39.813 10.755 1.00 24.65 310 THR B N 1
ATOM 4811 C CA . THR B 1 330 ? 1.117 -40.144 9.318 1.00 26.25 310 THR B CA 1
ATOM 4812 C C . THR B 1 330 ? 1.611 -39.028 8.425 1.00 28.61 310 THR B C 1
ATOM 4813 O O . THR B 1 330 ? 1.704 -39.244 7.230 1.00 27.69 310 THR B O 1
ATOM 4817 N N . ARG B 1 331 ? 1.917 -37.855 8.992 1.00 30.31 311 ARG B N 1
ATOM 4818 C CA . ARG B 1 331 ? 2.386 -36.708 8.198 1.00 26.72 311 ARG B CA 1
ATOM 4819 C C . ARG B 1 331 ? 3.565 -36.052 8.942 1.00 27.93 311 ARG B C 1
ATOM 4820 O O . ARG B 1 331 ? 3.666 -36.107 10.184 1.00 23.03 311 ARG B O 1
ATOM 4822 N N . LYS B 1 332 ? 4.508 -35.517 8.169 1.00 26.75 312 LYS B N 1
ATOM 4823 C CA . LYS B 1 332 ? 5.572 -34.612 8.665 1.00 28.94 312 LYS B CA 1
ATOM 4824 C C . LYS B 1 332 ? 4.943 -33.306 9.142 1.00 29.31 312 LYS B C 1
ATOM 4825 O O . LYS B 1 332 ? 3.832 -32.995 8.755 1.00 31.31 312 LYS B O 1
ATOM 4831 N N . GLY B 1 333 ? 5.679 -32.564 9.968 1.00 25.71 313 GLY B N 1
ATOM 4832 C CA . GLY B 1 333 ? 5.422 -31.165 10.188 1.00 23.32 313 GLY B CA 1
ATOM 4833 C C . GLY B 1 333 ? 5.236 -30.809 11.651 1.00 22.07 313 GLY B C 1
ATOM 4834 O O . GLY B 1 333 ? 5.022 -29.625 11.957 1.00 24.29 313 GLY B O 1
ATOM 4835 N N . THR B 1 334 ? 5.311 -31.783 12.567 1.00 21.05 314 THR B N 1
ATOM 4836 C CA . THR B 1 334 ? 5.074 -31.538 14.020 1.00 21.26 314 THR B CA 1
ATOM 4837 C C . THR B 1 334 ? 3.700 -30.902 14.206 1.00 19.98 314 THR B C 1
ATOM 4838 O O . THR B 1 334 ? 2.664 -31.570 13.944 1.00 21.22 314 THR B O 1
ATOM 4842 N N . GLN B 1 335 ? 3.631 -29.624 14.617 1.00 19.42 315 GLN B N 1
ATOM 4843 C CA . GLN B 1 335 ? 2.345 -28.995 14.829 1.00 18.44 315 GLN B CA 1
ATOM 4844 C C . GLN B 1 335 ? 1.457 -29.089 13.572 1.00 20.58 315 GLN B C 1
ATOM 4845 O O . GLN B 1 335 ? 0.270 -29.304 13.678 1.00 19.61 315 GLN B O 1
ATOM 4851 N N . LEU B 1 336 ? 2.046 -28.942 12.384 1.00 20.26 316 LEU B N 1
ATOM 4852 C CA . LEU B 1 336 ? 1.286 -28.987 11.145 1.00 21.54 316 LEU B CA 1
ATOM 4853 C C . LEU B 1 336 ? 0.628 -30.362 10.925 1.00 22.68 316 LEU B C 1
ATOM 4854 O O . LEU B 1 336 ? -0.359 -30.480 10.205 1.00 22.23 316 LEU B O 1
ATOM 4859 N N . SER B 1 337 ? 1.173 -31.404 11.537 1.00 22.62 317 SER B N 1
ATOM 4860 C CA . SER B 1 337 ? 0.555 -32.740 11.427 1.00 22.57 317 SER B CA 1
ATOM 4861 C C . SER B 1 337 ? -0.582 -32.934 12.450 1.00 23.84 317 SER B C 1
ATOM 4862 O O . SER B 1 337 ? -1.291 -33.926 12.371 1.00 22.27 317 SER B O 1
ATOM 4865 N N . TYR B 1 338 ? -0.773 -32.012 13.399 1.00 22.97 318 TYR B N 1
ATOM 4866 C CA . TYR B 1 338 ? -1.844 -32.156 14.404 1.00 23.53 318 TYR B CA 1
ATOM 4867 C C . TYR B 1 338 ? -3.198 -31.880 13.741 1.00 21.12 318 TYR B C 1
ATOM 4868 O O . TYR B 1 338 ? -3.377 -30.887 13.048 1.00 21.57 318 TYR B O 1
ATOM 4877 N N . PRO B 1 339 ? -4.194 -32.751 13.948 1.00 21.66 319 PRO B N 1
ATOM 4878 C CA . PRO B 1 339 ? -5.451 -32.649 13.223 1.00 22.84 319 PRO B CA 1
ATOM 4879 C C . PRO B 1 339 ? -6.307 -31.480 13.714 1.00 20.11 319 PRO B C 1
ATOM 4880 O O . PRO B 1 339 ? -6.256 -31.041 14.887 1.00 17.86 319 PRO B O 1
ATOM 4884 N N . HIS B 1 340 ? -7.073 -30.953 12.768 1.00 18.86 320 HIS B N 1
ATOM 4885 C CA . HIS B 1 340 ? -8.206 -30.124 13.032 1.00 20.36 320 HIS B CA 1
ATOM 4886 C C . HIS B 1 340 ? -9.459 -30.999 13.028 1.00 21.62 320 HIS B C 1
ATOM 4887 O O . HIS B 1 340 ? -9.485 -31.979 12.281 1.00 18.25 320 HIS B O 1
ATOM 4894 N N . PRO B 1 341 ? -10.550 -30.604 13.736 1.00 25.18 321 PRO B N 1
ATOM 4895 C CA . PRO B 1 341 ? -11.789 -31.390 13.799 1.00 26.43 321 PRO B CA 1
ATOM 4896 C C . PRO B 1 341 ? -12.360 -31.818 12.439 1.00 26.41 321 PRO B C 1
ATOM 4897 O O . PRO B 1 341 ? -12.678 -32.992 12.281 1.00 24.01 321 PRO B O 1
ATOM 4901 N N . SER B 1 342 ? -12.332 -30.919 11.460 1.00 28.12 322 SER B N 1
ATOM 4902 C CA . SER B 1 342 ? -12.878 -31.182 10.107 1.00 30.95 322 SER B CA 1
ATOM 4903 C C . SER B 1 342 ? -12.116 -32.296 9.384 1.00 30.46 322 SER B C 1
ATOM 4904 O O . SER B 1 342 ? -12.642 -32.953 8.483 1.00 31.86 322 SER B O 1
ATOM 4907 N N . GLU B 1 343 ? -10.877 -32.534 9.799 1.00 27.37 323 GLU B N 1
ATOM 4908 C CA . GLU B 1 343 ? -10.031 -33.530 9.213 1.00 26.00 323 GLU B CA 1
ATOM 4909 C C . GLU B 1 343 ? -10.210 -34.921 9.847 1.00 25.02 323 GLU B C 1
ATOM 4910 O O . GLU B 1 343 ? -9.745 -35.863 9.280 1.00 21.96 323 GLU B O 1
ATOM 4916 N N . LEU B 1 344 ? -10.747 -35.005 11.068 1.00 25.06 324 LEU B N 1
ATOM 4917 C CA . LEU B 1 344 ? -10.827 -36.259 11.791 1.00 26.28 324 LEU B CA 1
ATOM 4918 C C . LEU B 1 344 ? -11.883 -37.167 11.148 1.00 26.13 324 LEU B C 1
ATOM 4919 O O . LEU B 1 344 ? -12.924 -36.724 10.693 1.00 25.45 324 LEU B O 1
ATOM 4924 N N . PRO B 1 345 ? -11.660 -38.480 11.139 1.00 26.60 325 PRO B N 1
ATOM 4925 C CA . PRO B 1 345 ? -12.740 -39.421 10.837 1.00 29.66 325 PRO B CA 1
ATOM 4926 C C . PRO B 1 345 ? -13.896 -39.260 11.845 1.00 28.99 325 PRO B C 1
ATOM 4927 O O . PRO B 1 345 ? -13.688 -38.812 12.989 1.00 27.36 325 PRO B O 1
ATOM 4931 N N . ALA B 1 346 ? -15.113 -39.617 11.422 1.00 28.42 326 ALA B N 1
ATOM 4932 C CA . ALA B 1 346 ? -16.276 -39.507 12.292 1.00 29.13 326 ALA B CA 1
ATOM 4933 C C . ALA B 1 346 ? -16.018 -40.373 13.526 1.00 28.44 326 ALA B C 1
ATOM 4934 O O . ALA B 1 346 ? -15.333 -41.403 13.425 1.00 28.24 326 ALA B O 1
ATOM 4936 N N . GLY B 1 347 ? -16.488 -39.888 14.677 1.00 29.45 327 GLY B N 1
ATOM 4937 C CA . GLY B 1 347 ? -16.459 -40.623 15.916 1.00 33.21 327 GLY B CA 1
ATOM 4938 C C . GLY B 1 347 ? -15.230 -40.378 16.782 1.00 35.74 327 GLY B C 1
ATOM 4939 O O . GLY B 1 347 ? -15.026 -41.113 17.768 1.00 34.65 327 GLY B O 1
ATOM 4940 N N . VAL B 1 348 ? -14.421 -39.356 16.455 1.00 32.00 328 VAL B N 1
ATOM 4941 C CA . VAL B 1 348 ? -13.290 -38.983 17.298 1.00 31.51 328 VAL B CA 1
ATOM 4942 C C . VAL B 1 348 ? -13.688 -37.800 18.206 1.00 33.79 328 VAL B C 1
ATOM 4943 O O . VAL B 1 348 ? -13.445 -37.856 19.407 1.00 34.92 328 VAL B O 1
ATOM 4947 N N . MET B 1 349 ? -14.261 -36.734 17.623 1.00 31.40 329 MET B N 1
ATOM 4948 C CA . MET B 1 349 ? -14.613 -35.495 18.350 1.00 34.66 329 MET B CA 1
ATOM 4949 C C . MET B 1 349 ? -15.686 -35.778 19.415 1.00 38.06 329 MET B C 1
ATOM 4950 O O . MET B 1 349 ? -16.593 -36.514 19.105 1.00 39.98 329 MET B O 1
#

Foldseek 3Di:
DLADAADPVRPLAFQEEQEFAKAKEWEFEDQDDDDPPDDDHGPDIDIAIDTLRLLLLLLQLLQPGSYEYAAEAEPDVVRSVNNNVSVVSRYHHNRYHYHPPWHGWYKYKYAHPVVRDIDIDTGRIRLAVLALVVSCVSCVHVPNRLPLSHAEYEYEQHGPLNNRLVNLQVNLVSVHAYEYEHPPADDQVSLVVCLLSLLSHQEYEYEQRNLCSNQVQNGQDDVSLVVSQVSSVVSNHQKYWYQHVQQAIWIDHRPPDIDGDGADDADQPALAQLSSSQNSQLVSVVSVPDDNVLSNVLSSQQSRQLRRDDRNSVSGDHPVPGDPPSD/DLADDADPVRPLFFQEEQEFAKAKEWEFEDQDDADVPDDDHGPDIDIAIDTLRLLLQLLLLLQPGSYEYAAEAEPDPVLSVNNNVSVVSRYHHNRHHYYPVWHGWYKYKYAHPVVRDIDIDTGNTRLAVSAQVVSCVVCVHCPNRLPVSHAEYEYEQHHPLRNRLVNLQVNLVSVHAYEYEHPPADDLVSLVVCLQSLLSHQEYEYEQVNLCSNQVQRGDDDVSVQVSQVSSVVSNHQKYWYQYVQQQIKIDHRPDRIDGDGADDDDQPALPQLSSSLNSQLVSVVSVVDDNVLSSVLSSQQSRQLRNDDRNSVSGDRPVPDDPPSD